Protein AF-0000000079116582 (afdb_homodimer)

Nearest PDB structures (foldseek):
  7v1o-assembly2_B  TM=9.327E-01  e=5.379E-32  Mus musculus
  1q20-assembly1_A  TM=9.083E-01  e=1.101E-26  Homo sapiens
  1g3m-assembly1_B  TM=9.160E-01  e=1.169E-26  Homo sapiens
  3f3y-assembly2_D  TM=9.275E-01  e=6.318E-26  Homo sapiens
  4ifb-assembly3_B  TM=9.021E-01  e=4.343E-25  Homo sapiens

Radius of gyration: 32.28 Å; Cα contacts (8 Å, |Δi|>4): 906; chains: 2; bounding box: 53×91×66 Å

InterPro domains:
  IPR000863 Sulfotransferase domain [PF00685] (40-282)
  IPR027417 P-loop containing nucleoside triphosphate hydrolase [G3DSA:3.40.50.300] (2-291)
  IPR027417 P-loop containing nucleoside triphosphate hydrolase [SSF52540] (6-289)

Organism: Champsocephalus gunnari (NCBI:txid52237)

pLDDT: mean 91.06, std 10.02, range [44.5, 98.62]

Sequence (584 aa):
MDSLDLVSPYLFSYKGRCFPVQELMNPKDLDALQHVDVRPSDIYMITYPKSGSAWMQQILVKIVDAAHPDMEEEADNRARVPFLEGNTLDDFRRERPDPRLYATHLPPDMLPTGLKAKGVKVVYVMRNPKDVLVSLYHFSHSWKMLETPKSFEAFFQDFMDGKVYMGLWFDHVRAYQNEKDKMDVHYVKYEDMLKDLRGEVVKVCDFLGKDLTDEAIDHVVEMSTFKNMKTNPKANYKDLVEKQRYSSPTMRKGVAGDWKNFFTVAQNEYFDRVFEEKMSDLPLSFTWEINQMDSLDLVSPYLFSYKGRCFPVQELMNPKDLDALQHVDVRPSDIYMITYPKSGSAWMQQILVKIVDAAHPDMEEEADNRARVPFLEGNTLDDFRRERPDPRLYATHLPPDMLPTGLKAKGVKVVYVMRNPKDVLVSLYHFSHSWKMLETPKSFEAFFQDFMDGKVYMGLWFDHVRAYQNEKDKMDVHYVKYEDMLKDLRGEVVKVCDFLGKDLTDEAIDHVVEMSTFKNMKTNPKANYKDLVEKQRYSSPTMRKGVAGDWKNFFTVAQNEYFDRVFEEKMSDLPLSFTWEINQ

Structure (mmCIF, N/CA/C/O backbone):
data_AF-0000000079116582-model_v1
#
loop_
_entity.id
_entity.type
_entity.pdbx_description
1 polymer Sulfotransferase
#
loop_
_atom_site.group_PDB
_atom_site.id
_atom_site.type_symbol
_atom_site.label_atom_id
_atom_site.label_alt_id
_atom_site.label_comp_id
_atom_site.label_asym_id
_atom_site.label_entity_id
_atom_site.label_seq_id
_atom_site.pdbx_PDB_ins_code
_atom_site.Cartn_x
_atom_site.Cartn_y
_atom_site.Cartn_z
_atom_site.occupancy
_atom_site.B_iso_or_equiv
_atom_site.auth_seq_id
_atom_site.auth_comp_id
_atom_site.auth_asym_id
_atom_site.auth_atom_id
_atom_site.pdbx_PDB_model_num
ATOM 1 N N . MET A 1 1 ? -25.938 -26.766 -26.672 1 44.62 1 MET A N 1
ATOM 2 C CA . MET A 1 1 ? -24.672 -26.188 -26.203 1 44.62 1 MET A CA 1
ATOM 3 C C . MET A 1 1 ? -24.766 -25.75 -24.75 1 44.62 1 MET A C 1
ATOM 5 O O . MET A 1 1 ? -25.594 -24.891 -24.406 1 44.62 1 MET A O 1
ATOM 9 N N . ASP A 1 2 ? -24.453 -26.562 -23.766 1 58.28 2 ASP A N 1
ATOM 10 C CA . ASP A 1 2 ? -24.797 -26.406 -22.359 1 58.28 2 ASP A CA 1
ATOM 11 C C . ASP A 1 2 ? -24.312 -25.062 -21.828 1 58.28 2 ASP A C 1
ATOM 13 O O . ASP A 1 2 ? -23.25 -24.578 -22.219 1 58.28 2 ASP A O 1
ATOM 17 N N . SER A 1 3 ? -25.156 -24.281 -21.469 1 80.25 3 SER A N 1
ATOM 18 C CA . SER A 1 3 ? -25 -22.906 -21 1 80.25 3 SER A CA 1
ATOM 19 C C . SER A 1 3 ? -23.906 -22.812 -19.938 1 80.25 3 SER A C 1
ATOM 21 O O . SER A 1 3 ? -23.875 -23.609 -18.984 1 80.25 3 SER A O 1
ATOM 23 N N . LEU A 1 4 ? -22.734 -22.188 -20.234 1 86.38 4 LEU A N 1
ATOM 24 C CA . LEU A 1 4 ? -21.641 -21.953 -19.297 1 86.38 4 LEU A CA 1
ATOM 25 C C . LEU A 1 4 ? -22.094 -21.062 -18.141 1 86.38 4 LEU A C 1
ATOM 27 O O . LEU A 1 4 ? -22.875 -20.125 -18.344 1 86.38 4 LEU A O 1
ATOM 31 N N . ASP A 1 5 ? -21.812 -21.438 -16.938 1 90.81 5 ASP A N 1
ATOM 32 C CA . ASP A 1 5 ? -22 -20.578 -15.773 1 90.81 5 ASP A CA 1
ATOM 33 C C . ASP A 1 5 ? -20.969 -19.453 -15.742 1 90.81 5 ASP A C 1
ATOM 35 O O . ASP A 1 5 ? -19.922 -19.594 -15.117 1 90.81 5 ASP A O 1
ATOM 39 N N . LEU A 1 6 ? -21.312 -18.344 -16.297 1 93.06 6 LEU A N 1
ATOM 40 C CA . LEU A 1 6 ? -20.359 -17.266 -16.531 1 93.06 6 LEU A CA 1
ATOM 41 C C . LEU A 1 6 ? -20.109 -16.469 -15.25 1 93.06 6 LEU A C 1
ATOM 43 O O . LEU A 1 6 ? -21.047 -16.078 -14.562 1 93.06 6 LEU A O 1
ATOM 47 N N . VAL A 1 7 ? -18.812 -16.312 -14.875 1 92 7 VAL A N 1
ATOM 48 C CA . VAL A 1 7 ? -18.375 -15.406 -13.828 1 92 7 VAL A CA 1
ATOM 49 C C . VAL A 1 7 ? -18.172 -14.008 -14.406 1 92 7 VAL A C 1
ATOM 51 O O . VAL A 1 7 ? -18.438 -13.008 -13.734 1 92 7 VAL A O 1
ATOM 54 N N . SER A 1 8 ? -17.672 -13.93 -15.602 1 92.12 8 SER A N 1
ATOM 55 C CA . SER A 1 8 ? -17.484 -12.773 -16.469 1 92.12 8 SER A CA 1
ATOM 56 C C . SER A 1 8 ? -17.531 -13.172 -17.938 1 92.12 8 SER A C 1
ATOM 58 O O . SER A 1 8 ? -17.641 -14.359 -18.266 1 92.12 8 SER A O 1
ATOM 60 N N . PRO A 1 9 ? -17.484 -12.211 -18.797 1 92 9 PRO A N 1
ATOM 61 C CA . PRO A 1 9 ? -17.453 -12.594 -20.203 1 92 9 PRO A CA 1
ATOM 62 C C . PRO A 1 9 ? -16.234 -13.438 -20.562 1 92 9 PRO A C 1
ATOM 64 O O . PRO A 1 9 ? -16.219 -14.102 -21.609 1 92 9 PRO A O 1
ATOM 67 N N . TYR A 1 10 ? -15.289 -13.492 -19.703 1 93.75 10 TYR A N 1
ATOM 68 C CA . TYR A 1 10 ? -14.031 -14.148 -20.031 1 93.75 10 TYR A CA 1
ATOM 69 C C . TYR A 1 10 ? -13.883 -15.453 -19.25 1 93.75 10 TYR A C 1
ATOM 71 O O . TYR A 1 10 ? -13.039 -16.281 -19.578 1 93.75 10 TYR A O 1
ATOM 79 N N . LEU A 1 11 ? -14.68 -15.641 -18.188 1 95.5 11 LEU A N 1
ATOM 80 C CA . LEU A 1 11 ? -14.508 -16.781 -17.312 1 95.5 11 LEU A CA 1
ATOM 81 C C . LEU A 1 11 ? -15.844 -17.453 -17.016 1 95.5 11 LEU A C 1
ATOM 83 O O . LEU A 1 11 ? -16.859 -16.781 -16.828 1 95.5 11 LEU A O 1
ATOM 87 N N . PHE A 1 12 ? -15.836 -18.719 -16.984 1 95.75 12 PHE A N 1
ATOM 88 C CA . PHE A 1 12 ? -16.984 -19.469 -16.484 1 95.75 12 PHE A CA 1
ATOM 89 C C . PHE A 1 12 ? -16.594 -20.344 -15.305 1 95.75 12 PHE A C 1
ATOM 91 O O . PHE A 1 12 ? -15.43 -20.719 -15.156 1 95.75 12 PHE A O 1
ATOM 98 N N . SER A 1 13 ? -17.531 -20.578 -14.453 1 95.62 13 SER A N 1
ATOM 99 C CA . SER A 1 13 ? -17.297 -21.375 -13.258 1 95.62 13 SER A CA 1
ATOM 100 C C . SER A 1 13 ? -17.703 -22.844 -13.477 1 95.62 13 SER A C 1
ATOM 102 O O . SER A 1 13 ? -18.734 -23.109 -14.109 1 95.62 13 SER A O 1
ATOM 104 N N . TYR A 1 14 ? -16.922 -23.719 -13.07 1 95.38 14 TYR A N 1
ATOM 105 C CA . TYR A 1 14 ? -17.219 -25.156 -13.094 1 95.38 14 TYR A CA 1
ATOM 106 C C . TYR A 1 14 ? -16.547 -25.859 -11.922 1 95.38 14 TYR A C 1
ATOM 108 O O . TYR A 1 14 ? -15.344 -25.734 -11.711 1 95.38 14 TYR A O 1
ATOM 116 N N . LYS A 1 15 ? -17.312 -26.547 -11.062 1 94.94 15 LYS A N 1
ATOM 117 C CA . LYS A 1 15 ? -16.859 -27.297 -9.891 1 94.94 15 LYS A CA 1
ATOM 118 C C . LYS A 1 15 ? -16.047 -26.406 -8.953 1 94.94 15 LYS A C 1
ATOM 120 O O . LYS A 1 15 ? -14.984 -26.812 -8.477 1 94.94 15 LYS A O 1
ATOM 125 N N . GLY A 1 16 ? -16.469 -25.156 -8.82 1 93.12 16 GLY A N 1
ATOM 126 C CA . GLY A 1 16 ? -15.883 -24.25 -7.844 1 93.12 16 GLY A CA 1
ATOM 127 C C . GLY A 1 16 ? -14.625 -23.562 -8.344 1 93.12 16 GLY A C 1
ATOM 128 O O . GLY A 1 16 ? -13.938 -22.891 -7.582 1 93.12 16 GLY A O 1
ATOM 129 N N . ARG A 1 17 ? -14.32 -23.766 -9.648 1 96.06 17 ARG A N 1
ATOM 130 C CA . ARG A 1 17 ? -13.164 -23.125 -10.25 1 96.06 17 ARG A CA 1
ATOM 131 C C . ARG A 1 17 ? -13.57 -22.297 -11.469 1 96.06 17 ARG A C 1
ATOM 133 O O . ARG A 1 17 ? -14.68 -22.453 -11.977 1 96.06 17 ARG A O 1
ATOM 140 N N . CYS A 1 18 ? -12.68 -21.422 -11.859 1 96.5 18 CYS A N 1
ATOM 141 C CA . CYS A 1 18 ? -12.938 -20.578 -13.008 1 96.5 18 CYS A CA 1
ATOM 142 C C . CYS A 1 18 ? -12.047 -20.953 -14.188 1 96.5 18 CYS A C 1
ATOM 144 O O . CYS A 1 18 ? -10.852 -21.203 -14.008 1 96.5 18 CYS A O 1
ATOM 146 N N . PHE A 1 19 ? -12.648 -21 -15.367 1 95.5 19 PHE A N 1
ATOM 147 C CA . PHE A 1 19 ? -11.945 -21.344 -16.594 1 95.5 19 PHE A CA 1
ATOM 148 C C . PHE A 1 19 ? -12.188 -20.297 -17.672 1 95.5 19 PHE A C 1
ATOM 150 O O . PHE A 1 19 ? -13.25 -19.688 -17.719 1 95.5 19 PHE A O 1
ATOM 157 N N . PRO A 1 20 ? -11.172 -20.062 -18.484 1 93 20 PRO A N 1
ATOM 158 C CA . PRO A 1 20 ? -11.367 -19.094 -19.562 1 93 20 PRO A CA 1
ATOM 159 C C . PRO A 1 20 ? -12.359 -19.562 -20.609 1 93 20 PRO A C 1
ATOM 161 O O . PRO A 1 20 ? -12.25 -20.672 -21.109 1 93 20 PRO A O 1
ATOM 164 N N . VAL A 1 21 ? -13.203 -18.672 -20.984 1 90.94 21 VAL A N 1
ATOM 165 C CA . VAL A 1 21 ? -14.227 -18.969 -21.984 1 90.94 21 VAL A CA 1
ATOM 166 C C . VAL A 1 21 ? -13.562 -19.234 -23.328 1 90.94 21 VAL A C 1
ATOM 168 O O . VAL A 1 21 ? -13.953 -20.141 -24.062 1 90.94 21 VAL A O 1
ATOM 171 N N . GLN A 1 22 ? -12.539 -18.516 -23.609 1 85.5 22 GLN A N 1
ATOM 172 C CA . GLN A 1 22 ? -11.961 -18.5 -24.938 1 85.5 22 GLN A CA 1
ATOM 173 C C . GLN A 1 22 ? -11.039 -19.703 -25.156 1 85.5 22 GLN A C 1
ATOM 175 O O . GLN A 1 22 ? -10.578 -19.953 -26.266 1 85.5 22 GLN A O 1
ATOM 180 N N . GLU A 1 23 ? -10.68 -20.469 -24.109 1 81.5 23 GLU A N 1
ATOM 181 C CA . GLU A 1 23 ? -9.828 -21.641 -24.25 1 81.5 23 GLU A CA 1
ATOM 182 C C . GLU A 1 23 ? -10.602 -22.812 -24.859 1 81.5 23 GLU A C 1
ATOM 184 O O . GLU A 1 23 ? -10.016 -23.859 -25.141 1 81.5 23 GLU A O 1
ATOM 189 N N . LEU A 1 24 ? -11.875 -22.625 -25.047 1 73.5 24 LEU A N 1
ATOM 190 C CA . LEU A 1 24 ? -12.742 -23.5 -25.812 1 73.5 24 LEU A CA 1
ATOM 191 C C . LEU A 1 24 ? -12.914 -24.844 -25.094 1 73.5 24 LEU A C 1
ATOM 193 O O . LEU A 1 24 ? -13.102 -25.875 -25.734 1 73.5 24 LEU A O 1
ATOM 197 N N . MET A 1 25 ? -12.578 -24.875 -23.828 1 83.56 25 MET A N 1
ATOM 198 C CA . MET A 1 25 ? -12.945 -26.047 -23.031 1 83.56 25 MET A CA 1
ATOM 199 C C . MET A 1 25 ? -14.289 -25.844 -22.328 1 83.56 25 MET A C 1
ATOM 201 O O . MET A 1 25 ? -14.555 -24.766 -21.797 1 83.56 25 MET A O 1
ATOM 205 N N . ASN A 1 26 ? -15.141 -26.859 -22.5 1 88.31 26 ASN A N 1
ATOM 206 C CA . ASN A 1 26 ? -16.406 -26.828 -21.781 1 88.31 26 ASN A CA 1
ATOM 207 C C . ASN A 1 26 ? -16.438 -27.844 -20.656 1 88.31 26 ASN A C 1
ATOM 209 O O . ASN A 1 26 ? -15.484 -28.609 -20.469 1 88.31 26 ASN A O 1
ATOM 213 N N . PRO A 1 27 ? -17.406 -27.781 -19.844 1 92.94 27 PRO A N 1
ATOM 214 C CA . PRO A 1 27 ? -17.484 -28.672 -18.688 1 92.94 27 PRO A CA 1
ATOM 215 C C . PRO A 1 27 ? -17.359 -30.141 -19.062 1 92.94 27 PRO A C 1
ATOM 217 O O . PRO A 1 27 ? -16.703 -30.906 -18.359 1 92.94 27 PRO A O 1
ATOM 220 N N . LYS A 1 28 ? -17.906 -30.516 -20.156 1 93.06 28 LYS A N 1
ATOM 221 C CA . LYS A 1 28 ? -17.797 -31.906 -20.594 1 93.06 28 LYS A CA 1
ATOM 222 C C . LYS A 1 28 ? -16.359 -32.281 -20.922 1 93.06 28 LYS A C 1
ATOM 224 O O . LYS A 1 28 ? -15.906 -33.375 -20.609 1 93.06 28 LYS A O 1
ATOM 229 N N . ASP A 1 29 ? -15.68 -31.391 -21.609 1 91.31 29 ASP A N 1
ATOM 230 C CA . ASP A 1 29 ? -14.266 -31.594 -21.922 1 91.31 29 ASP A CA 1
ATOM 231 C C . ASP A 1 29 ? -13.438 -31.75 -20.641 1 91.31 29 ASP A C 1
ATOM 233 O O . ASP A 1 29 ? -12.57 -32.625 -20.562 1 91.31 29 ASP A O 1
ATOM 237 N N . LEU A 1 30 ? -13.727 -30.891 -19.703 1 93.69 30 LEU A N 1
ATOM 238 C CA . LEU A 1 30 ? -13.023 -30.938 -18.422 1 93.69 30 LEU A CA 1
ATOM 239 C C . LEU A 1 30 ? -13.281 -32.25 -17.688 1 93.69 30 LEU A C 1
ATOM 241 O O . LEU A 1 30 ? -12.367 -32.844 -17.125 1 93.69 30 LEU A O 1
ATOM 245 N N . ASP A 1 31 ? -14.492 -32.719 -17.75 1 94.94 31 ASP A N 1
ATOM 246 C CA . ASP A 1 31 ? -14.836 -34 -17.141 1 94.94 31 ASP A CA 1
ATOM 247 C C . ASP A 1 31 ? -14.117 -35.156 -17.828 1 94.94 31 ASP A C 1
ATOM 249 O O . ASP A 1 31 ? -13.711 -36.125 -17.188 1 94.94 31 ASP A O 1
ATOM 253 N N . ALA A 1 32 ? -13.945 -35.031 -19.078 1 93.88 32 ALA A N 1
ATOM 254 C CA . ALA A 1 32 ? -13.336 -36.094 -19.875 1 93.88 32 ALA A CA 1
ATOM 255 C C . ALA A 1 32 ? -11.867 -36.281 -19.5 1 93.88 32 ALA A C 1
ATOM 257 O O . ALA A 1 32 ? -11.297 -37.344 -19.719 1 93.88 32 ALA A O 1
ATOM 258 N N . LEU A 1 33 ? -11.281 -35.25 -18.984 1 94 33 LEU A N 1
ATOM 259 C CA . LEU A 1 33 ? -9.883 -35.312 -18.594 1 94 33 LEU A CA 1
ATOM 260 C C . LEU A 1 33 ? -9.672 -36.375 -17.531 1 94 33 LEU A C 1
ATOM 262 O O . LEU A 1 33 ? -8.57 -36.938 -17.391 1 94 33 LEU A O 1
ATOM 266 N N . GLN A 1 34 ? -10.688 -36.656 -16.734 1 94.62 34 GLN A N 1
ATOM 267 C CA . GLN A 1 34 ? -10.586 -37.656 -15.656 1 94.62 34 GLN A CA 1
ATOM 268 C C . GLN A 1 34 ? -10.367 -39.062 -16.203 1 94.62 34 GLN A C 1
ATOM 270 O O . GLN A 1 34 ? -9.914 -39.938 -15.492 1 94.62 34 GLN A O 1
ATOM 275 N N . HIS A 1 35 ? -10.641 -39.188 -17.547 1 93.44 35 HIS A N 1
ATOM 276 C CA . HIS A 1 35 ? -10.594 -40.531 -18.125 1 93.44 35 HIS A CA 1
ATOM 277 C C . HIS A 1 35 ? -9.406 -40.656 -19.078 1 93.44 35 HIS A C 1
ATOM 279 O O . HIS A 1 35 ? -9.289 -41.688 -19.781 1 93.44 35 HIS A O 1
ATOM 285 N N . VAL A 1 36 ? -8.648 -39.688 -19.062 1 93 36 VAL A N 1
ATOM 286 C CA . VAL A 1 36 ? -7.469 -39.781 -19.906 1 93 36 VAL A CA 1
ATOM 287 C C . VAL A 1 36 ? -6.543 -40.875 -19.422 1 93 36 VAL A C 1
ATOM 289 O O . VAL A 1 36 ? -6.465 -41.125 -18.219 1 93 36 VAL A O 1
ATOM 292 N N . ASP A 1 37 ? -5.902 -41.469 -20.359 1 92.38 37 ASP A N 1
ATOM 293 C CA . ASP A 1 37 ? -4.977 -42.562 -20.016 1 92.38 37 ASP A CA 1
ATOM 294 C C . ASP A 1 37 ? -3.734 -42.031 -19.312 1 92.38 37 ASP A C 1
ATOM 296 O O . ASP A 1 37 ? -3.18 -41 -19.734 1 92.38 37 ASP A O 1
ATOM 300 N N . VAL A 1 38 ? -3.338 -42.688 -18.266 1 94.94 38 VAL A N 1
ATOM 301 C CA . VAL A 1 38 ? -2.145 -42.312 -17.5 1 94.94 38 VAL A CA 1
ATOM 302 C C . VAL A 1 38 ? -1.199 -43.5 -17.438 1 94.94 38 VAL A C 1
ATOM 304 O O . VAL A 1 38 ? -1.644 -44.656 -17.312 1 94.94 38 VAL A O 1
ATOM 307 N N . ARG A 1 39 ? 0.025 -43.219 -17.578 1 95.88 39 ARG A N 1
ATOM 308 C CA . ARG A 1 39 ? 1.07 -44.219 -17.422 1 95.88 39 ARG A CA 1
ATOM 309 C C . ARG A 1 39 ? 1.833 -44.031 -16.125 1 95.88 39 ARG A C 1
ATOM 311 O O . ARG A 1 39 ? 2.033 -42.906 -15.672 1 95.88 39 ARG A O 1
ATOM 318 N N . PRO A 1 40 ? 2.305 -45.125 -15.547 1 95.44 40 PRO A N 1
ATOM 319 C CA . PRO A 1 40 ? 3.047 -45 -14.289 1 95.44 40 PRO A CA 1
ATOM 320 C C . PRO A 1 40 ? 4.301 -44.156 -14.422 1 95.44 40 PRO A C 1
ATOM 322 O O . PRO A 1 40 ? 4.77 -43.562 -13.43 1 95.44 40 PRO A O 1
ATOM 325 N N . SER A 1 41 ? 4.781 -44.062 -15.609 1 95.62 41 SER A N 1
ATOM 326 C CA . SER A 1 41 ? 6.023 -43.344 -15.828 1 95.62 41 SER A CA 1
ATOM 327 C C . SER A 1 41 ? 5.758 -41.844 -16.031 1 95.62 41 SER A C 1
ATOM 329 O O . SER A 1 41 ? 6.691 -41.031 -16.109 1 95.62 41 SER A O 1
ATOM 331 N N . ASP A 1 42 ? 4.488 -41.469 -16.141 1 96.75 42 ASP A N 1
ATOM 332 C CA . ASP A 1 42 ? 4.152 -40.062 -16.359 1 96.75 42 ASP A CA 1
ATOM 333 C C . ASP A 1 42 ? 4.621 -39.188 -15.188 1 96.75 42 ASP A C 1
ATOM 335 O O . ASP A 1 42 ? 4.746 -39.688 -14.062 1 96.75 42 ASP A O 1
ATOM 339 N N . ILE A 1 43 ? 4.949 -38 -15.438 1 97.38 43 ILE A N 1
ATOM 340 C CA . ILE A 1 43 ? 5.238 -37 -14.438 1 97.38 43 ILE A CA 1
ATOM 341 C C . ILE A 1 43 ? 4.305 -35.812 -14.633 1 97.38 43 ILE A C 1
ATOM 343 O O . ILE A 1 43 ? 4.195 -35.25 -15.734 1 97.38 43 ILE A O 1
ATOM 347 N N . TYR A 1 44 ? 3.602 -35.438 -13.641 1 97.44 44 TYR A N 1
ATOM 348 C CA . TYR A 1 44 ? 2.695 -34.281 -13.703 1 97.44 44 TYR A CA 1
ATOM 349 C C . TYR A 1 44 ? 3.258 -33.125 -12.93 1 97.44 44 TYR A C 1
ATOM 351 O O . TYR A 1 44 ? 3.705 -33.25 -11.789 1 97.44 44 TYR A O 1
ATOM 359 N N . MET A 1 45 ? 3.334 -32 -13.531 1 97.88 45 MET A N 1
ATOM 360 C CA . MET A 1 45 ? 3.609 -30.734 -12.859 1 97.88 45 MET A CA 1
ATOM 361 C C . MET A 1 45 ? 2.316 -29.984 -12.57 1 97.88 45 MET A C 1
ATOM 363 O O . MET A 1 45 ? 1.547 -29.688 -13.484 1 97.88 45 MET A O 1
ATOM 367 N N . ILE A 1 46 ? 2.094 -29.672 -11.383 1 98.06 46 ILE A N 1
ATOM 368 C CA . ILE A 1 46 ? 0.849 -29.016 -11 1 98.06 46 ILE A CA 1
ATOM 369 C C . ILE A 1 46 ? 1.158 -27.703 -10.273 1 98.06 46 ILE A C 1
ATOM 371 O O . ILE A 1 46 ? 2.014 -27.672 -9.391 1 98.06 46 ILE A O 1
ATOM 375 N N . THR A 1 47 ? 0.537 -26.656 -10.664 1 98.06 47 THR A N 1
ATOM 376 C CA . THR A 1 47 ? 0.672 -25.344 -10.055 1 98.06 47 THR A CA 1
ATOM 377 C C . THR A 1 47 ? -0.673 -24.625 -10.016 1 98.06 47 THR A C 1
ATOM 379 O O . THR A 1 47 ? -1.56 -24.906 -10.828 1 98.06 47 THR A O 1
ATOM 382 N N . TYR A 1 48 ? -0.912 -23.781 -9.016 1 98.25 48 TYR A N 1
ATOM 383 C CA . TYR A 1 48 ? -1.858 -22.688 -9.219 1 98.25 48 TYR A CA 1
ATOM 384 C C . TYR A 1 48 ? -1.333 -21.703 -10.258 1 98.25 48 TYR A C 1
ATOM 386 O O . TYR A 1 48 ? -0.122 -21.5 -10.383 1 98.25 48 TYR A O 1
ATOM 394 N N . PRO A 1 49 ? -2.213 -21.016 -11 1 96.88 49 PRO A N 1
ATOM 395 C CA . PRO A 1 49 ? -1.708 -20.094 -12.008 1 96.88 49 PRO A CA 1
ATOM 396 C C . PRO A 1 49 ? -0.724 -19.078 -11.43 1 96.88 49 PRO A C 1
ATOM 398 O O . PRO A 1 49 ? -0.952 -18.531 -10.344 1 96.88 49 PRO A O 1
ATOM 401 N N . LYS A 1 50 ? 0.374 -18.891 -12.203 1 96.62 50 LYS A N 1
ATOM 402 C CA . LYS A 1 50 ? 1.374 -17.875 -11.93 1 96.62 50 LYS A CA 1
ATOM 403 C C . LYS A 1 50 ? 2.203 -18.219 -10.703 1 96.62 50 LYS A C 1
ATOM 405 O O . LYS A 1 50 ? 2.686 -17.328 -10 1 96.62 50 LYS A O 1
ATOM 410 N N . SER A 1 51 ? 2.402 -19.484 -10.461 1 97.44 51 SER A N 1
ATOM 411 C CA . SER A 1 51 ? 3.164 -19.922 -9.297 1 97.44 51 SER A CA 1
ATOM 412 C C . SER A 1 51 ? 4.535 -20.453 -9.711 1 97.44 51 SER A C 1
ATOM 414 O O . SER A 1 51 ? 5.234 -21.078 -8.898 1 97.44 51 SER A O 1
ATOM 416 N N . GLY A 1 52 ? 4.895 -20.281 -10.969 1 94.88 52 GLY A N 1
ATOM 417 C CA . GLY A 1 52 ? 6.207 -20.734 -11.406 1 94.88 52 GLY A CA 1
ATOM 418 C C . GLY A 1 52 ? 6.145 -21.906 -12.359 1 94.88 52 GLY A C 1
ATOM 419 O O . GLY A 1 52 ? 7.062 -22.734 -12.398 1 94.88 52 GLY A O 1
ATOM 420 N N . SER A 1 53 ? 5.062 -21.953 -13.125 1 93.56 53 SER A N 1
ATOM 421 C CA . SER A 1 53 ? 4.828 -23.078 -14.031 1 93.56 53 SER A CA 1
ATOM 422 C C . SER A 1 53 ? 5.922 -23.172 -15.094 1 93.56 53 SER A C 1
ATOM 424 O O . SER A 1 53 ? 6.504 -24.234 -15.305 1 93.56 53 SER A O 1
ATOM 426 N N . ALA A 1 54 ? 6.23 -22.078 -15.711 1 91.38 54 ALA A N 1
ATOM 427 C CA . ALA A 1 54 ? 7.238 -22.078 -16.766 1 91.38 54 ALA A CA 1
ATOM 428 C C . ALA A 1 54 ? 8.602 -22.5 -16.234 1 91.38 54 ALA A C 1
ATOM 430 O O . ALA A 1 54 ? 9.336 -23.219 -16.906 1 91.38 54 ALA A O 1
ATOM 431 N N . TRP A 1 55 ? 8.844 -22.031 -15.039 1 95 55 TRP A N 1
ATOM 432 C CA . TRP A 1 55 ? 10.133 -22.344 -14.414 1 95 55 TRP A CA 1
ATOM 433 C C . TRP A 1 55 ? 10.273 -23.844 -14.18 1 95 55 TRP A C 1
ATOM 435 O O . TRP A 1 55 ? 11.266 -24.453 -14.578 1 95 55 TRP A O 1
ATOM 445 N N . MET A 1 56 ? 9.312 -24.438 -13.617 1 96.75 56 MET A N 1
ATOM 446 C CA . MET A 1 56 ? 9.367 -25.859 -13.312 1 96.75 56 MET A CA 1
ATOM 447 C C . MET A 1 56 ? 9.297 -26.703 -14.586 1 96.75 56 MET A C 1
ATOM 449 O O . MET A 1 56 ? 9.922 -27.75 -14.68 1 96.75 56 MET A O 1
ATOM 453 N N . GLN A 1 57 ? 8.523 -26.203 -15.586 1 94.44 57 GLN A N 1
ATOM 454 C CA . GLN A 1 57 ? 8.531 -26.875 -16.891 1 94.44 57 GLN A CA 1
ATOM 455 C C . GLN A 1 57 ? 9.953 -27 -17.422 1 94.44 57 GLN A C 1
ATOM 457 O O . GLN A 1 57 ? 10.375 -28.078 -17.844 1 94.44 57 GLN A O 1
ATOM 462 N N . GLN A 1 58 ? 10.641 -25.922 -17.375 1 94.31 58 GLN A N 1
ATOM 463 C CA . GLN A 1 58 ? 12.016 -25.906 -17.844 1 94.31 58 GLN A CA 1
ATOM 464 C C . GLN A 1 58 ? 12.883 -26.891 -17.062 1 94.31 58 GLN A C 1
ATOM 466 O O . GLN A 1 58 ? 13.625 -27.672 -17.656 1 94.31 58 GLN A O 1
ATOM 471 N N . ILE A 1 59 ? 12.75 -26.891 -15.789 1 96.81 59 ILE A N 1
ATOM 472 C CA . ILE A 1 59 ? 13.555 -27.734 -14.922 1 96.81 59 ILE A CA 1
ATOM 473 C C . ILE A 1 59 ? 13.273 -29.203 -15.242 1 96.81 59 ILE A C 1
ATOM 475 O O . ILE A 1 59 ? 14.203 -29.984 -15.445 1 96.81 59 ILE A O 1
ATOM 479 N N . LEU A 1 60 ? 12.023 -29.578 -15.375 1 96.75 60 LEU A N 1
ATOM 480 C CA . LEU A 1 60 ? 11.648 -30.969 -15.617 1 96.75 60 LEU A CA 1
ATOM 481 C C . LEU A 1 60 ? 12.125 -31.422 -16.984 1 96.75 60 LEU A C 1
ATOM 483 O O . LEU A 1 60 ? 12.656 -32.531 -17.125 1 96.75 60 LEU A O 1
ATOM 487 N N . VAL A 1 61 ? 11.938 -30.594 -17.984 1 94 61 VAL A N 1
ATOM 488 C CA . VAL A 1 61 ? 12.367 -30.922 -19.328 1 94 61 VAL A CA 1
ATOM 489 C C . VAL A 1 61 ? 13.875 -31.188 -19.344 1 94 61 VAL A C 1
ATOM 491 O O . VAL A 1 61 ? 14.336 -32.188 -19.906 1 94 61 VAL A O 1
ATOM 494 N N . LYS A 1 62 ? 14.617 -30.328 -18.672 1 94.56 62 LYS A N 1
ATOM 495 C CA . LYS A 1 62 ? 16.062 -30.453 -18.688 1 94.56 62 LYS A CA 1
ATOM 496 C C . LYS A 1 62 ? 16.531 -31.656 -17.891 1 94.56 62 LYS A C 1
ATOM 498 O O . LYS A 1 62 ? 17.531 -32.281 -18.234 1 94.56 62 LYS A O 1
ATOM 503 N N . ILE A 1 63 ? 15.836 -31.969 -16.812 1 96.12 63 ILE A N 1
ATOM 504 C CA . ILE A 1 63 ? 16.156 -33.188 -16.047 1 96.12 63 ILE A CA 1
ATOM 505 C C . ILE A 1 63 ? 15.938 -34.406 -16.906 1 96.12 63 ILE A C 1
ATOM 507 O O . ILE A 1 63 ? 16.797 -35.281 -16.984 1 96.12 63 ILE A O 1
ATOM 511 N N . VAL A 1 64 ? 14.75 -34.5 -17.594 1 93.81 64 VAL A N 1
ATOM 512 C CA . VAL A 1 64 ? 14.406 -35.656 -18.406 1 93.81 64 VAL A CA 1
ATOM 513 C C . VAL A 1 64 ? 15.375 -35.75 -19.594 1 93.81 64 VAL A C 1
ATOM 515 O O . VAL A 1 64 ? 15.82 -36.844 -19.938 1 93.81 64 VAL A O 1
ATOM 518 N N . ASP A 1 65 ? 15.734 -34.594 -20.203 1 91.69 65 ASP A N 1
ATOM 519 C CA . ASP A 1 65 ? 16.719 -34.562 -21.281 1 91.69 65 ASP A CA 1
ATOM 520 C C . ASP A 1 65 ? 18.062 -35.156 -20.828 1 91.69 65 ASP A C 1
ATOM 522 O O . ASP A 1 65 ? 18.703 -35.875 -21.562 1 91.69 65 ASP A O 1
ATOM 526 N N . ALA A 1 66 ? 18.406 -34.719 -19.672 1 91.38 66 ALA A N 1
ATOM 527 C CA . ALA A 1 66 ? 19.688 -35.188 -19.125 1 91.38 66 ALA A CA 1
ATOM 528 C C . ALA A 1 66 ? 19.656 -36.656 -18.812 1 91.38 66 ALA A C 1
ATOM 530 O O . ALA A 1 66 ? 20.656 -37.375 -18.969 1 91.38 66 ALA A O 1
ATOM 531 N N . ALA A 1 67 ? 18.562 -37.094 -18.422 1 89.44 67 ALA A N 1
ATOM 532 C CA . ALA A 1 67 ? 18.422 -38.5 -18.031 1 89.44 67 ALA A CA 1
ATOM 533 C C . ALA A 1 67 ? 18.25 -39.406 -19.266 1 89.44 67 ALA A C 1
ATOM 535 O O . ALA A 1 67 ? 18.5 -40.594 -19.203 1 89.44 67 ALA A O 1
ATOM 536 N N . HIS A 1 68 ? 17.766 -38.719 -20.391 1 86.44 68 HIS A N 1
ATOM 537 C CA . HIS A 1 68 ? 17.531 -39.438 -21.641 1 86.44 68 HIS A CA 1
ATOM 538 C C . HIS A 1 68 ? 18.156 -38.719 -22.828 1 86.44 68 HIS A C 1
ATOM 540 O O . HIS A 1 68 ? 17.438 -38.25 -23.719 1 86.44 68 HIS A O 1
ATOM 546 N N . PRO A 1 69 ? 19.422 -38.719 -22.891 1 81.19 69 PRO A N 1
ATOM 547 C CA . PRO A 1 69 ? 20.125 -37.906 -23.906 1 81.19 69 PRO A CA 1
ATOM 548 C C . PRO A 1 69 ? 19.797 -38.344 -25.328 1 81.19 69 PRO A C 1
ATOM 550 O O . PRO A 1 69 ? 19.984 -37.594 -26.266 1 81.19 69 PRO A O 1
ATOM 553 N N . ASP A 1 70 ? 19.312 -39.5 -25.531 1 78.75 70 ASP A N 1
ATOM 554 C CA . ASP A 1 70 ? 19.047 -40 -26.859 1 78.75 70 ASP A CA 1
ATOM 555 C C . ASP A 1 70 ? 17.688 -39.531 -27.375 1 78.75 70 ASP A C 1
ATOM 557 O O . ASP A 1 70 ? 17.359 -39.719 -28.547 1 78.75 70 ASP A O 1
ATOM 561 N N . MET A 1 71 ? 16.906 -38.938 -26.453 1 69.81 71 MET A N 1
ATOM 562 C CA . MET A 1 71 ? 15.578 -38.438 -26.844 1 69.81 71 MET A CA 1
ATOM 563 C C . MET A 1 71 ? 15.688 -37.125 -27.594 1 69.81 71 MET A C 1
ATOM 565 O O . MET A 1 71 ? 16.516 -36.281 -27.266 1 69.81 71 MET A O 1
ATOM 569 N N . GLU A 1 72 ? 15.289 -37 -28.984 1 60.12 72 GLU A N 1
ATOM 570 C CA . GLU A 1 72 ? 15.352 -35.812 -29.828 1 60.12 72 GLU A CA 1
ATOM 571 C C . GLU A 1 72 ? 14.672 -34.625 -29.172 1 60.12 72 GLU A C 1
ATOM 573 O O . GLU A 1 72 ? 13.609 -34.781 -28.547 1 60.12 72 GLU A O 1
ATOM 578 N N . GLU A 1 73 ? 15.438 -33.438 -29.047 1 62.34 73 GLU A N 1
ATOM 579 C CA . GLU A 1 73 ? 15.133 -32.188 -28.359 1 62.34 73 GLU A CA 1
ATOM 580 C C . GLU A 1 73 ? 14.266 -31.281 -29.219 1 62.34 73 GLU A C 1
ATOM 582 O O . GLU A 1 73 ? 14.039 -30.109 -28.875 1 62.34 73 GLU A O 1
ATOM 587 N N . GLU A 1 74 ? 13.445 -31.656 -30.188 1 60.56 74 GLU A N 1
ATOM 588 C CA . GLU A 1 74 ? 13.07 -30.578 -31.109 1 60.56 74 GLU A CA 1
ATOM 589 C C . GLU A 1 74 ? 11.836 -29.844 -30.625 1 60.56 74 GLU A C 1
ATOM 591 O O . GLU A 1 74 ? 11.383 -28.875 -31.25 1 60.56 74 GLU A O 1
ATOM 596 N N . ALA A 1 75 ? 11.43 -30 -29.359 1 70.62 75 ALA A N 1
ATOM 597 C CA . ALA A 1 75 ? 10.148 -29.328 -29.109 1 70.62 75 ALA A CA 1
ATOM 598 C C . ALA A 1 75 ? 10.281 -28.312 -27.984 1 70.62 75 ALA A C 1
ATOM 600 O O . ALA A 1 75 ? 11.18 -28.406 -27.156 1 70.62 75 ALA A O 1
ATOM 601 N N . ASP A 1 76 ? 9.555 -27.188 -28.141 1 80.44 76 ASP A N 1
ATOM 602 C CA . ASP A 1 76 ? 9.516 -26.219 -27.047 1 80.44 76 ASP A CA 1
ATOM 603 C C . ASP A 1 76 ? 8.82 -26.781 -25.812 1 80.44 76 ASP A C 1
ATOM 605 O O . ASP A 1 76 ? 8.25 -27.875 -25.875 1 80.44 76 ASP A O 1
ATOM 609 N N . ASN A 1 77 ? 9.039 -26.141 -24.688 1 84.88 77 ASN A N 1
ATOM 610 C CA . ASN A 1 77 ? 8.531 -26.641 -23.422 1 84.88 77 ASN A CA 1
ATOM 611 C C . ASN A 1 77 ? 7.02 -26.812 -23.453 1 84.88 77 ASN A C 1
ATOM 613 O O . ASN A 1 77 ? 6.48 -27.719 -22.797 1 84.88 77 ASN A O 1
ATOM 617 N N . ARG A 1 78 ? 6.352 -26.062 -24.25 1 81.31 78 ARG A N 1
ATOM 618 C CA . ARG A 1 78 ? 4.902 -26.203 -24.359 1 81.31 78 ARG A CA 1
ATOM 619 C C . ARG A 1 78 ? 4.527 -27.547 -24.984 1 81.31 78 ARG A C 1
ATOM 621 O O . ARG A 1 78 ? 3.545 -28.172 -24.578 1 81.31 78 ARG A O 1
ATOM 628 N N . ALA A 1 79 ? 5.336 -27.844 -25.938 1 83.5 79 ALA A N 1
ATOM 629 C CA . ALA A 1 79 ? 5.098 -29.125 -26.609 1 83.5 79 ALA A CA 1
ATOM 630 C C . ALA A 1 79 ? 5.57 -30.281 -25.75 1 83.5 79 ALA A C 1
ATOM 632 O O . ALA A 1 79 ? 4.977 -31.375 -25.781 1 83.5 79 ALA A O 1
ATOM 633 N N . ARG A 1 80 ? 6.59 -30.047 -24.969 1 88.06 80 ARG A N 1
ATOM 634 C CA . ARG A 1 80 ? 7.184 -31.109 -24.172 1 88.06 80 ARG A CA 1
ATOM 635 C C . ARG A 1 80 ? 6.379 -31.359 -22.891 1 88.06 80 ARG A C 1
ATOM 637 O O . ARG A 1 80 ? 6.359 -32.469 -22.375 1 88.06 80 ARG A O 1
ATOM 644 N N . VAL A 1 81 ? 5.812 -30.312 -22.422 1 91.31 81 VAL A N 1
ATOM 645 C CA . VAL A 1 81 ? 5 -30.391 -21.219 1 91.31 81 VAL A CA 1
ATOM 646 C C . VAL A 1 81 ? 3.629 -29.781 -21.469 1 91.31 81 VAL A C 1
ATOM 648 O O . VAL A 1 81 ? 3.314 -28.703 -20.938 1 91.31 81 VAL A O 1
ATOM 651 N N . PRO A 1 82 ? 2.824 -30.422 -22.25 1 90.94 82 PRO A N 1
ATOM 652 C CA . PRO A 1 82 ? 1.51 -29.844 -22.562 1 90.94 82 PRO A CA 1
ATOM 653 C C . PRO A 1 82 ? 0.602 -29.75 -21.328 1 90.94 82 PRO A C 1
ATOM 655 O O . PRO A 1 82 ? 0.684 -30.578 -20.422 1 90.94 82 PRO A O 1
ATOM 658 N N . PHE A 1 83 ? -0.228 -28.766 -21.344 1 92.38 83 PHE A N 1
ATOM 659 C CA . PHE A 1 83 ? -1.268 -28.641 -20.328 1 92.38 83 PHE A CA 1
ATOM 660 C C . PHE A 1 83 ? -2.416 -29.609 -20.609 1 92.38 83 PHE A C 1
ATOM 662 O O . PHE A 1 83 ? -2.801 -29.797 -21.766 1 92.38 83 PHE A O 1
ATOM 669 N N . LEU A 1 84 ? -2.947 -30.156 -19.562 1 92.38 84 LEU A N 1
ATOM 670 C CA . LEU A 1 84 ? -4.117 -31.016 -19.719 1 92.38 84 LEU A CA 1
ATOM 671 C C . LEU A 1 84 ? -5.332 -30.203 -20.156 1 92.38 84 LEU A C 1
ATOM 673 O O . LEU A 1 84 ? -6.062 -30.625 -21.062 1 92.38 84 LEU A O 1
ATOM 677 N N . GLU A 1 85 ? -5.52 -29.094 -19.406 1 90.62 85 GLU A N 1
ATOM 678 C CA . GLU A 1 85 ? -6.664 -28.25 -19.719 1 90.62 85 GLU A CA 1
ATOM 679 C C . GLU A 1 85 ? -6.266 -27.109 -20.641 1 90.62 85 GLU A C 1
ATOM 681 O O . GLU A 1 85 ? -5.152 -26.594 -20.547 1 90.62 85 GLU A O 1
ATOM 686 N N . GLY A 1 86 ? -7.211 -26.797 -21.516 1 78.12 86 GLY A N 1
ATOM 687 C CA . GLY A 1 86 ? -7.008 -25.688 -22.438 1 78.12 86 GLY A CA 1
ATOM 688 C C . GLY A 1 86 ? -6.52 -26.109 -23.797 1 78.12 86 GLY A C 1
ATOM 689 O O . GLY A 1 86 ? -6.125 -27.266 -24 1 78.12 86 GLY A O 1
ATOM 690 N N . ASN A 1 87 ? -6.922 -25.391 -24.797 1 64.88 87 ASN A N 1
ATOM 691 C CA . ASN A 1 87 ? -6.492 -25.672 -26.156 1 64.88 87 ASN A CA 1
ATOM 692 C C . ASN A 1 87 ? -5.078 -25.156 -26.422 1 64.88 87 ASN A C 1
ATOM 694 O O . ASN A 1 87 ? -4.902 -24.078 -27 1 64.88 87 ASN A O 1
ATOM 698 N N . THR A 1 88 ? -4.23 -25.812 -25.688 1 62.28 88 THR A N 1
ATOM 699 C CA . THR A 1 88 ? -2.836 -25.422 -25.859 1 62.28 88 THR A CA 1
ATOM 700 C C . THR A 1 88 ? -2.348 -25.766 -27.266 1 62.28 88 THR A C 1
ATOM 702 O O . THR A 1 88 ? -3.043 -26.453 -28.016 1 62.28 88 THR A O 1
ATOM 705 N N . LEU A 1 89 ? -1.394 -25.094 -27.766 1 59.34 89 LEU A N 1
ATOM 706 C CA . LEU A 1 89 ? -0.771 -25.25 -29.078 1 59.34 89 LEU A CA 1
ATOM 707 C C . LEU A 1 89 ? -0.548 -26.734 -29.391 1 59.34 89 LEU A C 1
ATOM 709 O O . LEU A 1 89 ? -0.479 -27.109 -30.562 1 59.34 89 LEU A O 1
ATOM 713 N N . ASP A 1 90 ? -0.612 -27.516 -28.234 1 66.69 90 ASP A N 1
ATOM 714 C CA . ASP A 1 90 ? -0.359 -28.922 -28.531 1 66.69 90 ASP A CA 1
ATOM 715 C C . ASP A 1 90 ? -1.404 -29.828 -27.875 1 66.69 90 ASP A C 1
ATOM 717 O O . ASP A 1 90 ? -1.841 -29.562 -26.75 1 66.69 90 ASP A O 1
ATOM 721 N N . ASP A 1 91 ? -1.844 -30.75 -28.672 1 78.69 91 ASP A N 1
ATOM 722 C CA . ASP A 1 91 ? -2.748 -31.781 -28.172 1 78.69 91 ASP A CA 1
ATOM 723 C C . ASP A 1 91 ? -2.055 -32.656 -27.141 1 78.69 91 ASP A C 1
ATOM 725 O O . ASP A 1 91 ? -1.113 -33.406 -27.484 1 78.69 91 ASP A O 1
ATOM 729 N N . PHE A 1 92 ? -2.527 -32.594 -25.906 1 83.69 92 PHE A N 1
ATOM 730 C CA . PHE A 1 92 ? -1.888 -33.344 -24.844 1 83.69 92 PHE A CA 1
ATOM 731 C C . PHE A 1 92 ? -2.059 -34.844 -25.078 1 83.69 92 PHE A C 1
ATOM 733 O O . PHE A 1 92 ? -1.351 -35.656 -24.469 1 83.69 92 PHE A O 1
ATOM 740 N N . ARG A 1 93 ? -2.896 -35.25 -26.062 1 84.19 93 ARG A N 1
ATOM 741 C CA . ARG A 1 93 ? -3.174 -36.656 -26.344 1 84.19 93 ARG A CA 1
ATOM 742 C C . ARG A 1 93 ? -2.168 -37.219 -27.344 1 84.19 93 ARG A C 1
ATOM 744 O O . ARG A 1 93 ? -2.127 -38.438 -27.578 1 84.19 93 ARG A O 1
ATOM 751 N N . ARG A 1 94 ? -1.469 -36.281 -27.797 1 85.19 94 ARG A N 1
ATOM 752 C CA . ARG A 1 94 ? -0.476 -36.719 -28.766 1 85.19 94 ARG A CA 1
ATOM 753 C C . ARG A 1 94 ? 0.492 -37.719 -28.141 1 85.19 94 ARG A C 1
ATOM 755 O O . ARG A 1 94 ? 0.878 -37.594 -26.984 1 85.19 94 ARG A O 1
ATOM 762 N N . GLU A 1 95 ? 0.887 -38.688 -28.984 1 86.31 95 GLU A N 1
ATOM 763 C CA . GLU A 1 95 ? 1.838 -39.688 -28.516 1 86.31 95 GLU A CA 1
ATOM 764 C C . GLU A 1 95 ? 3.193 -39.062 -28.203 1 86.31 95 GLU A C 1
ATOM 766 O O . GLU A 1 95 ? 3.684 -38.219 -28.969 1 86.31 95 GLU A O 1
ATOM 771 N N . ARG A 1 96 ? 3.719 -39.375 -27.031 1 87.12 96 ARG A N 1
ATOM 772 C CA . ARG A 1 96 ? 5.016 -38.906 -26.562 1 87.12 96 ARG A CA 1
ATOM 773 C C . ARG A 1 96 ? 5.812 -40.031 -25.906 1 87.12 96 ARG A C 1
ATOM 775 O O . ARG A 1 96 ? 5.23 -41 -25.391 1 87.12 96 ARG A O 1
ATOM 782 N N . PRO A 1 97 ? 7.078 -39.938 -26.062 1 86.62 97 PRO A N 1
ATOM 783 C CA . PRO A 1 97 ? 7.879 -40.969 -25.422 1 86.62 97 PRO A CA 1
ATOM 784 C C . PRO A 1 97 ? 7.848 -40.875 -23.891 1 86.62 97 PRO A C 1
ATOM 786 O O . PRO A 1 97 ? 7.668 -39.781 -23.344 1 86.62 97 PRO A O 1
ATOM 789 N N . ASP A 1 98 ? 8.164 -42 -23.266 1 91.38 98 ASP A N 1
ATOM 790 C CA . ASP A 1 98 ? 8.242 -42.031 -21.812 1 91.38 98 ASP A CA 1
ATOM 791 C C . ASP A 1 98 ? 9.531 -41.406 -21.312 1 91.38 98 ASP A C 1
ATOM 793 O O . ASP A 1 98 ? 10.586 -41.562 -21.938 1 91.38 98 ASP A O 1
ATOM 797 N N . PRO A 1 99 ? 9.484 -40.906 -20.234 1 93.56 99 PRO A N 1
ATOM 798 C CA . PRO A 1 99 ? 8.305 -40.5 -19.469 1 93.56 99 PRO A CA 1
ATOM 799 C C . PRO A 1 99 ? 7.609 -39.281 -20.062 1 93.56 99 PRO A C 1
ATOM 801 O O . PRO A 1 99 ? 8.281 -38.375 -20.547 1 93.56 99 PRO A O 1
ATOM 804 N N . ARG A 1 100 ? 6.328 -39.281 -20.062 1 94.5 100 ARG A N 1
ATOM 805 C CA . ARG A 1 100 ? 5.562 -38.125 -20.516 1 94.5 100 ARG A CA 1
ATOM 806 C C . ARG A 1 100 ? 5.438 -37.094 -19.422 1 94.5 100 ARG A C 1
ATOM 808 O O . ARG A 1 100 ? 5.266 -37.406 -18.25 1 94.5 100 ARG A O 1
ATOM 815 N N . LEU A 1 101 ? 5.645 -35.844 -19.828 1 94.94 101 LEU A N 1
ATOM 816 C CA . LEU A 1 101 ? 5.469 -34.719 -18.922 1 94.94 101 LEU A CA 1
ATOM 817 C C . LEU A 1 101 ? 4.16 -34 -19.203 1 94.94 101 LEU A C 1
ATOM 819 O O . LEU A 1 101 ? 3.836 -33.719 -20.359 1 94.94 101 LEU A O 1
ATOM 823 N N . TYR A 1 102 ? 3.414 -33.688 -18.156 1 95.25 102 TYR A N 1
ATOM 824 C CA . TYR A 1 102 ? 2.172 -32.938 -18.297 1 95.25 102 TYR A CA 1
ATOM 825 C C . TYR A 1 102 ? 2.094 -31.797 -17.297 1 95.25 102 TYR A C 1
ATOM 827 O O . TYR A 1 102 ? 2.629 -31.906 -16.188 1 95.25 102 TYR A O 1
ATOM 835 N N . ALA A 1 103 ? 1.526 -30.75 -17.656 1 95.38 103 ALA A N 1
ATOM 836 C CA . ALA A 1 103 ? 1.251 -29.625 -16.781 1 95.38 103 ALA A CA 1
ATOM 837 C C . ALA A 1 103 ? -0.25 -29.438 -16.578 1 95.38 103 ALA A C 1
ATOM 839 O O . ALA A 1 103 ? -1.044 -29.75 -17.469 1 95.38 103 ALA A O 1
ATOM 840 N N . THR A 1 104 ? -0.668 -28.969 -15.445 1 96.38 104 THR A N 1
ATOM 841 C CA . THR A 1 104 ? -2.072 -28.656 -15.211 1 96.38 104 THR A CA 1
ATOM 842 C C . THR A 1 104 ? -2.223 -27.734 -14.008 1 96.38 104 THR A C 1
ATOM 844 O O . THR A 1 104 ? -1.358 -27.703 -13.125 1 96.38 104 THR A O 1
ATOM 847 N N . HIS A 1 105 ? -3.266 -26.953 -13.945 1 97 105 HIS A N 1
ATOM 848 C CA . HIS A 1 105 ? -3.658 -26.172 -12.781 1 97 105 HIS A CA 1
ATOM 849 C C . HIS A 1 105 ? -4.84 -26.812 -12.055 1 97 105 HIS A C 1
ATOM 851 O O . HIS A 1 105 ? -5.293 -26.297 -11.023 1 97 105 HIS A O 1
ATOM 857 N N . LEU A 1 106 ? -5.258 -27.953 -12.531 1 97.12 106 LEU A N 1
ATOM 858 C CA . LEU A 1 106 ? -6.5 -28.547 -12.055 1 97.12 106 LEU A CA 1
ATOM 859 C C . LEU A 1 106 ? -6.348 -29.031 -10.617 1 97.12 106 LEU A C 1
ATOM 861 O O . LEU A 1 106 ? -5.285 -29.531 -10.242 1 97.12 106 LEU A O 1
ATOM 865 N N . PRO A 1 107 ? -7.414 -28.922 -9.82 1 96.69 107 PRO A N 1
ATOM 866 C CA . PRO A 1 107 ? -7.402 -29.5 -8.477 1 96.69 107 PRO A CA 1
ATOM 867 C C . PRO A 1 107 ? -7.488 -31.031 -8.477 1 96.69 107 PRO A C 1
ATOM 869 O O . PRO A 1 107 ? -7.773 -31.625 -9.516 1 96.69 107 PRO A O 1
ATOM 872 N N . PRO A 1 108 ? -7.266 -31.625 -7.34 1 95.94 108 PRO A N 1
ATOM 873 C CA . PRO A 1 108 ? -7.195 -33.094 -7.266 1 95.94 108 PRO A CA 1
ATOM 874 C C . PRO A 1 108 ? -8.461 -33.75 -7.781 1 95.94 108 PRO A C 1
ATOM 876 O O . PRO A 1 108 ? -8.391 -34.812 -8.414 1 95.94 108 PRO A O 1
ATOM 879 N N . ASP A 1 109 ? -9.594 -33.125 -7.609 1 94.38 109 ASP A N 1
ATOM 880 C CA . ASP A 1 109 ? -10.859 -33.781 -7.945 1 94.38 109 ASP A CA 1
ATOM 881 C C . ASP A 1 109 ? -11.117 -33.719 -9.445 1 94.38 109 ASP A C 1
ATOM 883 O O . ASP A 1 109 ? -12.055 -34.344 -9.945 1 94.38 109 ASP A O 1
ATOM 887 N N . MET A 1 110 ? -10.266 -33 -10.188 1 95.75 110 MET A N 1
ATOM 888 C CA . MET A 1 110 ? -10.453 -32.906 -11.633 1 95.75 110 MET A CA 1
ATOM 889 C C . MET A 1 110 ? -9.305 -33.562 -12.383 1 95.75 110 MET A C 1
ATOM 891 O O . MET A 1 110 ? -9.297 -33.594 -13.617 1 95.75 110 MET A O 1
ATOM 895 N N . LEU A 1 111 ? -8.352 -34.125 -11.711 1 96.25 111 LEU A N 1
ATOM 896 C CA . LEU A 1 111 ? -7.23 -34.812 -12.32 1 96.25 111 LEU A CA 1
ATOM 897 C C . LEU A 1 111 ? -7.672 -36.188 -12.859 1 96.25 111 LEU A C 1
ATOM 899 O O . LEU A 1 111 ? -8.68 -36.719 -12.422 1 96.25 111 LEU A O 1
ATOM 903 N N . PRO A 1 112 ? -6.898 -36.688 -13.812 1 95.56 112 PRO A N 1
ATOM 904 C CA . PRO A 1 112 ? -7.176 -38.062 -14.234 1 95.56 112 PRO A CA 1
ATOM 905 C C . PRO A 1 112 ? -7.203 -39.062 -13.07 1 95.56 112 PRO A C 1
ATOM 907 O O . PRO A 1 112 ? -6.293 -39.062 -12.242 1 95.56 112 PRO A O 1
ATOM 910 N N . THR A 1 113 ? -8.18 -39.875 -13.062 1 93.38 113 THR A N 1
ATOM 911 C CA . THR A 1 113 ? -8.391 -40.781 -11.945 1 93.38 113 THR A CA 1
ATOM 912 C C . THR A 1 113 ? -7.242 -41.781 -11.844 1 93.38 113 THR A C 1
ATOM 914 O O . THR A 1 113 ? -6.91 -42.25 -10.75 1 93.38 113 THR A O 1
ATOM 917 N N . GLY A 1 114 ? -6.633 -42.094 -12.945 1 93.19 114 GLY A N 1
ATOM 918 C CA . GLY A 1 114 ? -5.535 -43.031 -12.984 1 93.19 114 GLY A CA 1
ATOM 919 C C . GLY A 1 114 ? -4.289 -42.531 -12.273 1 93.19 114 GLY A C 1
ATOM 920 O O . GLY A 1 114 ? -3.41 -43.344 -11.922 1 93.19 114 GLY A O 1
ATOM 921 N N . LEU A 1 115 ? -4.203 -41.25 -12.055 1 93.62 115 LEU A N 1
ATOM 922 C CA . LEU A 1 115 ? -3.012 -40.656 -11.453 1 93.62 115 LEU A CA 1
ATOM 923 C C . LEU A 1 115 ? -2.775 -41.219 -10.055 1 93.62 115 LEU A C 1
ATOM 925 O O . LEU A 1 115 ? -1.671 -41.656 -9.734 1 93.62 115 LEU A O 1
ATOM 929 N N . LYS A 1 116 ? -3.822 -41.219 -9.258 1 89.06 116 LYS A N 1
ATOM 930 C CA . LYS A 1 116 ? -3.727 -41.75 -7.902 1 89.06 116 LYS A CA 1
ATOM 931 C C . LYS A 1 116 ? -3.547 -43.281 -7.926 1 89.06 116 LYS A C 1
ATOM 933 O O . LYS A 1 116 ? -2.678 -43.812 -7.238 1 89.06 116 LYS A O 1
ATOM 938 N N . ALA A 1 117 ? -4.246 -43.875 -8.797 1 89.56 117 ALA A N 1
ATOM 939 C CA . ALA A 1 117 ? -4.301 -45.344 -8.836 1 89.56 117 ALA A CA 1
ATOM 940 C C . ALA A 1 117 ? -2.957 -45.938 -9.266 1 89.56 117 ALA A C 1
ATOM 942 O O . ALA A 1 117 ? -2.551 -46.969 -8.781 1 89.56 117 ALA A O 1
ATOM 943 N N . LYS A 1 118 ? -2.281 -45.25 -10.094 1 93.62 118 LYS A N 1
ATOM 944 C CA . LYS A 1 118 ? -1.058 -45.781 -10.672 1 93.62 118 LYS A CA 1
ATOM 945 C C . LYS A 1 118 ? 0.18 -45.219 -9.984 1 93.62 118 LYS A C 1
ATOM 947 O O . LYS A 1 118 ? 1.309 -45.562 -10.359 1 93.62 118 LYS A O 1
ATOM 952 N N . GLY A 1 119 ? -0.045 -44.375 -9.023 1 92.31 119 GLY A N 1
ATOM 953 C CA . GLY A 1 119 ? 1.06 -43.812 -8.266 1 92.31 119 GLY A CA 1
ATOM 954 C C . GLY A 1 119 ? 1.954 -42.906 -9.094 1 92.31 119 GLY A C 1
ATOM 955 O O . GLY A 1 119 ? 3.18 -42.969 -8.992 1 92.31 119 GLY A O 1
ATOM 956 N N . VAL A 1 120 ? 1.363 -42.156 -9.992 1 96.06 120 VAL A N 1
ATOM 957 C CA . VAL A 1 120 ? 2.098 -41.25 -10.852 1 96.06 120 VAL A CA 1
ATOM 958 C C . VAL A 1 120 ? 2.75 -40.156 -10 1 96.06 120 VAL A C 1
ATOM 960 O O . VAL A 1 120 ? 2.15 -39.656 -9.047 1 96.06 120 VAL A O 1
ATOM 963 N N . LYS A 1 121 ? 4.008 -39.812 -10.32 1 97.12 121 LYS A N 1
ATOM 964 C CA . LYS A 1 121 ? 4.738 -38.781 -9.586 1 97.12 121 LYS A CA 1
ATOM 965 C C . LYS A 1 121 ? 4.25 -37.375 -9.969 1 97.12 121 LYS A C 1
ATOM 967 O O . LYS A 1 121 ? 4.066 -37.094 -11.148 1 97.12 121 LYS A O 1
ATOM 972 N N . VAL A 1 122 ? 4.012 -36.594 -8.945 1 97.56 122 VAL A N 1
ATOM 973 C CA . VAL A 1 122 ? 3.508 -35.219 -9.125 1 97.56 122 VAL A CA 1
ATOM 974 C C . VAL A 1 122 ? 4.477 -34.219 -8.5 1 97.56 122 VAL A C 1
ATOM 976 O O . VAL A 1 122 ? 4.879 -34.406 -7.344 1 97.56 122 VAL A O 1
ATOM 979 N N . VAL A 1 123 ? 4.938 -33.281 -9.258 1 98.38 123 VAL A N 1
ATOM 980 C CA . VAL A 1 123 ? 5.664 -32.125 -8.719 1 98.38 123 VAL A CA 1
ATOM 981 C C . VAL A 1 123 ? 4.715 -30.953 -8.57 1 98.38 123 VAL A C 1
ATOM 983 O O . VAL A 1 123 ? 4.176 -30.453 -9.562 1 98.38 123 VAL A O 1
ATOM 986 N N . TYR A 1 124 ? 4.43 -30.531 -7.402 1 98.19 124 TYR A N 1
ATOM 987 C CA . TYR A 1 124 ? 3.535 -29.422 -7.094 1 98.19 124 TYR A CA 1
ATOM 988 C C . TYR A 1 124 ? 4.32 -28.188 -6.699 1 98.19 124 TYR A C 1
ATOM 990 O O . TYR A 1 124 ? 5.035 -28.188 -5.695 1 98.19 124 TYR A O 1
ATOM 998 N N . VAL A 1 125 ? 4.211 -27.141 -7.473 1 98.12 125 VAL A N 1
ATOM 999 C CA . VAL A 1 125 ? 4.914 -25.891 -7.191 1 98.12 125 VAL A CA 1
ATOM 1000 C C . VAL A 1 125 ? 3.963 -24.891 -6.527 1 98.12 125 VAL A C 1
ATOM 1002 O O . VAL A 1 125 ? 2.893 -24.594 -7.062 1 98.12 125 VAL A O 1
ATOM 1005 N N . MET A 1 126 ? 4.316 -24.438 -5.406 1 97.38 126 MET A N 1
ATOM 1006 C CA . MET A 1 126 ? 3.555 -23.422 -4.699 1 97.38 126 MET A CA 1
ATOM 1007 C C . MET A 1 126 ? 4.359 -22.125 -4.574 1 97.38 126 MET A C 1
ATOM 1009 O O . MET A 1 126 ? 5.586 -22.156 -4.668 1 97.38 126 MET A O 1
ATOM 1013 N N . ARG A 1 127 ? 3.648 -21.016 -4.418 1 97.69 127 ARG A N 1
ATOM 1014 C CA . ARG A 1 127 ? 4.242 -19.688 -4.359 1 97.69 127 ARG A CA 1
ATOM 1015 C C . ARG A 1 127 ? 3.471 -18.781 -3.4 1 97.69 127 ARG A C 1
ATOM 1017 O O . ARG A 1 127 ? 2.27 -18.969 -3.195 1 97.69 127 ARG A O 1
ATOM 1024 N N . ASN A 1 128 ? 4.254 -17.938 -2.744 1 96.56 128 ASN A N 1
ATOM 1025 C CA . ASN A 1 128 ? 3.557 -16.953 -1.916 1 96.56 128 ASN A CA 1
ATOM 1026 C C . ASN A 1 128 ? 2.391 -16.328 -2.666 1 96.56 128 ASN A C 1
ATOM 1028 O O . ASN A 1 128 ? 2.582 -15.719 -3.723 1 96.56 128 ASN A O 1
ATOM 1032 N N . PRO A 1 129 ? 1.236 -16.453 -2.033 1 98.19 129 PRO A N 1
ATOM 1033 C CA . PRO A 1 129 ? 0.021 -16.062 -2.756 1 98.19 129 PRO A CA 1
ATOM 1034 C C . PRO A 1 129 ? -0.051 -14.57 -3.037 1 98.19 129 PRO A C 1
ATOM 1036 O O . PRO A 1 129 ? -0.743 -14.148 -3.967 1 98.19 129 PRO A O 1
ATOM 1039 N N . LYS A 1 130 ? 0.648 -13.789 -2.24 1 98.5 130 LYS A N 1
ATOM 1040 C CA . LYS A 1 130 ? 0.652 -12.359 -2.527 1 98.5 130 LYS A CA 1
ATOM 1041 C C . LYS A 1 130 ? 1.369 -12.062 -3.842 1 98.5 130 LYS A C 1
ATOM 1043 O O . LYS A 1 130 ? 0.889 -11.266 -4.652 1 98.5 130 LYS A O 1
ATOM 1048 N N . ASP A 1 131 ? 2.473 -12.672 -4.082 1 98.19 131 ASP A N 1
ATOM 1049 C CA . ASP A 1 131 ? 3.188 -12.516 -5.344 1 98.19 131 ASP A CA 1
ATOM 1050 C C . ASP A 1 131 ? 2.424 -13.172 -6.496 1 98.19 131 ASP A C 1
ATOM 1052 O O . ASP A 1 131 ? 2.461 -12.68 -7.629 1 98.19 131 ASP A O 1
ATOM 1056 N N . VAL A 1 132 ? 1.719 -14.281 -6.176 1 98.38 132 VAL A N 1
ATOM 1057 C CA . VAL A 1 132 ? 0.868 -14.906 -7.184 1 98.38 132 VAL A CA 1
ATOM 1058 C C . VAL A 1 132 ? -0.187 -13.914 -7.66 1 98.38 132 VAL A C 1
ATOM 1060 O O . VAL A 1 132 ? -0.407 -13.758 -8.867 1 98.38 132 VAL A O 1
ATOM 1063 N N . LEU A 1 133 ? -0.793 -13.273 -6.703 1 98.56 133 LEU A N 1
ATOM 1064 C CA . LEU A 1 133 ? -1.816 -12.273 -7.012 1 98.56 133 LEU A CA 1
ATOM 1065 C C . LEU A 1 133 ? -1.265 -11.195 -7.934 1 98.56 133 LEU A C 1
ATOM 1067 O O . LEU A 1 133 ? -1.866 -10.883 -8.961 1 98.56 133 LEU A O 1
ATOM 1071 N N . VAL A 1 134 ? -0.11 -10.656 -7.609 1 98.06 134 VAL A N 1
ATOM 1072 C CA . VAL A 1 134 ? 0.519 -9.609 -8.406 1 98.06 134 VAL A CA 1
ATOM 1073 C C . VAL A 1 134 ? 0.883 -10.156 -9.789 1 98.06 134 VAL A C 1
ATOM 1075 O O . VAL A 1 134 ? 0.661 -9.492 -10.805 1 98.06 134 VAL A O 1
ATOM 1078 N N . SER A 1 135 ? 1.422 -11.328 -9.789 1 96.94 135 SER A N 1
ATOM 1079 C CA . SER A 1 135 ? 1.796 -11.953 -11.055 1 96.94 135 SER A CA 1
ATOM 1080 C C . SER A 1 135 ? 0.574 -12.188 -11.938 1 96.94 135 SER A C 1
ATOM 1082 O O . SER A 1 135 ? 0.615 -11.938 -13.141 1 96.94 135 SER A O 1
ATOM 1084 N N . LEU A 1 136 ? -0.49 -12.672 -11.383 1 97.31 136 LEU A N 1
ATOM 1085 C CA . LEU A 1 136 ? -1.713 -12.938 -12.133 1 97.31 136 LEU A CA 1
ATOM 1086 C C . LEU A 1 136 ? -2.328 -11.633 -12.641 1 97.31 136 LEU A C 1
ATOM 1088 O O . LEU A 1 136 ? -2.898 -11.602 -13.734 1 97.31 136 LEU A O 1
ATOM 1092 N N . TYR A 1 137 ? -2.211 -10.594 -11.828 1 97.5 137 TYR A N 1
ATOM 1093 C CA . TYR A 1 137 ? -2.658 -9.273 -12.242 1 97.5 137 TYR A CA 1
ATOM 1094 C C . TYR A 1 137 ? -1.969 -8.836 -13.531 1 97.5 137 TYR A C 1
ATOM 1096 O O . TYR A 1 137 ? -2.629 -8.453 -14.5 1 97.5 137 TYR A O 1
ATOM 1104 N N . HIS A 1 138 ? -0.653 -8.969 -13.586 1 95.06 138 HIS A N 1
ATOM 1105 C CA . HIS A 1 138 ? 0.105 -8.586 -14.773 1 95.06 138 HIS A CA 1
ATOM 1106 C C . HIS A 1 138 ? -0.197 -9.523 -15.938 1 95.06 138 HIS A C 1
ATOM 1108 O O . HIS A 1 138 ? -0.317 -9.078 -17.078 1 95.06 138 HIS A O 1
ATOM 1114 N N . PHE A 1 139 ? -0.264 -10.766 -15.617 1 93.81 139 PHE A N 1
ATOM 1115 C CA . PHE A 1 139 ? -0.571 -11.75 -16.641 1 93.81 139 PHE A CA 1
ATOM 1116 C C . PHE A 1 139 ? -1.906 -11.445 -17.312 1 93.81 139 PHE A C 1
ATOM 1118 O O . PHE A 1 139 ? -2.045 -11.586 -18.531 1 93.81 139 PHE A O 1
ATOM 1125 N N . SER A 1 140 ? -2.891 -11.016 -16.531 1 94.06 140 SER A N 1
ATOM 1126 C CA . SER A 1 140 ? -4.223 -10.719 -17.047 1 94.06 140 SER A CA 1
ATOM 1127 C C . SER A 1 140 ? -4.191 -9.547 -18.031 1 94.06 140 SER A C 1
ATOM 1129 O O . SER A 1 140 ? -5.055 -9.438 -18.906 1 94.06 140 SER A O 1
ATOM 1131 N N . HIS A 1 141 ? -3.201 -8.695 -17.891 1 92.75 141 HIS A N 1
ATOM 1132 C CA . HIS A 1 141 ? -3.023 -7.609 -18.844 1 92.75 141 HIS A CA 1
ATOM 1133 C C . HIS A 1 141 ? -2.434 -8.117 -20.156 1 92.75 141 HIS A C 1
ATOM 1135 O O . HIS A 1 141 ? -2.604 -7.488 -21.203 1 92.75 141 HIS A O 1
ATOM 1141 N N . SER A 1 142 ? -1.771 -9.188 -20 1 88.25 142 SER A N 1
ATOM 1142 C CA . SER A 1 142 ? -1.025 -9.672 -21.156 1 88.25 142 SER A CA 1
ATOM 1143 C C . SER A 1 142 ? -1.815 -10.734 -21.922 1 88.25 142 SER A C 1
ATOM 1145 O O . SER A 1 142 ? -1.871 -10.711 -23.156 1 88.25 142 SER A O 1
ATOM 1147 N N . TRP A 1 143 ? -2.377 -11.68 -21.188 1 87.25 143 TRP A N 1
ATOM 1148 C CA . TRP A 1 143 ? -3.059 -12.812 -21.797 1 87.25 143 TRP A CA 1
ATOM 1149 C C . TRP A 1 143 ? -4.426 -12.398 -22.344 1 87.25 143 TRP A C 1
ATOM 1151 O O . TRP A 1 143 ? -5.336 -12.094 -21.562 1 87.25 143 TRP A O 1
ATOM 1161 N N . LYS A 1 144 ? -4.648 -12.453 -23.562 1 83.75 144 LYS A N 1
ATOM 1162 C CA . LYS A 1 144 ? -5.805 -11.906 -24.266 1 83.75 144 LYS A CA 1
ATOM 1163 C C . LYS A 1 144 ? -7.078 -12.672 -23.906 1 83.75 144 LYS A C 1
ATOM 1165 O O . LYS A 1 144 ? -8.188 -12.195 -24.172 1 83.75 144 LYS A O 1
ATOM 1170 N N . MET A 1 145 ? -6.926 -13.836 -23.344 1 86.88 145 MET A N 1
ATOM 1171 C CA . MET A 1 145 ? -8.062 -14.688 -23.016 1 86.88 145 MET A CA 1
ATOM 1172 C C . MET A 1 145 ? -8.711 -14.258 -21.688 1 86.88 145 MET A C 1
ATOM 1174 O O . MET A 1 145 ? -9.789 -14.734 -21.344 1 86.88 145 MET A O 1
ATOM 1178 N N . LEU A 1 146 ? -8.047 -13.398 -20.984 1 91.56 146 LEU A N 1
ATOM 1179 C CA . LEU A 1 146 ? -8.57 -12.891 -19.719 1 91.56 146 LEU A CA 1
ATOM 1180 C C . LEU A 1 146 ? -8.984 -11.43 -19.859 1 91.56 146 LEU A C 1
ATOM 1182 O O . LEU A 1 146 ? -8.477 -10.711 -20.719 1 91.56 146 LEU A O 1
ATOM 1186 N N . GLU A 1 147 ? -9.875 -11.078 -18.984 1 92.5 147 GLU A N 1
ATOM 1187 C CA . GLU A 1 147 ? -10.273 -9.672 -18.938 1 92.5 147 GLU A CA 1
ATOM 1188 C C . GLU A 1 147 ? -9.148 -8.797 -18.406 1 92.5 147 GLU A C 1
ATOM 1190 O O . GLU A 1 147 ? -8.484 -9.156 -17.422 1 92.5 147 GLU A O 1
ATOM 1195 N N . THR A 1 148 ? -8.945 -7.715 -19.094 1 93.56 148 THR A N 1
ATOM 1196 C CA . THR A 1 148 ? 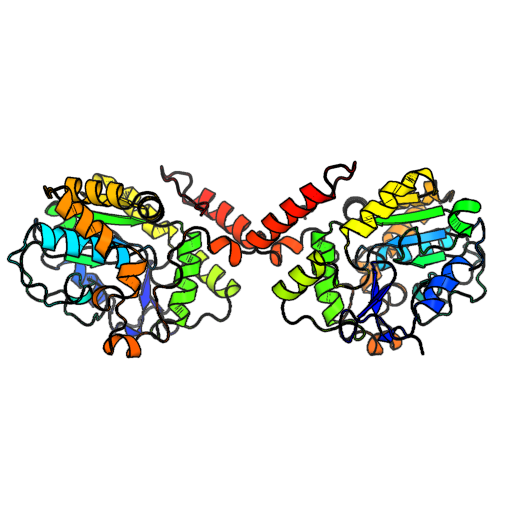-7.992 -6.742 -18.562 1 93.56 148 THR A CA 1
ATOM 1197 C C . THR A 1 148 ? -8.523 -6.094 -17.297 1 93.56 148 THR A C 1
ATOM 1199 O O . THR A 1 148 ? -9.609 -5.504 -17.297 1 93.56 148 THR A O 1
ATOM 1202 N N . PRO A 1 149 ? -7.766 -6.238 -16.266 1 94.75 149 PRO A N 1
ATOM 1203 C CA . PRO A 1 149 ? -8.242 -5.648 -15.016 1 94.75 149 PRO A CA 1
ATOM 1204 C C . PRO A 1 149 ? -8.367 -4.129 -15.094 1 94.75 149 PRO A C 1
ATOM 1206 O O . PRO A 1 149 ? -7.531 -3.467 -15.711 1 94.75 149 PRO A O 1
ATOM 1209 N N . LYS A 1 150 ? -9.391 -3.551 -14.398 1 94 150 LYS A N 1
ATOM 1210 C CA . LYS A 1 150 ? -9.625 -2.109 -14.336 1 94 150 LYS A CA 1
ATOM 1211 C C . LYS A 1 150 ? -8.609 -1.421 -13.438 1 94 150 LYS A C 1
ATOM 1213 O O . LYS A 1 150 ? -8.164 -0.309 -13.727 1 94 150 LYS A O 1
ATOM 1218 N N . SER A 1 151 ? -8.273 -2.006 -12.383 1 96.5 151 SER A N 1
ATOM 1219 C CA . SER A 1 151 ? -7.312 -1.521 -11.398 1 96.5 151 SER A CA 1
ATOM 1220 C C . SER A 1 151 ? -6.773 -2.664 -10.539 1 96.5 151 SER A C 1
ATOM 1222 O O . SER A 1 151 ? -7.344 -3.756 -10.523 1 96.5 151 SER A O 1
ATOM 1224 N N . PHE A 1 152 ? -5.691 -2.426 -9.914 1 97.38 152 PHE A N 1
ATOM 1225 C CA . PHE A 1 152 ? -5.164 -3.436 -9.008 1 97.38 152 PHE A CA 1
ATOM 1226 C C . PHE A 1 152 ? -6.145 -3.705 -7.871 1 97.38 152 PHE A C 1
ATOM 1228 O O . PHE A 1 152 ? -6.32 -4.852 -7.457 1 97.38 152 PHE A O 1
ATOM 1235 N N . GLU A 1 153 ? -6.832 -2.652 -7.355 1 96.56 153 GLU A N 1
ATOM 1236 C CA . GLU A 1 153 ? -7.805 -2.787 -6.277 1 96.56 153 GLU A CA 1
ATOM 1237 C C . GLU A 1 153 ? -8.938 -3.727 -6.672 1 96.56 153 GLU A C 1
ATOM 1239 O O . GLU A 1 153 ? -9.32 -4.609 -5.898 1 96.56 153 GLU A O 1
ATOM 1244 N N . ALA A 1 154 ? -9.406 -3.508 -7.859 1 96.81 154 ALA A N 1
ATOM 1245 C CA . ALA A 1 154 ? -10.492 -4.355 -8.352 1 96.81 154 ALA A CA 1
ATOM 1246 C C . ALA A 1 154 ? -10.031 -5.797 -8.516 1 96.81 154 ALA A C 1
ATOM 1248 O O . ALA A 1 154 ? -10.75 -6.73 -8.148 1 96.81 154 ALA A O 1
ATOM 1249 N N . PHE A 1 155 ? -8.867 -5.973 -9.086 1 98.12 155 PHE A N 1
ATOM 1250 C CA . PHE A 1 155 ? -8.336 -7.312 -9.305 1 98.12 155 PHE A CA 1
ATOM 1251 C C . PHE A 1 155 ? -8.07 -8.016 -7.973 1 98.12 155 PHE A C 1
ATOM 1253 O O . PHE A 1 155 ? -8.305 -9.219 -7.844 1 98.12 155 PHE A O 1
ATOM 1260 N N . PHE A 1 156 ? -7.543 -7.211 -6.973 1 98.56 156 PHE A N 1
ATOM 1261 C CA . PHE A 1 156 ? -7.336 -7.734 -5.629 1 98.56 156 PHE A CA 1
ATOM 1262 C C . PHE A 1 156 ? -8.617 -8.352 -5.082 1 98.56 156 PHE A C 1
ATOM 1264 O O . PHE A 1 156 ? -8.609 -9.477 -4.59 1 98.56 156 PHE A O 1
ATOM 1271 N N . GLN A 1 157 ? -9.648 -7.637 -5.227 1 97.75 157 GLN A N 1
ATOM 1272 C CA . GLN A 1 157 ? -10.93 -8.117 -4.73 1 97.75 157 GLN A CA 1
ATOM 1273 C C . GLN A 1 157 ? -11.375 -9.375 -5.473 1 97.75 157 GLN A C 1
ATOM 1275 O O . GLN A 1 157 ? -11.852 -10.336 -4.859 1 97.75 157 GLN A O 1
ATOM 1280 N N . ASP A 1 158 ? -11.227 -9.359 -6.812 1 97.62 158 ASP A N 1
ATOM 1281 C CA . ASP A 1 158 ? -11.578 -10.523 -7.609 1 97.62 158 ASP A CA 1
ATOM 1282 C C . ASP A 1 158 ? -10.797 -11.758 -7.152 1 97.62 158 ASP A C 1
ATOM 1284 O O . ASP A 1 158 ? -11.359 -12.852 -7.051 1 97.62 158 ASP A O 1
ATOM 1288 N N . PHE A 1 159 ? -9.547 -11.609 -6.957 1 98.5 159 PHE A N 1
ATOM 1289 C CA . PHE A 1 159 ? -8.695 -12.703 -6.508 1 98.5 159 PHE A CA 1
ATOM 1290 C C . PHE A 1 159 ? -9.172 -13.25 -5.168 1 98.5 159 PHE A C 1
ATOM 1292 O O . PHE A 1 159 ? -9.32 -14.461 -5.004 1 98.5 159 PHE A O 1
ATOM 1299 N N . MET A 1 160 ? -9.453 -12.305 -4.238 1 98.31 160 MET A N 1
ATOM 1300 C CA . MET A 1 160 ? -9.875 -12.695 -2.891 1 98.31 160 MET A CA 1
ATOM 1301 C C . MET A 1 160 ? -11.25 -13.352 -2.916 1 98.31 160 MET A C 1
ATOM 1303 O O . MET A 1 160 ? -11.57 -14.164 -2.041 1 98.31 160 MET A O 1
ATOM 1307 N N . ASP A 1 161 ? -12 -13.047 -3.949 1 97.19 161 ASP A N 1
ATOM 1308 C CA . ASP A 1 161 ? -13.344 -13.602 -4.074 1 97.19 161 ASP A CA 1
ATOM 1309 C C . ASP A 1 161 ? -13.328 -14.883 -4.914 1 97.19 161 ASP A C 1
ATOM 1311 O O . ASP A 1 161 ? -14.359 -15.531 -5.082 1 97.19 161 ASP A O 1
ATOM 1315 N N . GLY A 1 162 ? -12.234 -15.203 -5.496 1 97.31 162 GLY A N 1
ATOM 1316 C CA . GLY A 1 162 ? -12.125 -16.391 -6.324 1 97.31 162 GLY A CA 1
ATOM 1317 C C . GLY A 1 162 ? -12.672 -16.203 -7.723 1 97.31 162 GLY A C 1
ATOM 1318 O O . GLY A 1 162 ? -13.039 -17.172 -8.391 1 97.31 162 GLY A O 1
ATOM 1319 N N . LYS A 1 163 ? -12.75 -14.969 -8.148 1 97 163 LYS A N 1
ATOM 1320 C CA . LYS A 1 163 ? -13.289 -14.656 -9.469 1 97 163 LYS A CA 1
ATOM 1321 C C . LYS A 1 163 ? -12.164 -14.453 -10.477 1 97 163 LYS A C 1
ATOM 1323 O O . LYS A 1 163 ? -12.203 -13.516 -11.281 1 97 163 LYS A O 1
ATOM 1328 N N . VAL A 1 164 ? -11.141 -15.18 -10.359 1 97.69 164 VAL A N 1
ATOM 1329 C CA . VAL A 1 164 ? -10.008 -15.156 -11.273 1 97.69 164 VAL A CA 1
ATOM 1330 C C . VAL A 1 164 ? -9.781 -16.547 -11.859 1 97.69 164 VAL A C 1
ATOM 1332 O O . VAL A 1 164 ? -10.438 -17.516 -11.453 1 97.69 164 VAL A O 1
ATOM 1335 N N . TYR A 1 165 ? -8.93 -16.641 -12.852 1 96.19 165 TYR A N 1
ATOM 1336 C CA . TYR A 1 165 ? -8.57 -17.906 -13.477 1 96.19 165 TYR A CA 1
ATOM 1337 C C . TYR A 1 165 ? -8.219 -18.953 -12.43 1 96.19 165 TYR A C 1
ATOM 1339 O O . TYR A 1 165 ? -7.375 -18.703 -11.562 1 96.19 165 TYR A O 1
ATOM 1347 N N . MET A 1 166 ? -8.969 -20.078 -12.344 1 97 166 MET A N 1
ATOM 1348 C CA . MET A 1 166 ? -8.789 -21.234 -11.477 1 97 166 MET A CA 1
ATOM 1349 C C . MET A 1 166 ? -9.414 -20.984 -10.109 1 97 166 MET A C 1
ATOM 1351 O O . MET A 1 166 ? -9.391 -21.875 -9.25 1 97 166 MET A O 1
ATOM 1355 N N . GLY A 1 167 ? -9.875 -19.75 -9.852 1 97.38 167 GLY A N 1
ATOM 1356 C CA . GLY A 1 167 ? -10.617 -19.484 -8.633 1 97.38 167 GLY A CA 1
ATOM 1357 C C . GLY A 1 167 ? -9.727 -19.172 -7.441 1 97.38 167 GLY A C 1
ATOM 1358 O O . GLY A 1 167 ? -8.688 -18.531 -7.59 1 97.38 167 GLY A O 1
ATOM 1359 N N . LEU A 1 168 ? -10.133 -19.609 -6.246 1 98.06 168 LEU A N 1
ATOM 1360 C CA . LEU A 1 168 ? -9.469 -19.234 -5 1 98.06 168 LEU A CA 1
ATOM 1361 C C . LEU A 1 168 ? -8.156 -20 -4.836 1 98.06 168 LEU A C 1
ATOM 1363 O O . LEU A 1 168 ? -8.148 -21.234 -4.816 1 98.06 168 LEU A O 1
ATOM 1367 N N . TRP A 1 169 ? -7.09 -19.25 -4.734 1 98.38 169 TRP A N 1
ATOM 1368 C CA . TRP A 1 169 ? -5.789 -19.828 -4.426 1 98.38 169 TRP A CA 1
ATOM 1369 C C . TRP A 1 169 ? -5.863 -20.703 -3.174 1 98.38 169 TRP A C 1
ATOM 1371 O O . TRP A 1 169 ? -5.344 -21.828 -3.156 1 98.38 169 TRP A O 1
ATOM 1381 N N . PHE A 1 170 ? -6.578 -20.266 -2.119 1 98.12 170 PHE A N 1
ATOM 1382 C CA . PHE A 1 170 ? -6.695 -20.938 -0.833 1 98.12 170 PHE A CA 1
ATOM 1383 C C . PHE A 1 170 ? -7.289 -22.344 -1.006 1 98.12 170 PHE A C 1
ATOM 1385 O O . PHE A 1 170 ? -6.77 -23.312 -0.459 1 98.12 170 PHE A O 1
ATOM 1392 N N . ASP A 1 171 ? -8.289 -22.359 -1.794 1 97.44 171 ASP A N 1
ATOM 1393 C CA . ASP A 1 171 ? -8.969 -23.625 -2.014 1 97.44 171 ASP A CA 1
ATOM 1394 C C . ASP A 1 171 ? -8.062 -24.609 -2.758 1 97.44 171 ASP A C 1
ATOM 1396 O O . ASP A 1 171 ? -8.047 -25.812 -2.447 1 97.44 171 ASP A O 1
ATOM 1400 N N . HIS A 1 172 ? -7.383 -24.125 -3.734 1 98 172 HIS A N 1
ATOM 1401 C CA . HIS A 1 172 ? -6.492 -24.969 -4.531 1 98 172 HIS A CA 1
ATOM 1402 C C . HIS A 1 172 ? -5.414 -25.594 -3.662 1 98 172 HIS A C 1
ATOM 1404 O O . HIS A 1 172 ? -5.242 -26.828 -3.668 1 98 172 HIS A O 1
ATOM 1410 N N . VAL A 1 173 ? -4.711 -24.766 -2.912 1 97.56 173 VAL A N 1
ATOM 1411 C CA . VAL A 1 173 ? -3.619 -25.219 -2.061 1 97.56 173 VAL A CA 1
ATOM 1412 C C . VAL A 1 173 ? -4.16 -26.172 -0.992 1 97.56 173 VAL A C 1
ATOM 1414 O O . VAL A 1 173 ? -3.582 -27.234 -0.742 1 97.56 173 VAL A O 1
ATOM 1417 N N . ARG A 1 174 ? -5.293 -25.812 -0.413 1 97.06 174 ARG A N 1
ATOM 1418 C CA . ARG A 1 174 ? -5.895 -26.656 0.611 1 97.06 174 ARG A CA 1
ATOM 1419 C C . ARG A 1 174 ? -6.273 -28.031 0.041 1 97.06 174 ARG A C 1
ATOM 1421 O O . ARG A 1 174 ? -6.074 -29.047 0.692 1 97.06 174 ARG A O 1
ATOM 1428 N N . ALA A 1 175 ? -6.836 -28.031 -1.129 1 96.62 175 ALA A N 1
ATOM 1429 C CA . ALA A 1 175 ? -7.254 -29.297 -1.743 1 96.62 175 ALA A CA 1
ATOM 1430 C C . ALA A 1 175 ? -6.078 -30.25 -1.889 1 96.62 175 ALA A C 1
ATOM 1432 O O . ALA A 1 175 ? -6.211 -31.453 -1.639 1 96.62 175 ALA A O 1
ATOM 1433 N N . TYR A 1 176 ? -4.945 -29.797 -2.27 1 96.88 176 TYR A N 1
ATOM 1434 C CA . TYR A 1 176 ? -3.773 -30.641 -2.445 1 96.88 176 TYR A CA 1
ATOM 1435 C C . TYR A 1 176 ? -3.205 -31.078 -1.098 1 96.88 176 TYR A C 1
ATOM 1437 O O . TYR A 1 176 ? -2.732 -32.188 -0.946 1 96.88 176 TYR A O 1
ATOM 1445 N N . GLN A 1 177 ? -3.264 -30.141 -0.138 1 95.19 177 GLN A N 1
ATOM 1446 C CA . GLN A 1 177 ? -2.809 -30.516 1.199 1 95.19 177 GLN A CA 1
ATOM 1447 C C . GLN A 1 177 ? -3.684 -31.609 1.796 1 95.19 177 GLN A C 1
ATOM 1449 O O . GLN A 1 177 ? -3.182 -32.531 2.459 1 95.19 177 GLN A O 1
ATOM 1454 N N . ASN A 1 178 ? -4.93 -31.562 1.498 1 93.06 178 ASN A N 1
ATOM 1455 C CA . ASN A 1 178 ? -5.871 -32.531 2.023 1 93.06 178 ASN A CA 1
ATOM 1456 C C . ASN A 1 178 ? -5.664 -33.906 1.384 1 93.06 178 ASN A C 1
ATOM 1458 O O . ASN A 1 178 ? -6.016 -34.938 1.973 1 93.06 178 ASN A O 1
ATOM 1462 N N . GLU A 1 179 ? -5.07 -34 0.212 1 90.94 179 GLU A N 1
ATOM 1463 C CA . GLU A 1 179 ? -4.891 -35.25 -0.51 1 90.94 179 GLU A CA 1
ATOM 1464 C C . GLU A 1 179 ? -3.42 -35.656 -0.545 1 90.94 179 GLU A C 1
ATOM 1466 O O . GLU A 1 179 ? -3.021 -36.5 -1.365 1 90.94 179 GLU A O 1
ATOM 1471 N N . LYS A 1 180 ? -2.674 -35.094 0.292 1 87.94 180 LYS A N 1
ATOM 1472 C CA . LYS A 1 180 ? -1.226 -35.281 0.237 1 87.94 180 LYS A CA 1
ATOM 1473 C C . LYS A 1 180 ? -0.843 -36.75 0.423 1 87.94 180 LYS A C 1
ATOM 1475 O O . LYS A 1 180 ? 0.156 -37.219 -0.132 1 87.94 180 LYS A O 1
ATOM 1480 N N . ASP A 1 181 ? -1.67 -37.5 1.151 1 90.19 181 ASP A N 1
ATOM 1481 C CA . ASP A 1 181 ? -1.344 -38.906 1.447 1 90.19 181 ASP A CA 1
ATOM 1482 C C . ASP A 1 181 ? -1.884 -39.844 0.367 1 90.19 181 ASP A C 1
ATOM 1484 O O . ASP A 1 181 ? -1.556 -41.031 0.344 1 90.19 181 ASP A O 1
ATOM 1488 N N . LYS A 1 182 ? -2.609 -39.312 -0.567 1 92.12 182 LYS A N 1
ATOM 1489 C CA . LYS A 1 182 ? -3.242 -40.125 -1.596 1 92.12 182 LYS A CA 1
ATOM 1490 C C . LYS A 1 182 ? -2.48 -40.031 -2.914 1 92.12 182 LYS A C 1
ATOM 1492 O O . LYS A 1 182 ? -2.787 -40.75 -3.863 1 92.12 182 LYS A O 1
ATOM 1497 N N . MET A 1 183 ? -1.555 -39.125 -2.98 1 93.38 183 MET A N 1
ATOM 1498 C CA . MET A 1 183 ? -0.769 -38.938 -4.195 1 93.38 183 MET A CA 1
ATOM 1499 C C . MET A 1 183 ? 0.724 -38.938 -3.883 1 93.38 183 MET A C 1
ATOM 1501 O O . MET A 1 183 ? 1.124 -38.656 -2.746 1 93.38 183 MET A O 1
ATOM 1505 N N . ASP A 1 184 ? 1.517 -39.344 -4.801 1 95.69 184 ASP A N 1
ATOM 1506 C CA . ASP A 1 184 ? 2.969 -39.219 -4.703 1 95.69 184 ASP A CA 1
ATOM 1507 C C . ASP A 1 184 ? 3.449 -37.844 -5.164 1 95.69 184 ASP A C 1
ATOM 1509 O O . ASP A 1 184 ? 3.805 -37.656 -6.328 1 95.69 184 ASP A O 1
ATOM 1513 N N . VAL A 1 185 ? 3.393 -36.906 -4.266 1 96.56 185 VAL A N 1
ATOM 1514 C CA . VAL A 1 185 ? 3.594 -35.5 -4.617 1 96.56 185 VAL A CA 1
ATOM 1515 C C . VAL A 1 185 ? 4.871 -35 -3.965 1 96.56 185 VAL A C 1
ATOM 1517 O O . VAL A 1 185 ? 5.117 -35.219 -2.781 1 96.56 185 VAL A O 1
ATOM 1520 N N . HIS A 1 186 ? 5.715 -34.344 -4.723 1 97.69 186 HIS A N 1
ATOM 1521 C CA . HIS A 1 186 ? 6.824 -33.531 -4.227 1 97.69 186 HIS A CA 1
ATOM 1522 C C . HIS A 1 186 ? 6.496 -32.062 -4.285 1 97.69 186 HIS A C 1
ATOM 1524 O O . HIS A 1 186 ? 6.297 -31.5 -5.367 1 97.69 186 HIS A O 1
ATOM 1530 N N . TYR A 1 187 ? 6.422 -31.469 -3.135 1 96.94 187 TYR A N 1
ATOM 1531 C CA . TYR A 1 187 ? 6.082 -30.047 -3.049 1 96.94 187 TYR A CA 1
ATOM 1532 C C . TYR A 1 187 ? 7.332 -29.172 -3.162 1 96.94 187 TYR A C 1
ATOM 1534 O O . TYR A 1 187 ? 8.328 -29.422 -2.475 1 96.94 187 TYR A O 1
ATOM 1542 N N . VAL A 1 188 ? 7.297 -28.281 -4.062 1 97.75 188 VAL A N 1
ATOM 1543 C CA . VAL A 1 188 ? 8.359 -27.297 -4.262 1 97.75 188 VAL A CA 1
ATOM 1544 C C . VAL A 1 188 ? 7.809 -25.891 -4.074 1 97.75 188 VAL A C 1
ATOM 1546 O O . VAL A 1 188 ? 6.719 -25.578 -4.555 1 97.75 188 VAL A O 1
ATOM 1549 N N . LYS A 1 189 ? 8.508 -25.062 -3.355 1 97.38 189 LYS A N 1
ATOM 1550 C CA . LYS A 1 189 ? 8.133 -23.656 -3.244 1 97.38 189 LYS A CA 1
ATOM 1551 C C . LYS A 1 189 ? 8.945 -22.797 -4.211 1 97.38 189 LYS A C 1
ATOM 1553 O O . LYS A 1 189 ? 10.164 -22.953 -4.316 1 97.38 189 LYS A O 1
ATOM 1558 N N . TYR A 1 190 ? 8.258 -21.969 -4.82 1 97.69 190 TYR A N 1
ATOM 1559 C CA . TYR A 1 190 ? 8.898 -21.016 -5.715 1 97.69 190 TYR A CA 1
ATOM 1560 C C . TYR A 1 190 ? 10.07 -20.328 -5.027 1 97.69 190 TYR A C 1
ATOM 1562 O O . TYR A 1 190 ? 11.156 -20.234 -5.594 1 97.69 190 TYR A O 1
ATOM 1570 N N . GLU A 1 191 ? 9.891 -19.859 -3.807 1 97.88 191 GLU A N 1
ATOM 1571 C CA . GLU A 1 191 ? 10.891 -19.109 -3.049 1 97.88 191 GLU A CA 1
ATOM 1572 C C . GLU A 1 191 ? 12.086 -19.984 -2.693 1 97.88 191 GLU A C 1
ATOM 1574 O O . GLU A 1 191 ? 13.219 -19.5 -2.623 1 97.88 191 GLU A O 1
ATOM 1579 N N . ASP A 1 192 ? 11.867 -21.25 -2.496 1 96.94 192 ASP A N 1
ATOM 1580 C CA . ASP A 1 192 ? 12.992 -22.141 -2.248 1 96.94 192 ASP A CA 1
ATOM 1581 C C . ASP A 1 192 ? 13.867 -22.281 -3.488 1 96.94 192 ASP A C 1
ATOM 1583 O O . ASP A 1 192 ? 15.094 -22.391 -3.381 1 96.94 192 ASP A O 1
ATOM 1587 N N . MET A 1 193 ? 13.242 -22.312 -4.648 1 97.19 193 MET A N 1
ATOM 1588 C CA . MET A 1 193 ? 14.016 -22.344 -5.887 1 97.19 193 MET A CA 1
ATOM 1589 C C . MET A 1 193 ? 14.836 -21.062 -6.055 1 97.19 193 MET A C 1
ATOM 1591 O O . MET A 1 193 ? 15.969 -21.109 -6.523 1 97.19 193 MET A O 1
ATOM 1595 N N . LEU A 1 194 ? 14.25 -19.938 -5.703 1 95.69 194 LEU A N 1
ATOM 1596 C CA . LEU A 1 194 ? 14.977 -18.688 -5.77 1 95.69 194 LEU A CA 1
ATOM 1597 C C . LEU A 1 194 ? 16.188 -18.703 -4.84 1 95.69 194 LEU A C 1
ATOM 1599 O O . LEU A 1 194 ? 17.266 -18.234 -5.207 1 95.69 194 LEU A O 1
ATOM 1603 N N . LYS A 1 195 ? 16.047 -19.266 -3.658 1 95.44 195 LYS A N 1
ATOM 1604 C CA . LYS A 1 195 ? 17.094 -19.266 -2.635 1 95.44 195 LYS A CA 1
ATOM 1605 C C . LYS A 1 195 ? 18.188 -20.266 -2.967 1 95.44 195 LYS A C 1
ATOM 1607 O O . LYS A 1 195 ? 19.375 -20 -2.729 1 95.44 195 LYS A O 1
ATOM 1612 N N . ASP A 1 196 ? 17.781 -21.391 -3.453 1 96.88 196 ASP A N 1
ATOM 1613 C CA . ASP A 1 196 ? 18.703 -22.484 -3.721 1 96.88 196 ASP A CA 1
ATOM 1614 C C . ASP A 1 196 ? 18.203 -23.375 -4.852 1 96.88 196 ASP A C 1
ATOM 1616 O O . ASP A 1 196 ? 17.719 -24.484 -4.605 1 96.88 196 ASP A O 1
ATOM 1620 N N . LEU A 1 197 ? 18.438 -22.938 -6.082 1 97.44 197 LEU A N 1
ATOM 1621 C CA . LEU A 1 197 ? 17.922 -23.641 -7.246 1 97.44 197 LEU A CA 1
ATOM 1622 C C . LEU A 1 197 ? 18.562 -25.031 -7.363 1 97.44 197 LEU A C 1
ATOM 1624 O O . LEU A 1 197 ? 17.859 -26.016 -7.586 1 97.44 197 LEU A O 1
ATOM 1628 N N . ARG A 1 198 ? 19.859 -25.125 -7.188 1 98.06 198 ARG A N 1
ATOM 1629 C CA . ARG A 1 198 ? 20.547 -26.406 -7.32 1 98.06 198 ARG A CA 1
ATOM 1630 C C . ARG A 1 198 ? 20.016 -27.422 -6.324 1 98.06 198 ARG A C 1
ATOM 1632 O O . ARG A 1 198 ? 19.75 -28.562 -6.688 1 98.06 198 ARG A O 1
ATOM 1639 N N . GLY A 1 199 ? 19.938 -26.938 -5.035 1 98.38 199 GLY A N 1
ATOM 1640 C CA . GLY A 1 199 ? 19.375 -27.828 -4.027 1 98.38 199 GLY A CA 1
ATOM 1641 C C . GLY A 1 199 ? 18 -28.344 -4.387 1 98.38 199 GLY A C 1
ATOM 1642 O O . GLY A 1 199 ? 17.719 -29.531 -4.199 1 98.38 199 GLY A O 1
ATOM 1643 N N . GLU A 1 200 ? 17.141 -27.516 -4.93 1 98.25 200 GLU A N 1
ATOM 1644 C CA . GLU A 1 200 ? 15.797 -27.922 -5.305 1 98.25 200 GLU A CA 1
ATOM 1645 C C . GLU A 1 200 ? 15.828 -28.891 -6.488 1 98.25 200 GLU A C 1
ATOM 1647 O O . GLU A 1 200 ? 15.055 -29.844 -6.535 1 98.25 200 GLU A O 1
ATOM 1652 N N . VAL A 1 201 ? 16.703 -28.625 -7.484 1 98.38 201 VAL A N 1
ATOM 1653 C CA . VAL A 1 201 ? 16.828 -29.516 -8.633 1 98.38 201 VAL A CA 1
ATOM 1654 C C . VAL A 1 201 ? 17.266 -30.906 -8.164 1 98.38 201 VAL A C 1
ATOM 1656 O O . VAL A 1 201 ? 16.719 -31.906 -8.625 1 98.38 201 VAL A O 1
ATOM 1659 N N . VAL A 1 202 ? 18.156 -31 -7.203 1 98.5 202 VAL A N 1
ATOM 1660 C CA . VAL A 1 202 ? 18.625 -32.281 -6.66 1 98.5 202 VAL A CA 1
ATOM 1661 C C . VAL A 1 202 ? 17.453 -33 -6.016 1 98.5 202 VAL A C 1
ATOM 1663 O O . VAL A 1 202 ? 17.266 -34.219 -6.234 1 98.5 202 VAL A O 1
ATOM 1666 N N . LYS A 1 203 ? 16.656 -32.281 -5.27 1 98.5 203 LYS A N 1
ATOM 1667 C CA . LYS A 1 203 ? 15.5 -32.906 -4.602 1 98.5 203 LYS A CA 1
ATOM 1668 C C . LYS A 1 203 ? 14.5 -33.438 -5.617 1 98.5 203 LYS A C 1
ATOM 1670 O O . LYS A 1 203 ? 13.93 -34.531 -5.414 1 98.5 203 LYS A O 1
ATOM 1675 N N . VAL A 1 204 ? 14.273 -32.688 -6.648 1 98.56 204 VAL A N 1
ATOM 1676 C CA . VAL A 1 204 ? 13.352 -33.125 -7.688 1 98.56 204 VAL A CA 1
ATOM 1677 C C . VAL A 1 204 ? 13.906 -34.375 -8.367 1 98.56 204 VAL A C 1
ATOM 1679 O O . VAL A 1 204 ? 13.164 -35.344 -8.609 1 98.56 204 VAL A O 1
ATOM 1682 N N . CYS A 1 205 ? 15.211 -34.438 -8.703 1 98.12 205 CYS A N 1
ATOM 1683 C CA . CYS A 1 205 ? 15.844 -35.594 -9.297 1 98.12 205 CYS A CA 1
ATOM 1684 C C . CYS A 1 205 ? 15.68 -36.812 -8.406 1 98.12 205 CYS A C 1
ATOM 1686 O O . CYS A 1 205 ? 15.312 -37.906 -8.883 1 98.12 205 CYS A O 1
ATOM 1688 N N . ASP A 1 206 ? 15.945 -36.594 -7.113 1 97.88 206 ASP A N 1
ATOM 1689 C CA . ASP A 1 206 ? 15.805 -37.688 -6.152 1 97.88 206 ASP A CA 1
ATOM 1690 C C . ASP A 1 206 ? 14.375 -38.219 -6.129 1 97.88 206 ASP A C 1
ATOM 1692 O O . ASP A 1 206 ? 14.156 -39.438 -6.156 1 97.88 206 ASP A O 1
ATOM 1696 N N . PHE A 1 207 ? 13.422 -37.375 -6.105 1 98.19 207 PHE A N 1
ATOM 1697 C CA . PHE A 1 207 ? 12.016 -37.75 -6.078 1 98.19 207 PHE A CA 1
ATOM 1698 C C . PHE A 1 207 ? 11.633 -38.531 -7.324 1 98.19 207 PHE A C 1
ATOM 1700 O O . PHE A 1 207 ? 10.891 -39.5 -7.238 1 98.19 207 PHE A O 1
ATOM 1707 N N . LEU A 1 208 ? 12.164 -38.062 -8.484 1 97.56 208 LEU A N 1
ATOM 1708 C CA . LEU A 1 208 ? 11.812 -38.656 -9.766 1 97.56 208 LEU A CA 1
ATOM 1709 C C . LEU A 1 208 ? 12.625 -39.938 -10 1 97.56 208 LEU A C 1
ATOM 1711 O O . LEU A 1 208 ? 12.406 -40.656 -10.984 1 97.56 208 LEU A O 1
ATOM 1715 N N . GLY A 1 209 ? 13.578 -40.188 -9.164 1 96.25 209 GLY A N 1
ATOM 1716 C CA . GLY A 1 209 ? 14.43 -41.344 -9.312 1 96.25 209 GLY A CA 1
ATOM 1717 C C . GLY A 1 209 ? 15.43 -41.219 -10.445 1 96.25 209 GLY A C 1
ATOM 1718 O O . GLY A 1 209 ? 15.703 -42.188 -11.156 1 96.25 209 GLY A O 1
ATOM 1719 N N . LYS A 1 210 ? 15.828 -40 -10.656 1 94.25 210 LYS A N 1
ATOM 1720 C CA . LYS A 1 210 ? 16.828 -39.75 -11.688 1 94.25 210 LYS A CA 1
ATOM 1721 C C . LYS A 1 210 ? 18.203 -39.5 -11.078 1 94.25 210 LYS A C 1
ATOM 1723 O O . LYS A 1 210 ? 18.391 -38.531 -10.328 1 94.25 210 LYS A O 1
ATOM 1728 N N . ASP A 1 211 ? 19.078 -40.375 -11.406 1 93.5 211 ASP A N 1
ATOM 1729 C CA . ASP A 1 211 ? 20.438 -40.25 -10.898 1 93.5 211 ASP A CA 1
ATOM 1730 C C . ASP A 1 211 ? 21.328 -39.5 -11.883 1 93.5 211 ASP A C 1
ATOM 1732 O O . ASP A 1 211 ? 22.016 -40.094 -12.711 1 93.5 211 ASP A O 1
ATOM 1736 N N . LEU A 1 212 ? 21.328 -38.219 -11.766 1 96.19 212 LEU A N 1
ATOM 1737 C CA . LEU A 1 212 ? 22.109 -37.375 -12.641 1 96.19 212 LEU A CA 1
ATOM 1738 C C . LEU A 1 212 ? 23.469 -37.062 -12.023 1 96.19 212 LEU A C 1
ATOM 1740 O O . LEU A 1 212 ? 23.594 -37 -10.797 1 96.19 212 LEU A O 1
ATOM 1744 N N . THR A 1 213 ? 24.469 -36.906 -12.867 1 96.31 213 THR A N 1
ATOM 1745 C CA . THR A 1 213 ? 25.766 -36.469 -12.398 1 96.31 213 THR A CA 1
ATOM 1746 C C . THR A 1 213 ? 25.719 -35.031 -11.938 1 96.31 213 THR A C 1
ATOM 1748 O O . THR A 1 213 ? 24.797 -34.281 -12.305 1 96.31 213 THR A O 1
ATOM 1751 N N . ASP A 1 214 ? 26.703 -34.688 -11.195 1 96.75 214 ASP A N 1
ATOM 1752 C CA . ASP A 1 214 ? 26.797 -33.312 -10.75 1 96.75 214 ASP A CA 1
ATOM 1753 C C . ASP A 1 214 ? 26.859 -32.344 -11.938 1 96.75 214 ASP A C 1
ATOM 1755 O O . ASP A 1 214 ? 26.25 -31.266 -11.906 1 96.75 214 ASP A O 1
ATOM 1759 N N . GLU A 1 215 ? 27.562 -32.781 -12.883 1 96.56 215 GLU A N 1
ATOM 1760 C CA . GLU A 1 215 ? 27.703 -31.953 -14.07 1 96.56 215 GLU A CA 1
ATOM 1761 C C . GLU A 1 215 ? 26.359 -31.766 -14.766 1 96.56 215 GLU A C 1
ATOM 1763 O O . GLU A 1 215 ? 26.03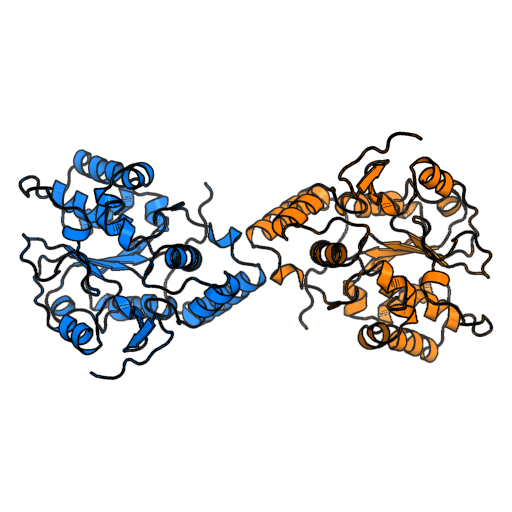1 -30.672 -15.234 1 96.56 215 GLU A O 1
ATOM 1768 N N . ALA A 1 216 ? 25.594 -32.812 -14.883 1 96.12 216 ALA A N 1
ATOM 1769 C CA . ALA A 1 216 ? 24.266 -32.75 -15.5 1 96.12 216 ALA A CA 1
ATOM 1770 C C . ALA A 1 216 ? 23.328 -31.859 -14.688 1 96.12 216 ALA A C 1
ATOM 1772 O O . ALA A 1 216 ? 22.562 -31.078 -15.25 1 96.12 216 ALA A O 1
ATOM 1773 N N . ILE A 1 217 ? 23.438 -31.984 -13.383 1 97.31 217 ILE A N 1
ATOM 1774 C CA . ILE A 1 217 ? 22.625 -31.156 -12.5 1 97.31 217 ILE A CA 1
ATOM 1775 C C . ILE A 1 217 ? 22.984 -29.688 -12.695 1 97.31 217 ILE A C 1
ATOM 1777 O O . ILE A 1 217 ? 22.109 -28.828 -12.805 1 97.31 217 ILE A O 1
ATOM 1781 N N . ASP A 1 218 ? 24.234 -29.422 -12.758 1 97.25 218 ASP A N 1
ATOM 1782 C CA . ASP A 1 218 ? 24.703 -28.047 -12.961 1 97.25 218 ASP A CA 1
ATOM 1783 C C . ASP A 1 218 ? 24.172 -27.484 -14.289 1 97.25 218 ASP A C 1
ATOM 1785 O O . ASP A 1 218 ? 23.844 -26.297 -14.375 1 97.25 218 ASP A O 1
ATOM 1789 N N . HIS A 1 219 ? 24.156 -28.344 -15.273 1 95.88 219 HIS A N 1
ATOM 1790 C CA . HIS A 1 219 ? 23.641 -27.922 -16.562 1 95.88 219 HIS A CA 1
ATOM 1791 C C . HIS A 1 219 ? 22.156 -27.594 -16.484 1 95.88 219 HIS A C 1
ATOM 1793 O O . HIS A 1 219 ? 21.703 -26.594 -17.047 1 95.88 219 HIS A O 1
ATOM 1799 N N . VAL A 1 220 ? 21.391 -28.422 -15.828 1 96.19 220 VAL A N 1
ATOM 1800 C CA . VAL A 1 220 ? 19.969 -28.172 -15.617 1 96.19 220 VAL A CA 1
ATOM 1801 C C . VAL A 1 220 ? 19.781 -26.828 -14.922 1 96.19 220 VAL A C 1
ATOM 1803 O O . VAL A 1 220 ? 18.969 -26 -15.344 1 96.19 220 VAL A O 1
ATOM 1806 N N . VAL A 1 221 ? 20.562 -26.562 -13.867 1 97.5 221 VAL A N 1
ATOM 1807 C CA . VAL A 1 221 ? 20.484 -25.344 -13.078 1 97.5 221 VAL A CA 1
ATOM 1808 C C . VAL A 1 221 ? 20.812 -24.125 -13.961 1 97.5 221 VAL A C 1
ATOM 1810 O O . VAL A 1 221 ? 20.062 -23.156 -13.992 1 97.5 221 VAL A O 1
ATOM 1813 N N . GLU A 1 222 ? 21.844 -24.234 -14.672 1 96.5 222 GLU A N 1
ATOM 1814 C CA . GLU A 1 222 ? 22.281 -23.125 -15.523 1 96.5 222 GLU A CA 1
ATOM 1815 C C . GLU A 1 222 ? 21.203 -22.766 -16.547 1 96.5 222 GLU A C 1
ATOM 1817 O O . GLU A 1 222 ? 20.891 -21.594 -16.734 1 96.5 222 GLU A O 1
ATOM 1822 N N . MET A 1 223 ? 20.594 -23.75 -17.188 1 94 223 MET A N 1
ATOM 1823 C CA . MET A 1 223 ? 19.594 -23.531 -18.234 1 94 223 MET A CA 1
ATOM 1824 C C . MET A 1 223 ? 18.281 -23.047 -17.625 1 94 223 MET A C 1
ATOM 1826 O O . MET A 1 223 ? 17.406 -22.547 -18.344 1 94 223 MET A O 1
ATOM 1830 N N . SER A 1 224 ? 18.188 -23.172 -16.297 1 95.38 224 SER A N 1
ATOM 1831 C CA . SER A 1 224 ? 16.906 -22.844 -15.664 1 95.38 224 SER A CA 1
ATOM 1832 C C . SER A 1 224 ? 17.016 -21.562 -14.844 1 95.38 224 SER A C 1
ATOM 1834 O O . SER A 1 224 ? 16.125 -21.266 -14.039 1 95.38 224 SER A O 1
ATOM 1836 N N . THR A 1 225 ? 18.078 -20.875 -14.953 1 93.69 225 THR A N 1
ATOM 1837 C CA . THR A 1 225 ? 18.156 -19.562 -14.336 1 93.69 225 THR A CA 1
ATOM 1838 C C . THR A 1 225 ? 17.203 -18.594 -15.047 1 93.69 225 THR A C 1
ATOM 1840 O O . THR A 1 225 ? 16.906 -18.75 -16.234 1 93.69 225 THR A O 1
ATOM 1843 N N . PHE A 1 226 ? 16.766 -17.672 -14.234 1 87.38 226 PHE A N 1
ATOM 1844 C CA . PHE A 1 226 ? 15.852 -16.688 -14.789 1 87.38 226 PHE A CA 1
ATOM 1845 C C . PHE A 1 226 ? 16.469 -16 -16.016 1 87.38 226 PHE A C 1
ATOM 1847 O O . PHE A 1 226 ? 15.797 -15.852 -17.047 1 87.38 226 PHE A O 1
ATOM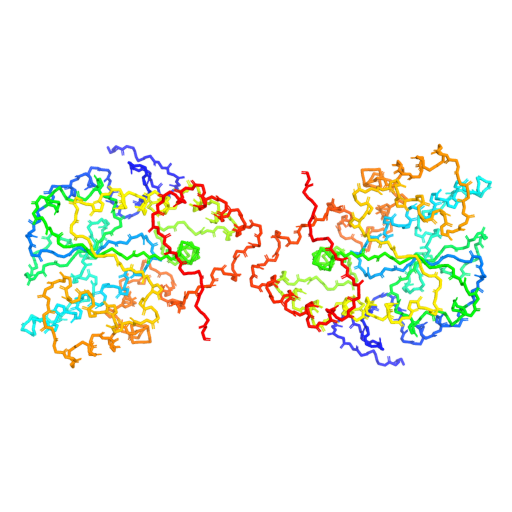 1854 N N . LYS A 1 227 ? 17.672 -15.562 -15.914 1 87.31 227 LYS A N 1
ATOM 1855 C CA . LYS A 1 227 ? 18.391 -14.891 -17 1 87.31 227 LYS A CA 1
ATOM 1856 C C . LYS A 1 227 ? 18.406 -15.75 -18.266 1 87.31 227 LYS A C 1
ATOM 1858 O O . LYS A 1 227 ? 18.078 -15.273 -19.344 1 87.31 227 LYS A O 1
ATOM 1863 N N . ASN A 1 228 ? 18.656 -17.016 -18.125 1 90 228 ASN A N 1
ATOM 1864 C CA . ASN A 1 228 ? 18.75 -17.891 -19.281 1 90 228 ASN A CA 1
ATOM 1865 C C . ASN A 1 228 ? 17.375 -18.219 -19.859 1 90 228 ASN A C 1
ATOM 1867 O O . ASN A 1 228 ? 17.203 -18.328 -21.078 1 90 228 ASN A O 1
ATOM 1871 N N . MET A 1 229 ? 16.438 -18.328 -19 1 89.06 229 MET A N 1
ATOM 1872 C CA . MET A 1 229 ? 15.094 -18.625 -19.469 1 89.06 229 MET A CA 1
ATOM 1873 C C . MET A 1 229 ? 14.5 -17.438 -20.219 1 89.06 229 MET A C 1
ATOM 1875 O O . MET A 1 229 ? 13.781 -17.609 -21.203 1 89.06 229 MET A O 1
ATOM 1879 N N . LYS A 1 230 ? 14.742 -16.281 -19.703 1 84.38 230 LYS A N 1
ATOM 1880 C CA . LYS A 1 230 ? 14.203 -15.062 -20.312 1 84.38 230 LYS A CA 1
ATOM 1881 C C . LYS A 1 230 ? 14.68 -14.906 -21.75 1 84.38 230 LYS A C 1
ATOM 1883 O O . LYS A 1 230 ? 13.977 -14.344 -22.594 1 84.38 230 LYS A O 1
ATOM 1888 N N . THR A 1 231 ? 15.836 -15.438 -22.047 1 82.88 231 THR A N 1
ATOM 1889 C CA . THR A 1 231 ? 16.422 -15.266 -23.375 1 82.88 231 THR A CA 1
ATOM 1890 C C . THR A 1 231 ? 16.25 -16.531 -24.203 1 82.88 231 THR A C 1
ATOM 1892 O O . THR A 1 231 ? 16.672 -16.594 -25.359 1 82.88 231 THR A O 1
ATOM 1895 N N . ASN A 1 232 ? 15.656 -17.562 -23.656 1 80.5 232 ASN A N 1
ATOM 1896 C CA . ASN A 1 232 ? 15.43 -18.828 -24.359 1 80.5 232 ASN A CA 1
ATOM 1897 C C . ASN A 1 232 ? 14 -18.922 -24.875 1 80.5 232 ASN A C 1
ATOM 1899 O O . ASN A 1 232 ? 13.07 -19.125 -24.094 1 80.5 232 ASN A O 1
ATOM 1903 N N . PRO A 1 233 ? 13.773 -18.875 -26.078 1 76.81 233 PRO A N 1
ATOM 1904 C CA . PRO A 1 233 ? 12.422 -18.891 -26.625 1 76.81 233 PRO A CA 1
ATOM 1905 C C . PRO A 1 233 ? 11.672 -20.188 -26.312 1 76.81 233 PRO A C 1
ATOM 1907 O O . PRO A 1 233 ? 10.445 -20.203 -26.312 1 76.81 233 PRO A O 1
ATOM 1910 N N . LYS A 1 234 ? 12.406 -21.266 -26.109 1 76.5 234 LYS A N 1
ATOM 1911 C CA . LYS A 1 234 ? 11.766 -22.547 -25.797 1 76.5 234 LYS A CA 1
ATOM 1912 C C . LYS A 1 234 ? 11.188 -22.516 -24.375 1 76.5 234 LYS A C 1
ATOM 1914 O O . LYS A 1 234 ? 10.305 -23.312 -24.062 1 76.5 234 LYS A O 1
ATOM 1919 N N . ALA A 1 235 ? 11.734 -21.594 -23.641 1 74.75 235 ALA A N 1
ATOM 1920 C CA . ALA A 1 235 ? 11.344 -21.562 -22.234 1 74.75 235 ALA A CA 1
ATOM 1921 C C . ALA A 1 235 ? 10.359 -20.422 -21.969 1 74.75 235 ALA A C 1
ATOM 1923 O O . ALA A 1 235 ? 9.531 -20.516 -21.047 1 74.75 235 ALA A O 1
ATOM 1924 N N . ASN A 1 236 ? 10.469 -19.328 -22.797 1 71.31 236 ASN A N 1
ATOM 1925 C CA . ASN A 1 236 ? 9.672 -18.141 -22.453 1 71.31 236 ASN A CA 1
ATOM 1926 C C . ASN A 1 236 ? 8.516 -17.953 -23.438 1 71.31 236 ASN A C 1
ATOM 1928 O O . ASN A 1 236 ? 7.785 -16.969 -23.344 1 71.31 236 ASN A O 1
ATOM 1932 N N . TYR A 1 237 ? 8.211 -18.781 -24.156 1 61.91 237 TYR A N 1
ATOM 1933 C CA . TYR A 1 237 ? 7.074 -18.891 -25.062 1 61.91 237 TYR A CA 1
ATOM 1934 C C . TYR A 1 237 ? 6.949 -17.656 -25.953 1 61.91 237 TYR A C 1
ATOM 1936 O O . TYR A 1 237 ? 5.844 -17.266 -26.328 1 61.91 237 TYR A O 1
ATOM 1944 N N . LYS A 1 238 ? 7.934 -16.797 -26.172 1 61.62 238 LYS A N 1
ATOM 1945 C CA . LYS A 1 238 ? 7.91 -15.57 -26.969 1 61.62 238 LYS A CA 1
ATOM 1946 C C . LYS A 1 238 ? 7.848 -15.898 -28.469 1 61.62 238 LYS A C 1
ATOM 1948 O O . LYS A 1 238 ? 7.93 -15.008 -29.312 1 61.62 238 LYS A O 1
ATOM 1953 N N . ASP A 1 239 ? 7.637 -17.031 -28.75 1 56.44 239 ASP A N 1
ATOM 1954 C CA . ASP A 1 239 ? 7.535 -17.328 -30.188 1 56.44 239 ASP A CA 1
ATOM 1955 C C . ASP A 1 239 ? 6.211 -16.828 -30.75 1 56.44 239 ASP A C 1
ATOM 1957 O O . ASP A 1 239 ? 5.332 -16.391 -30.016 1 56.44 239 ASP A O 1
ATOM 1961 N N . LEU A 1 240 ? 6.168 -16.578 -32.156 1 48.94 240 LEU A N 1
ATOM 1962 C CA . LEU A 1 240 ? 5.113 -16.016 -33 1 48.94 240 LEU A CA 1
ATOM 1963 C C . LEU A 1 240 ? 3.736 -16.391 -32.469 1 48.94 240 LEU A C 1
ATOM 1965 O O . LEU A 1 240 ? 2.803 -15.586 -32.5 1 48.94 240 LEU A O 1
ATOM 1969 N N . VAL A 1 241 ? 3.512 -17.578 -32.062 1 53.91 241 VAL A N 1
ATOM 1970 C CA . VAL A 1 241 ? 2.217 -18.047 -31.578 1 53.91 241 VAL A CA 1
ATOM 1971 C C . VAL A 1 241 ? 1.805 -17.266 -30.328 1 53.91 241 VAL A C 1
ATOM 1973 O O . VAL A 1 241 ? 0.637 -16.891 -30.188 1 53.91 241 VAL A O 1
ATOM 1976 N N . GLU A 1 242 ? 2.842 -16.766 -29.641 1 59.5 242 GLU A N 1
ATOM 1977 C CA . GLU A 1 242 ? 2.545 -16.141 -28.359 1 59.5 242 GLU A CA 1
ATOM 1978 C C . GLU A 1 242 ? 2.143 -14.672 -28.531 1 59.5 242 GLU A C 1
ATOM 1980 O O . GLU A 1 242 ? 1.349 -14.141 -27.766 1 59.5 242 GLU A O 1
ATOM 1985 N N . LYS A 1 243 ? 2.496 -14.328 -29.703 1 62.56 243 LYS A N 1
ATOM 1986 C CA . LYS A 1 243 ? 2.125 -12.938 -29.938 1 62.56 243 LYS A CA 1
ATOM 1987 C C . LYS A 1 243 ? 0.616 -12.789 -30.109 1 62.56 243 LYS A C 1
ATOM 1989 O O . LYS A 1 243 ? 0.063 -11.711 -29.875 1 62.56 243 LYS A O 1
ATOM 1994 N N . GLN A 1 244 ? 0.082 -13.883 -30.484 1 71.75 244 GLN A N 1
ATOM 1995 C CA . GLN A 1 244 ? -1.366 -13.852 -30.656 1 71.75 244 GLN A CA 1
ATOM 1996 C C . GLN A 1 244 ? -2.086 -14.023 -29.328 1 71.75 244 GLN A C 1
ATOM 1998 O O . GLN A 1 244 ? -3.248 -13.641 -29.188 1 71.75 244 GLN A O 1
ATOM 2003 N N . ARG A 1 245 ? -1.401 -14.547 -28.438 1 80.12 245 ARG A N 1
ATOM 2004 C CA . ARG A 1 245 ? -2.068 -14.883 -27.188 1 80.12 245 ARG A CA 1
ATOM 2005 C C . ARG A 1 245 ? -1.672 -13.922 -26.078 1 80.12 245 ARG A C 1
ATOM 2007 O O . ARG A 1 245 ? -2.42 -13.727 -25.125 1 80.12 245 ARG A O 1
ATOM 2014 N N . TYR A 1 246 ? -0.53 -13.32 -26.312 1 82.5 246 TYR A N 1
ATOM 2015 C CA . TYR A 1 246 ? 0.002 -12.453 -25.266 1 82.5 246 TYR A CA 1
ATOM 2016 C C . TYR A 1 246 ? 0.33 -11.07 -25.812 1 82.5 246 TYR A C 1
ATOM 2018 O O . TYR A 1 246 ? 0.847 -10.945 -26.922 1 82.5 246 TYR A O 1
ATOM 2026 N N . SER A 1 247 ? 0.034 -10 -25.062 1 82 247 SER A N 1
ATOM 2027 C CA . SER A 1 247 ? 0.311 -8.633 -25.5 1 82 247 SER A CA 1
ATOM 2028 C C . SER A 1 247 ? 1.664 -8.156 -24.984 1 82 247 SER A C 1
ATOM 2030 O O . SER A 1 247 ? 2.215 -7.176 -25.484 1 82 247 SER A O 1
ATOM 2032 N N . SER A 1 248 ? 2.225 -8.789 -23.984 1 80.12 248 SER A N 1
ATOM 2033 C CA . SER A 1 248 ? 3.523 -8.469 -23.391 1 80.12 248 SER A CA 1
ATOM 2034 C C . SER A 1 248 ? 4.191 -9.703 -22.812 1 80.12 248 SER A C 1
ATOM 2036 O O . SER A 1 248 ? 3.539 -10.734 -22.609 1 80.12 248 SER A O 1
ATOM 2038 N N . PRO A 1 249 ? 5.473 -9.594 -22.578 1 78.31 249 PRO A N 1
ATOM 2039 C CA . PRO A 1 249 ? 6.164 -10.75 -22 1 78.31 249 PRO A CA 1
ATOM 2040 C C . PRO A 1 249 ? 5.605 -11.156 -20.641 1 78.31 249 PRO A C 1
ATOM 2042 O O . PRO A 1 249 ? 5.227 -10.289 -19.844 1 78.31 249 PRO A O 1
ATOM 2045 N N . THR A 1 250 ? 5.633 -12.484 -20.453 1 79.44 250 THR A N 1
ATOM 2046 C CA . THR A 1 250 ? 5.023 -13.008 -19.234 1 79.44 250 THR A CA 1
ATOM 2047 C C . THR A 1 250 ? 6.062 -13.141 -18.125 1 79.44 250 THR A C 1
ATOM 2049 O O . THR A 1 250 ? 5.711 -13.227 -16.953 1 79.44 250 THR A O 1
ATOM 2052 N N . MET A 1 251 ? 7.312 -13.344 -18.5 1 79.88 251 MET A N 1
ATOM 2053 C CA . MET A 1 251 ? 8.367 -13.344 -17.5 1 79.88 251 MET A CA 1
ATOM 2054 C C . MET A 1 251 ? 8.812 -11.914 -17.172 1 79.88 251 MET A C 1
ATOM 2056 O O . MET A 1 251 ? 9.555 -11.305 -17.938 1 79.88 251 MET A O 1
ATOM 2060 N N . ARG A 1 252 ? 8.523 -11.375 -16.094 1 85.38 252 ARG A N 1
ATOM 2061 C CA . ARG A 1 252 ? 8.742 -9.977 -15.734 1 85.38 252 ARG A CA 1
ATOM 2062 C C . ARG A 1 252 ? 9.945 -9.82 -14.812 1 85.38 252 ARG A C 1
ATOM 2064 O O . ARG A 1 252 ? 11.086 -9.789 -15.273 1 85.38 252 ARG A O 1
ATOM 2071 N N . LYS A 1 253 ? 9.711 -10.102 -13.461 1 82.69 253 LYS A N 1
ATOM 2072 C CA . LYS A 1 253 ? 10.781 -9.898 -12.492 1 82.69 253 LYS A CA 1
ATOM 2073 C C . LYS A 1 253 ? 11.25 -11.234 -11.906 1 82.69 253 LYS A C 1
ATOM 2075 O O . LYS A 1 253 ? 12.422 -11.383 -11.562 1 82.69 253 LYS A O 1
ATOM 2080 N N . GLY A 1 254 ? 10.359 -12.125 -11.805 1 86.06 254 GLY A N 1
ATOM 2081 C CA . GLY A 1 254 ? 10.672 -13.43 -11.242 1 86.06 254 GLY A CA 1
ATOM 2082 C C . GLY A 1 254 ? 11.195 -13.367 -9.82 1 86.06 254 GLY A C 1
ATOM 2083 O O . GLY A 1 254 ? 11.969 -14.219 -9.398 1 86.06 254 GLY A O 1
ATOM 2084 N N . VAL A 1 255 ? 10.789 -12.266 -9.086 1 90.19 255 VAL A N 1
ATOM 2085 C CA . VAL A 1 255 ? 11.328 -12.078 -7.738 1 90.19 255 VAL A CA 1
ATOM 2086 C C . VAL A 1 255 ? 10.242 -12.344 -6.703 1 90.19 255 VAL A C 1
ATOM 2088 O O . VAL A 1 255 ? 9.055 -12.398 -7.039 1 90.19 255 VAL A O 1
ATOM 2091 N N . ALA A 1 256 ? 10.688 -12.602 -5.5 1 94.69 256 ALA A N 1
ATOM 2092 C CA . ALA A 1 256 ? 9.773 -12.703 -4.367 1 94.69 256 ALA A CA 1
ATOM 2093 C C . ALA A 1 256 ? 9.688 -11.383 -3.613 1 94.69 256 ALA A C 1
ATOM 2095 O O . ALA A 1 256 ? 10.695 -10.703 -3.424 1 94.69 256 ALA A O 1
ATOM 2096 N N . GLY A 1 257 ? 8.5 -11.055 -3.201 1 96.19 257 GLY A N 1
ATOM 2097 C CA . GLY A 1 257 ? 8.336 -9.883 -2.363 1 96.19 257 GLY A CA 1
ATOM 2098 C C . GLY A 1 257 ? 7.812 -8.68 -3.125 1 96.19 257 GLY A C 1
ATOM 2099 O O . GLY A 1 257 ? 7.527 -7.637 -2.529 1 96.19 257 GLY A O 1
ATOM 2100 N N . ASP A 1 258 ? 7.664 -8.781 -4.441 1 95.5 258 ASP A N 1
ATOM 2101 C CA . ASP A 1 258 ? 7.215 -7.648 -5.238 1 95.5 258 ASP A CA 1
ATOM 2102 C C . ASP A 1 258 ? 5.812 -7.207 -4.832 1 95.5 258 ASP A C 1
ATOM 2104 O O . ASP A 1 258 ? 5.375 -6.105 -5.172 1 95.5 258 ASP A O 1
ATOM 2108 N N . TRP A 1 259 ? 5.066 -8.07 -4.145 1 97.88 259 TRP A N 1
ATOM 2109 C CA . TRP A 1 259 ? 3.717 -7.75 -3.691 1 97.88 259 TRP A CA 1
ATOM 2110 C C . TRP A 1 259 ? 3.721 -6.508 -2.807 1 97.88 259 TRP A C 1
ATOM 2112 O O . TRP A 1 259 ? 2.746 -5.754 -2.781 1 97.88 259 TRP A O 1
ATOM 2122 N N . LYS A 1 260 ? 4.797 -6.184 -2.135 1 97.06 260 LYS A N 1
ATOM 2123 C CA . LYS A 1 260 ? 4.898 -5.035 -1.239 1 97.06 260 LYS A CA 1
ATOM 2124 C C . LYS A 1 260 ? 4.73 -3.725 -2.006 1 97.06 260 LYS A C 1
ATOM 2126 O O . LYS A 1 260 ? 4.336 -2.709 -1.429 1 97.06 260 LYS A O 1
ATOM 2131 N N . ASN A 1 261 ? 5.035 -3.713 -3.27 1 96.44 261 ASN A N 1
ATOM 2132 C CA . ASN A 1 261 ? 4.961 -2.516 -4.098 1 96.44 261 ASN A CA 1
ATOM 2133 C C . ASN A 1 261 ? 3.555 -2.309 -4.656 1 96.44 261 ASN A C 1
ATOM 2135 O O . ASN A 1 261 ? 3.271 -1.278 -5.273 1 96.44 261 ASN A O 1
ATOM 2139 N N . PHE A 1 262 ? 2.674 -3.293 -4.43 1 97.19 262 PHE A N 1
ATOM 2140 C CA . PHE A 1 262 ? 1.337 -3.211 -5.004 1 97.19 262 PHE A CA 1
ATOM 2141 C C . PHE A 1 262 ? 0.281 -3.135 -3.908 1 97.19 262 PHE A C 1
ATOM 2143 O O . PHE A 1 262 ? -0.646 -2.326 -3.988 1 97.19 262 PHE A O 1
ATOM 2150 N N . PHE A 1 263 ? 0.436 -3.982 -2.838 1 98.38 263 PHE A N 1
ATOM 2151 C CA . PHE A 1 263 ? -0.55 -4.02 -1.765 1 98.38 263 PHE A CA 1
ATOM 2152 C C . PHE A 1 263 ? -0.511 -2.73 -0.951 1 98.38 263 PHE A C 1
ATOM 2154 O O . PHE A 1 263 ? 0.552 -2.316 -0.482 1 98.38 263 PHE A O 1
ATOM 2161 N N . THR A 1 264 ? -1.654 -2.131 -0.846 1 98.12 264 THR A N 1
ATOM 2162 C CA . THR A 1 264 ? -1.737 -1.157 0.237 1 98.12 264 THR A CA 1
ATOM 2163 C C . THR A 1 264 ? -1.605 -1.845 1.593 1 98.12 264 THR A C 1
ATOM 2165 O O . THR A 1 264 ? -1.751 -3.064 1.692 1 98.12 264 THR A O 1
ATOM 2168 N N . VAL A 1 265 ? -1.332 -1.07 2.609 1 97.62 265 VAL A N 1
ATOM 2169 C CA . VAL A 1 265 ? -1.239 -1.628 3.955 1 97.62 265 VAL A CA 1
ATOM 2170 C C . VAL A 1 265 ? -2.57 -2.27 4.34 1 97.62 265 VAL A C 1
ATOM 2172 O O . VAL A 1 265 ? -2.598 -3.371 4.895 1 97.62 265 VAL A O 1
ATOM 2175 N N . ALA A 1 266 ? -3.646 -1.585 4.031 1 97.44 266 ALA A N 1
ATOM 2176 C CA . ALA A 1 266 ? -4.969 -2.117 4.344 1 97.44 266 ALA A CA 1
ATOM 2177 C C . ALA A 1 266 ? -5.211 -3.447 3.633 1 97.44 266 ALA A C 1
ATOM 2179 O O . ALA A 1 266 ? -5.73 -4.391 4.23 1 97.44 266 ALA A O 1
ATOM 2180 N N . GLN A 1 267 ? -4.852 -3.539 2.359 1 98.19 267 GLN A N 1
ATOM 2181 C CA . GLN A 1 267 ? -4.992 -4.773 1.596 1 98.19 267 GLN A CA 1
ATOM 2182 C C . GLN A 1 267 ? -4.16 -5.898 2.205 1 98.19 267 GLN A C 1
ATOM 2184 O O . GLN A 1 267 ? -4.621 -7.035 2.312 1 98.19 267 GLN A O 1
ATOM 2189 N N . ASN A 1 268 ? -2.914 -5.586 2.516 1 98.5 268 ASN A N 1
ATOM 2190 C CA . ASN A 1 268 ? -2.045 -6.578 3.137 1 98.5 268 ASN A CA 1
ATOM 2191 C C . ASN A 1 268 ? -2.639 -7.105 4.441 1 98.5 268 ASN A C 1
ATOM 2193 O O . ASN A 1 268 ? -2.639 -8.312 4.684 1 98.5 268 ASN A O 1
ATOM 2197 N N . GLU A 1 269 ? -3.125 -6.137 5.309 1 97.62 269 GLU A N 1
ATOM 2198 C CA . GLU A 1 269 ? -3.723 -6.543 6.578 1 97.62 269 GLU A CA 1
ATOM 2199 C C . GLU A 1 269 ? -4.949 -7.422 6.355 1 97.62 269 GLU A C 1
ATOM 2201 O O . GLU A 1 269 ? -5.145 -8.414 7.062 1 97.62 269 GLU A O 1
ATOM 2206 N N . TYR A 1 270 ? -5.762 -7.027 5.426 1 98.12 270 TYR A N 1
ATOM 2207 C CA . TYR A 1 270 ? -6.93 -7.836 5.09 1 98.12 270 TYR A CA 1
ATOM 2208 C C . TYR A 1 270 ? -6.52 -9.227 4.617 1 98.12 270 TYR A C 1
ATOM 2210 O O . TYR A 1 270 ? -7.055 -10.227 5.086 1 98.12 270 TYR A O 1
ATOM 2218 N N . PHE A 1 271 ? -5.574 -9.305 3.703 1 98.56 271 PHE A N 1
ATOM 2219 C CA . PHE A 1 271 ? -5.082 -10.578 3.186 1 98.56 271 PHE A CA 1
ATOM 2220 C C . PHE A 1 271 ? -4.578 -11.469 4.316 1 98.56 271 PHE A C 1
ATOM 2222 O O . PHE A 1 271 ? -4.902 -12.656 4.371 1 98.56 271 PHE A O 1
ATOM 2229 N N . ASP A 1 272 ? -3.809 -10.875 5.184 1 97.88 272 ASP A N 1
ATOM 2230 C CA . ASP A 1 272 ? -3.238 -11.633 6.293 1 97.88 272 ASP A CA 1
ATOM 2231 C C . ASP A 1 272 ? -4.336 -12.234 7.168 1 97.88 272 ASP A C 1
ATOM 2233 O O . ASP A 1 272 ? -4.223 -13.375 7.621 1 97.88 272 ASP A O 1
ATOM 2237 N N . ARG A 1 273 ? -5.316 -11.461 7.441 1 97.94 273 ARG A N 1
ATOM 2238 C CA . ARG A 1 273 ? -6.434 -11.961 8.234 1 97.94 273 ARG A CA 1
ATOM 2239 C C . ARG A 1 273 ? -7.109 -13.141 7.551 1 97.94 273 ARG A C 1
ATOM 2241 O O . ARG A 1 273 ? -7.387 -14.156 8.188 1 97.94 273 ARG A O 1
ATOM 2248 N N . VAL A 1 274 ? -7.395 -13.031 6.262 1 97.88 274 VAL A N 1
ATOM 2249 C CA . VAL A 1 274 ? -8.039 -14.094 5.5 1 97.88 274 VAL A CA 1
ATOM 2250 C C . VAL A 1 274 ? -7.125 -15.32 5.461 1 97.88 274 VAL A C 1
ATOM 2252 O O . VAL A 1 274 ? -7.59 -16.453 5.621 1 97.88 274 VAL A O 1
ATOM 2255 N N . PHE A 1 275 ? -5.848 -15.117 5.188 1 97.69 275 PHE A N 1
ATOM 2256 C CA . PHE A 1 275 ? -4.871 -16.203 5.156 1 97.69 275 PHE A CA 1
ATOM 2257 C C . PHE A 1 275 ? -4.875 -16.969 6.469 1 97.69 275 PHE A C 1
ATOM 2259 O O . PHE A 1 275 ? -4.898 -18.203 6.473 1 97.69 275 PHE A O 1
ATOM 2266 N N . GLU A 1 276 ? -4.855 -16.234 7.582 1 96.88 276 GLU A N 1
ATOM 2267 C CA . GLU A 1 276 ? -4.895 -16.875 8.891 1 96.88 276 GLU A CA 1
ATOM 2268 C C . GLU A 1 276 ? -6.176 -17.688 9.078 1 96.88 276 GLU A C 1
ATOM 2270 O O . GLU A 1 276 ? -6.137 -18.812 9.562 1 96.88 276 GLU A O 1
ATOM 2275 N N . GLU A 1 277 ? -7.234 -17.109 8.719 1 96.88 277 GLU A N 1
ATOM 2276 C CA . GLU A 1 277 ? -8.531 -17.766 8.859 1 96.88 277 GLU A CA 1
ATOM 2277 C C . GLU A 1 277 ? -8.602 -19.047 8.031 1 96.88 277 GLU A C 1
ATOM 2279 O O . GLU A 1 277 ? -9.109 -20.062 8.492 1 96.88 277 GLU A O 1
ATOM 2284 N N . LYS A 1 278 ? -8.07 -19.016 6.82 1 96.44 278 LYS A N 1
ATOM 2285 C CA . LYS A 1 278 ? -8.305 -20.094 5.867 1 96.44 278 LYS A CA 1
ATOM 2286 C C . LYS A 1 278 ? -7.172 -21.109 5.906 1 96.44 278 LYS A C 1
ATOM 2288 O O . LYS A 1 278 ? -7.371 -22.281 5.562 1 96.44 278 LYS A O 1
ATOM 2293 N N . MET A 1 279 ? -5.988 -20.703 6.32 1 96.62 279 MET A N 1
ATOM 2294 C CA . MET A 1 279 ? -4.84 -21.562 6.07 1 96.62 279 MET A CA 1
ATOM 2295 C C . MET A 1 279 ? -4.133 -21.922 7.375 1 96.62 279 MET A C 1
ATOM 2297 O O . MET A 1 279 ? -3.234 -22.766 7.391 1 96.62 279 MET A O 1
ATOM 2301 N N . SER A 1 280 ? -4.535 -21.266 8.5 1 94.31 280 SER A N 1
ATOM 2302 C CA . SER A 1 280 ? -3.768 -21.422 9.734 1 94.31 280 SER A CA 1
ATOM 2303 C C . SER A 1 280 ? -3.789 -22.859 10.234 1 94.31 280 SER A C 1
ATOM 2305 O O . SER A 1 280 ? -2.91 -23.266 10.992 1 94.31 280 SER A O 1
ATOM 2307 N N . ASP A 1 281 ? -4.742 -23.688 9.828 1 95.25 281 ASP A N 1
ATOM 2308 C CA . ASP A 1 281 ? -4.859 -25.062 10.289 1 95.25 281 ASP A CA 1
ATOM 2309 C C . ASP A 1 281 ? -3.969 -26 9.469 1 95.25 281 ASP A C 1
ATOM 2311 O O . ASP A 1 281 ? -3.846 -27.188 9.781 1 95.25 281 ASP A O 1
ATOM 2315 N N . LEU A 1 282 ? -3.396 -25.5 8.414 1 93.62 282 LEU A N 1
ATOM 2316 C CA . LEU A 1 282 ? -2.52 -26.297 7.559 1 93.62 282 LEU A CA 1
ATOM 2317 C C . LEU A 1 282 ? -1.06 -26.109 7.957 1 93.62 282 LEU A C 1
ATOM 2319 O O . LEU A 1 282 ? -0.657 -25.031 8.375 1 93.62 282 LEU A O 1
ATOM 2323 N N . PRO A 1 283 ? -0.295 -27.156 7.887 1 91.75 283 PRO A N 1
ATOM 2324 C CA . PRO A 1 283 ? 1.123 -27.078 8.25 1 91.75 283 PRO A CA 1
ATOM 2325 C C . PRO A 1 283 ? 1.978 -26.453 7.148 1 91.75 283 PRO A C 1
ATOM 2327 O O . PRO A 1 283 ? 2.939 -27.078 6.684 1 91.75 283 PRO A O 1
ATOM 2330 N N . LEU A 1 284 ? 1.648 -25.281 6.629 1 92.31 284 LEU A N 1
ATOM 2331 C CA . LEU A 1 284 ? 2.344 -24.609 5.531 1 92.31 284 LEU A CA 1
ATOM 2332 C C . LEU A 1 284 ? 3.033 -23.344 6.02 1 92.31 284 LEU A C 1
ATOM 2334 O O . LEU A 1 284 ? 2.531 -22.656 6.918 1 92.31 284 LEU A O 1
ATOM 2338 N N . SER A 1 285 ? 4.172 -23.125 5.5 1 93 285 SER A N 1
ATOM 2339 C CA . SER A 1 285 ? 4.898 -21.875 5.711 1 93 285 SER A CA 1
ATOM 2340 C C . SER A 1 285 ? 5.293 -21.234 4.383 1 93 285 SER A C 1
ATOM 2342 O O . SER A 1 285 ? 5.594 -21.938 3.416 1 93 285 SER A O 1
ATOM 2344 N N . PHE A 1 286 ? 5.203 -19.953 4.371 1 93.62 286 PHE A N 1
ATOM 2345 C CA . PHE A 1 286 ? 5.531 -19.234 3.146 1 93.62 286 PHE A CA 1
ATOM 2346 C C . PHE A 1 286 ? 6.59 -18.172 3.41 1 93.62 286 PHE A C 1
ATOM 2348 O O . PHE A 1 286 ? 6.637 -17.578 4.496 1 93.62 286 PHE A O 1
ATOM 2355 N N . THR A 1 287 ? 7.438 -18.047 2.484 1 95.44 287 THR A N 1
ATOM 2356 C CA . THR A 1 287 ? 8.383 -16.938 2.453 1 95.44 287 THR A CA 1
ATOM 2357 C C . THR A 1 287 ? 7.777 -15.742 1.728 1 95.44 287 THR A C 1
ATOM 2359 O O . THR A 1 287 ? 7.492 -15.812 0.531 1 95.44 287 THR A O 1
ATOM 2362 N N . TRP A 1 288 ? 7.641 -14.68 2.428 1 94.75 288 TRP A N 1
ATOM 2363 C CA . TRP A 1 288 ? 6.883 -13.562 1.883 1 94.75 288 TRP A CA 1
ATOM 2364 C C . TRP A 1 288 ? 7.797 -12.594 1.138 1 94.75 288 TRP A C 1
ATOM 2366 O O . TRP A 1 288 ? 7.336 -11.805 0.31 1 94.75 288 TRP A O 1
ATOM 2376 N N . GLU A 1 289 ? 9.039 -12.562 1.508 1 91.81 289 GLU A N 1
ATOM 2377 C CA . GLU A 1 289 ? 10.047 -11.773 0.805 1 91.81 289 GLU A CA 1
ATOM 2378 C C . GLU A 1 289 ? 11.438 -12.383 0.963 1 91.81 289 GLU A C 1
ATOM 2380 O O . GLU A 1 289 ? 11.656 -13.219 1.847 1 91.81 289 GLU A O 1
ATOM 2385 N N . ILE A 1 290 ? 12.219 -12.156 -0.048 1 89.31 290 ILE A N 1
ATOM 2386 C CA . ILE A 1 290 ? 13.617 -12.57 0.007 1 89.31 290 ILE A CA 1
ATOM 2387 C C . ILE A 1 290 ? 14.523 -11.352 -0.117 1 89.31 290 ILE A C 1
ATOM 2389 O O . ILE A 1 290 ? 14.367 -10.547 -1.037 1 89.31 290 ILE A O 1
ATOM 2393 N N . ASN A 1 291 ? 15.227 -10.969 0.949 1 75.38 291 ASN A N 1
ATOM 2394 C CA . ASN A 1 291 ? 16.172 -9.852 0.896 1 75.38 291 ASN A CA 1
ATOM 2395 C C . ASN A 1 291 ? 17.188 -10.023 -0.225 1 75.38 291 ASN A C 1
ATOM 2397 O O . ASN A 1 291 ? 17.781 -11.102 -0.375 1 75.38 291 ASN A O 1
ATOM 2401 N N . GLN A 1 292 ? 17.109 -9.281 -1.295 1 55.88 292 GLN A N 1
ATOM 2402 C CA . GLN A 1 292 ? 18.125 -9.383 -2.34 1 55.88 292 GLN A CA 1
ATOM 2403 C C . GLN A 1 292 ? 19.5 -9.008 -1.807 1 55.88 292 GLN A C 1
ATOM 2405 O O . GLN A 1 292 ? 19.609 -8.203 -0.882 1 55.88 292 GLN A O 1
ATOM 2410 N N . MET B 1 1 ? 13.258 42.562 -8.578 1 44.5 1 MET B N 1
ATOM 2411 C CA . MET B 1 1 ? 12.344 41.531 -8.086 1 44.5 1 MET B CA 1
ATOM 2412 C C . MET B 1 1 ? 13.102 40.25 -7.738 1 44.5 1 MET B C 1
ATOM 2414 O O . MET B 1 1 ? 13.734 39.625 -8.609 1 44.5 1 MET B O 1
ATOM 2418 N N . ASP B 1 2 ? 13.602 40.031 -6.527 1 58.62 2 ASP B N 1
ATOM 2419 C CA . ASP B 1 2 ? 14.594 39.031 -6.141 1 58.62 2 ASP B CA 1
ATOM 2420 C C . ASP B 1 2 ? 14.148 37.625 -6.551 1 58.62 2 ASP B C 1
ATOM 2422 O O . ASP B 1 2 ? 12.961 37.312 -6.5 1 58.62 2 ASP B O 1
ATOM 2426 N N . SER B 1 3 ? 14.828 37.062 -7.371 1 80.31 3 SER B N 1
ATOM 2427 C CA . SER B 1 3 ? 14.609 35.75 -8 1 80.31 3 SER B CA 1
ATOM 2428 C C . SER B 1 3 ? 14.273 34.688 -6.965 1 80.31 3 SER B C 1
ATOM 2430 O O . SER B 1 3 ? 14.953 34.594 -5.938 1 80.31 3 SER B O 1
ATOM 2432 N N . LEU B 1 4 ? 13.023 34.188 -6.93 1 86.25 4 LEU B N 1
ATOM 2433 C CA . LEU B 1 4 ? 12.594 33.094 -6.035 1 86.25 4 LEU B CA 1
ATOM 2434 C C . LEU B 1 4 ? 13.352 31.812 -6.328 1 86.25 4 LEU B C 1
ATOM 2436 O O . LEU B 1 4 ? 13.641 31.516 -7.484 1 86.25 4 LEU B O 1
ATOM 2440 N N . ASP B 1 5 ? 13.852 31.156 -5.332 1 90.81 5 ASP B N 1
ATOM 2441 C CA . ASP B 1 5 ? 14.43 29.828 -5.449 1 90.81 5 ASP B CA 1
ATOM 2442 C C . ASP B 1 5 ? 13.336 28.781 -5.66 1 90.81 5 ASP B C 1
ATOM 2444 O O . ASP B 1 5 ? 12.852 28.172 -4.699 1 90.81 5 ASP B O 1
ATOM 2448 N N . LEU B 1 6 ? 13.047 28.484 -6.879 1 93.12 6 LEU B N 1
ATOM 2449 C CA . LEU B 1 6 ? 11.883 27.688 -7.23 1 93.12 6 LEU B CA 1
ATOM 2450 C C . LEU B 1 6 ? 12.164 26.203 -7.023 1 93.12 6 LEU B C 1
ATOM 2452 O O . LEU B 1 6 ? 13.203 25.688 -7.461 1 93.12 6 LEU B O 1
ATOM 2456 N N . VAL B 1 7 ? 11.289 25.5 -6.27 1 92 7 VAL B N 1
ATOM 2457 C CA . VAL B 1 7 ? 11.266 24.047 -6.148 1 92 7 VAL B CA 1
ATOM 2458 C C . VAL B 1 7 ? 10.453 23.453 -7.289 1 92 7 VAL B C 1
ATOM 2460 O O . VAL B 1 7 ? 10.781 22.375 -7.801 1 92 7 VAL B O 1
ATOM 2463 N N . SER B 1 8 ? 9.383 24.109 -7.656 1 92.12 8 SER B N 1
ATOM 2464 C CA . SER B 1 8 ? 8.477 23.875 -8.781 1 92.12 8 SER B CA 1
ATOM 2465 C C . SER B 1 8 ? 7.832 25.172 -9.25 1 92.12 8 SER B C 1
ATOM 2467 O O . SER B 1 8 ? 8.031 26.219 -8.641 1 92.12 8 SER B O 1
ATOM 2469 N N . PRO B 1 9 ? 7.102 25.094 -10.289 1 92 9 PRO B N 1
ATOM 2470 C CA . PRO B 1 9 ? 6.41 26.328 -10.703 1 92 9 PRO B CA 1
ATOM 2471 C C . PRO B 1 9 ? 5.441 26.828 -9.641 1 92 9 PRO B C 1
ATOM 2473 O O . PRO B 1 9 ? 5.035 28 -9.68 1 92 9 PRO B O 1
ATOM 2476 N N . TYR B 1 10 ? 5.156 26.047 -8.68 1 93.81 10 TYR B N 1
ATOM 2477 C CA . TYR B 1 10 ? 4.125 26.406 -7.711 1 93.81 10 TYR B CA 1
ATOM 2478 C C . TYR B 1 10 ? 4.738 26.703 -6.352 1 93.81 10 TYR B C 1
ATOM 2480 O O . TYR B 1 10 ? 4.082 27.281 -5.484 1 93.81 10 TYR B O 1
ATOM 2488 N N . LEU B 1 11 ? 5.988 26.297 -6.133 1 95.5 11 LEU B N 1
ATOM 2489 C CA . LEU B 1 11 ? 6.602 26.422 -4.816 1 95.5 11 LEU B CA 1
ATOM 2490 C C . LEU B 1 11 ? 8 27.031 -4.926 1 95.5 11 LEU B C 1
ATOM 2492 O O . LEU B 1 11 ? 8.758 26.688 -5.84 1 95.5 11 LEU B O 1
ATOM 2496 N N . PHE B 1 12 ? 8.328 27.859 -4.031 1 95.75 12 PHE B N 1
ATOM 2497 C CA . PHE B 1 12 ? 9.703 28.312 -3.887 1 95.75 12 PHE B CA 1
ATOM 2498 C C . PHE B 1 12 ? 10.242 27.984 -2.498 1 95.75 12 PHE B C 1
ATOM 2500 O O . PHE B 1 12 ? 9.469 27.844 -1.547 1 95.75 12 PHE B O 1
ATOM 2507 N N . SER B 1 13 ? 11.516 27.797 -2.42 1 95.69 13 SER B N 1
ATOM 2508 C CA . SER B 1 13 ? 12.18 27.453 -1.161 1 95.69 13 SER B CA 1
ATOM 2509 C C . SER B 1 13 ? 12.734 28.703 -0.481 1 95.69 13 SER B C 1
ATOM 2511 O O . SER B 1 13 ? 13.289 29.578 -1.145 1 95.69 13 SER B O 1
ATOM 2513 N N . TYR B 1 14 ? 12.539 28.828 0.757 1 95.5 14 TYR B N 1
ATOM 2514 C CA . TYR B 1 14 ? 13.109 29.891 1.575 1 95.5 14 TYR B CA 1
ATOM 2515 C C . TYR B 1 14 ? 13.383 29.406 2.992 1 95.5 14 TYR B C 1
ATOM 2517 O O . TYR B 1 14 ? 12.492 28.875 3.656 1 95.5 14 TYR B O 1
ATOM 2525 N N . LYS B 1 15 ? 14.625 29.453 3.477 1 95 15 LYS B N 1
ATOM 2526 C CA . LYS B 1 15 ? 15.062 29.047 4.805 1 95 15 LYS B CA 1
ATOM 2527 C C . LYS B 1 15 ? 14.688 27.594 5.082 1 95 15 LYS B C 1
ATOM 2529 O O . LYS B 1 15 ? 14.195 27.266 6.16 1 95 15 LYS B O 1
ATOM 2534 N N . GLY B 1 16 ? 14.797 26.766 4.066 1 93.31 16 GLY B N 1
ATOM 2535 C CA . GLY B 1 16 ? 14.625 25.328 4.223 1 93.31 16 GLY B CA 1
ATOM 2536 C C . GLY B 1 16 ? 13.172 24.891 4.172 1 93.31 16 GLY B C 1
ATOM 2537 O O . GLY B 1 16 ? 12.859 23.734 4.449 1 93.31 16 GLY B O 1
ATOM 2538 N N . ARG B 1 17 ? 12.273 25.844 3.846 1 96.19 17 ARG B N 1
ATOM 2539 C CA . ARG B 1 17 ? 10.859 25.531 3.715 1 96.19 17 ARG B CA 1
ATOM 2540 C C . ARG B 1 17 ? 10.336 25.922 2.334 1 96.19 17 ARG B C 1
ATOM 2542 O O . ARG B 1 17 ? 10.992 26.656 1.602 1 96.19 17 ARG B O 1
ATOM 2549 N N . CYS B 1 18 ? 9.188 25.375 2.025 1 96.56 18 CYS B N 1
ATOM 2550 C CA . CYS B 1 18 ? 8.57 25.641 0.731 1 96.56 18 CYS B CA 1
ATOM 2551 C C . CYS B 1 18 ? 7.316 26.5 0.895 1 96.56 18 CYS B C 1
ATOM 2553 O O . CYS B 1 18 ? 6.508 26.25 1.794 1 96.56 18 CYS B O 1
ATOM 2555 N N . PHE B 1 19 ? 7.18 27.5 0.027 1 95.62 19 PHE B N 1
ATOM 2556 C CA . PHE B 1 19 ? 6.039 28.406 0.042 1 95.62 19 PHE B CA 1
ATOM 2557 C C . PHE B 1 19 ? 5.398 28.5 -1.337 1 95.62 19 PHE B C 1
ATOM 2559 O O . PHE B 1 19 ? 6.086 28.375 -2.355 1 95.62 19 PHE B O 1
ATOM 2566 N N . PRO B 1 20 ? 4.094 28.641 -1.345 1 93.06 20 PRO B N 1
ATOM 2567 C CA . PRO B 1 20 ? 3.436 28.766 -2.646 1 93.06 20 PRO B CA 1
ATOM 2568 C C . PRO B 1 20 ? 3.787 30.062 -3.367 1 93.06 20 PRO B C 1
ATOM 2570 O O . PRO B 1 20 ? 3.699 31.141 -2.781 1 93.06 20 PRO B O 1
ATOM 2573 N N . VAL B 1 21 ? 4.047 29.922 -4.609 1 91 21 VAL B N 1
ATOM 2574 C CA . VAL B 1 21 ? 4.402 31.078 -5.434 1 91 21 VAL B CA 1
ATOM 2575 C C . VAL B 1 21 ? 3.201 32 -5.562 1 91 21 VAL B C 1
ATOM 2577 O O . VAL B 1 21 ? 3.35 33.25 -5.488 1 91 21 VAL B O 1
ATOM 2580 N N . GLN B 1 22 ? 2.059 31.453 -5.637 1 85.31 22 GLN B N 1
ATOM 2581 C CA . GLN B 1 22 ? 0.865 32.219 -5.984 1 85.31 22 GLN B CA 1
ATOM 2582 C C . GLN B 1 22 ? 0.303 32.938 -4.766 1 85.31 22 GLN B C 1
ATOM 2584 O O . GLN B 1 22 ? -0.605 33.75 -4.891 1 85.31 22 GLN B O 1
ATOM 2589 N N . GLU B 1 23 ? 0.766 32.656 -3.547 1 81.62 23 GLU B N 1
ATOM 2590 C CA . GLU B 1 23 ? 0.298 33.344 -2.346 1 81.62 23 GLU B CA 1
ATOM 2591 C C . GLU B 1 23 ? 0.885 34.75 -2.246 1 81.62 23 GLU B C 1
ATOM 2593 O O . GLU B 1 23 ? 0.523 35.531 -1.352 1 81.62 23 GLU B O 1
ATOM 2598 N N . LEU B 1 24 ? 1.769 35.062 -3.152 1 73.56 24 LEU B N 1
ATOM 2599 C CA . LEU B 1 24 ? 2.285 36.406 -3.377 1 73.56 24 LEU B CA 1
ATOM 2600 C C . LEU B 1 24 ? 3.143 36.875 -2.201 1 73.56 24 LEU B C 1
ATOM 2602 O O . LEU B 1 24 ? 3.223 38.062 -1.913 1 73.56 24 LEU B O 1
ATOM 2606 N N . MET B 1 25 ? 3.553 35.938 -1.366 1 83.31 25 MET B N 1
ATOM 2607 C CA . MET B 1 25 ? 4.562 36.281 -0.368 1 83.31 25 MET B CA 1
ATOM 2608 C C . MET B 1 25 ? 5.965 36 -0.895 1 83.31 25 MET B C 1
ATOM 2610 O O . MET B 1 25 ? 6.199 34.969 -1.51 1 83.31 25 MET B O 1
ATOM 2614 N N . ASN B 1 26 ? 6.812 37.031 -0.726 1 88.38 26 ASN B N 1
ATOM 2615 C CA . ASN B 1 26 ? 8.211 36.812 -1.072 1 88.38 26 ASN B CA 1
ATOM 2616 C C . ASN B 1 26 ? 9.094 36.75 0.172 1 88.38 26 ASN B C 1
ATOM 2618 O O . ASN B 1 26 ? 8.609 36.906 1.293 1 88.38 26 ASN B O 1
ATOM 2622 N N . PRO B 1 27 ? 10.297 36.375 -0.014 1 92.94 27 PRO B N 1
ATOM 2623 C CA . PRO B 1 27 ? 11.195 36.219 1.131 1 92.94 27 PRO B CA 1
ATOM 2624 C C . PRO B 1 27 ? 11.25 37.438 2.033 1 92.94 27 PRO B C 1
ATOM 2626 O O . PRO B 1 27 ? 11.289 37.312 3.258 1 92.94 27 PRO B O 1
ATOM 2629 N N . LYS B 1 28 ? 11.203 38.594 1.474 1 93.06 28 LYS B N 1
ATOM 2630 C CA . LYS B 1 28 ? 11.219 39.812 2.266 1 93.06 28 LYS B CA 1
ATOM 2631 C C . LYS B 1 28 ? 9.969 39.906 3.131 1 93.06 28 LYS B C 1
ATOM 2633 O O . LYS B 1 28 ? 10.039 40.344 4.289 1 93.06 28 LYS B O 1
ATOM 2638 N N . ASP B 1 29 ? 8.836 39.625 2.545 1 91.38 29 ASP B N 1
ATOM 2639 C CA . ASP B 1 29 ? 7.582 39.625 3.287 1 91.38 29 ASP B CA 1
ATOM 2640 C C . ASP B 1 29 ? 7.629 38.625 4.453 1 91.38 29 ASP B C 1
ATOM 2642 O O . ASP B 1 29 ? 7.176 38.938 5.555 1 91.38 29 ASP B O 1
ATOM 2646 N N . LEU B 1 30 ? 8.156 37.469 4.18 1 93.81 30 LEU B N 1
ATOM 2647 C CA . LEU B 1 30 ? 8.281 36.438 5.207 1 93.81 30 LEU B CA 1
ATOM 2648 C C . LEU B 1 30 ? 9.203 36.906 6.328 1 93.81 30 LEU B C 1
ATOM 2650 O O . LEU B 1 30 ? 8.914 36.688 7.508 1 93.81 30 LEU B O 1
ATOM 2654 N N . ASP B 1 31 ? 10.258 37.562 5.98 1 94.94 31 ASP B N 1
ATOM 2655 C CA . ASP B 1 31 ? 11.18 38.094 6.98 1 94.94 31 ASP B CA 1
ATOM 2656 C C . ASP B 1 31 ? 10.508 39.188 7.824 1 94.94 31 ASP B C 1
ATOM 2658 O O . ASP B 1 31 ? 10.773 39.281 9.023 1 94.94 31 ASP B O 1
ATOM 266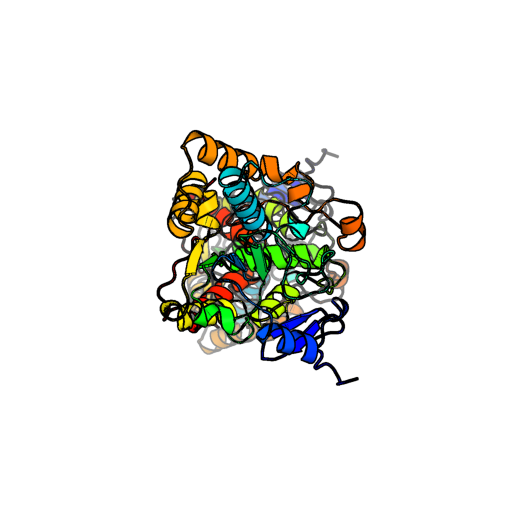2 N N . ALA B 1 32 ? 9.68 39.906 7.223 1 93.94 32 ALA B N 1
ATOM 2663 C CA . ALA B 1 32 ? 9.023 41.031 7.895 1 93.94 32 ALA B CA 1
ATOM 2664 C C . ALA B 1 32 ? 8.086 40.531 8.992 1 93.94 32 ALA B C 1
ATOM 2666 O O . ALA B 1 32 ? 7.773 41.281 9.93 1 93.94 32 ALA B O 1
ATOM 2667 N N . LEU B 1 33 ? 7.625 39.344 8.836 1 94.06 33 LEU B N 1
ATOM 2668 C CA . LEU B 1 33 ? 6.719 38.75 9.82 1 94.06 33 LEU B CA 1
ATOM 2669 C C . LEU B 1 33 ? 7.387 38.688 11.195 1 94.06 33 LEU B C 1
ATOM 2671 O O . LEU B 1 33 ? 6.707 38.719 12.219 1 94.06 33 LEU B O 1
ATOM 2675 N N . GLN B 1 34 ? 8.711 38.594 11.234 1 94.62 34 GLN B N 1
ATOM 2676 C CA . GLN B 1 34 ? 9.438 38.5 12.484 1 94.62 34 GLN B CA 1
ATOM 2677 C C . GLN B 1 34 ? 9.312 39.781 13.305 1 94.62 34 GLN B C 1
ATOM 2679 O O . GLN B 1 34 ? 9.547 39.781 14.516 1 94.62 34 GLN B O 1
ATOM 2684 N N . HIS B 1 35 ? 8.859 40.875 12.617 1 93.44 35 HIS B N 1
ATOM 2685 C CA . HIS B 1 35 ? 8.836 42.156 13.273 1 93.44 35 HIS B CA 1
ATOM 2686 C C . HIS B 1 35 ? 7.406 42.625 13.547 1 93.44 35 HIS B C 1
ATOM 2688 O O . HIS B 1 35 ? 7.18 43.75 13.961 1 93.44 35 HIS B O 1
ATOM 2694 N N . VAL B 1 36 ? 6.555 41.75 13.289 1 93.12 36 VAL B N 1
ATOM 2695 C CA . VAL B 1 36 ? 5.164 42.094 13.562 1 93.12 36 VAL B CA 1
ATOM 2696 C C . VAL B 1 36 ? 4.961 42.281 15.062 1 93.12 36 VAL B C 1
ATOM 2698 O O . VAL B 1 36 ? 5.613 41.594 15.867 1 93.12 36 VAL B O 1
ATOM 2701 N N . ASP B 1 37 ? 4.094 43.188 15.367 1 92.38 37 ASP B N 1
ATOM 2702 C CA . ASP B 1 37 ? 3.797 43.438 16.766 1 92.38 37 ASP B CA 1
ATOM 2703 C C . ASP B 1 37 ? 3.035 42.281 17.406 1 92.38 37 ASP B C 1
ATOM 2705 O O . ASP B 1 37 ? 2.107 41.75 16.797 1 92.38 37 ASP B O 1
ATOM 2709 N N . VAL B 1 38 ? 3.441 41.906 18.562 1 95 38 VAL B N 1
ATOM 2710 C CA . VAL B 1 38 ? 2.801 40.844 19.328 1 95 38 VAL B CA 1
ATOM 2711 C C . VAL B 1 38 ? 2.365 41.375 20.703 1 95 38 VAL B C 1
ATOM 2713 O O . VAL B 1 38 ? 3.068 42.188 21.312 1 95 38 VAL B O 1
ATOM 2716 N N . ARG B 1 39 ? 1.234 40.938 21.094 1 96 39 ARG B N 1
ATOM 2717 C CA . ARG B 1 39 ? 0.716 41.281 22.422 1 96 39 ARG B CA 1
ATOM 2718 C C . ARG B 1 39 ? 0.759 40.031 23.328 1 96 39 ARG B C 1
ATOM 2720 O O . ARG B 1 39 ? 0.566 38.906 22.875 1 96 39 ARG B O 1
ATOM 2727 N N . PRO B 1 40 ? 0.951 40.281 24.609 1 95.5 40 PRO B N 1
ATOM 2728 C CA . PRO B 1 40 ? 1 39.125 25.531 1 95.5 40 PRO B CA 1
ATOM 2729 C C . PRO B 1 40 ? -0.294 38.344 25.547 1 95.5 40 PRO B C 1
ATO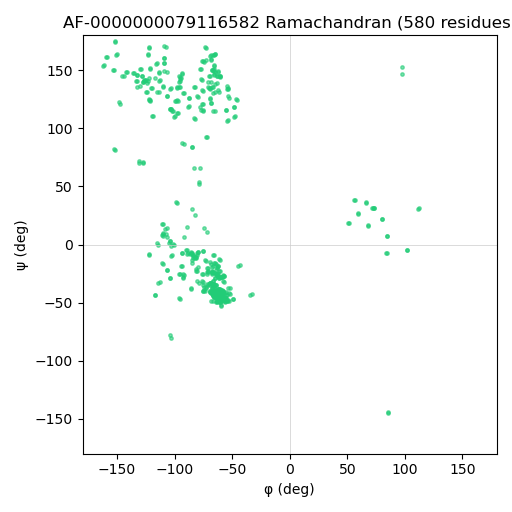M 2731 O O . PRO B 1 40 ? -0.28 37.125 25.875 1 95.5 40 PRO B O 1
ATOM 2734 N N . SER B 1 41 ? -1.34 38.969 25.172 1 95.62 41 SER B N 1
ATOM 2735 C CA . SER B 1 41 ? -2.641 38.312 25.219 1 95.62 41 SER B CA 1
ATOM 2736 C C . SER B 1 41 ? -2.902 37.5 23.938 1 95.62 41 SER B C 1
ATOM 2738 O O . SER B 1 41 ? -3.893 36.781 23.859 1 95.62 41 SER B O 1
ATOM 2740 N N . ASP B 1 42 ? -2.037 37.625 22.953 1 96.81 42 ASP B N 1
ATOM 2741 C CA . ASP B 1 42 ? -2.227 36.906 21.703 1 96.81 42 ASP B CA 1
ATOM 2742 C C . ASP B 1 42 ? -2.186 35.406 21.922 1 96.81 42 ASP B C 1
ATOM 2744 O O . ASP B 1 42 ? -1.562 34.906 22.875 1 96.81 42 ASP B O 1
ATOM 2748 N N . ILE B 1 43 ? -2.875 34.688 21.172 1 97.5 43 ILE B N 1
ATOM 2749 C CA . ILE B 1 43 ? -2.818 33.25 21.109 1 97.5 43 ILE B CA 1
ATOM 2750 C C . ILE B 1 43 ? -2.463 32.781 19.688 1 97.5 43 ILE B C 1
ATOM 2752 O O . ILE B 1 43 ? -3.104 33.219 18.719 1 97.5 43 ILE B O 1
ATOM 2756 N N . TYR B 1 44 ? -1.452 32.031 19.531 1 97.56 44 TYR B N 1
ATOM 2757 C CA . TYR B 1 44 ? -1.037 31.531 18.234 1 97.56 44 TYR B CA 1
ATOM 2758 C C . TYR B 1 44 ? -1.368 30.047 18.094 1 97.56 44 TYR B C 1
ATOM 2760 O O . TYR B 1 44 ? -1.083 29.25 18.984 1 97.56 44 TYR B O 1
ATOM 2768 N N . MET B 1 45 ? -2.02 29.703 17.062 1 97.94 45 MET B N 1
ATOM 2769 C CA . MET B 1 45 ? -2.191 28.312 16.672 1 97.94 45 MET B CA 1
ATOM 2770 C C . MET B 1 45 ? -1.179 27.922 15.594 1 97.94 45 MET B C 1
ATOM 2772 O O . MET B 1 45 ? -1.123 28.547 14.531 1 97.94 45 MET B O 1
ATOM 2776 N N . ILE B 1 46 ? -0.442 26.938 15.844 1 98.12 46 ILE B N 1
ATOM 2777 C CA . ILE B 1 46 ? 0.603 26.547 14.906 1 98.12 46 ILE B CA 1
ATOM 2778 C C . ILE B 1 46 ? 0.419 25.078 14.523 1 98.12 46 ILE B C 1
ATOM 2780 O O . ILE B 1 46 ? 0.191 24.234 15.383 1 98.12 46 ILE B O 1
ATOM 2784 N N . THR B 1 47 ? 0.458 24.797 13.273 1 98.06 47 THR B N 1
ATOM 2785 C CA . THR B 1 47 ? 0.346 23.453 12.727 1 98.06 47 THR B CA 1
ATOM 2786 C C . THR B 1 47 ? 1.272 23.266 11.531 1 98.06 47 THR B C 1
ATOM 2788 O O . THR B 1 47 ? 1.618 24.234 10.859 1 98.06 47 THR B O 1
ATOM 2791 N N . TYR B 1 48 ? 1.794 22.047 11.312 1 98.25 48 TYR B N 1
ATOM 2792 C CA . TYR B 1 48 ? 2.178 21.688 9.953 1 98.25 48 TYR B CA 1
ATOM 2793 C C . TYR B 1 48 ? 0.956 21.594 9.047 1 98.25 48 TYR B C 1
ATOM 2795 O O . TYR B 1 48 ? -0.136 21.25 9.5 1 98.25 48 TYR B O 1
ATOM 2803 N N . PRO B 1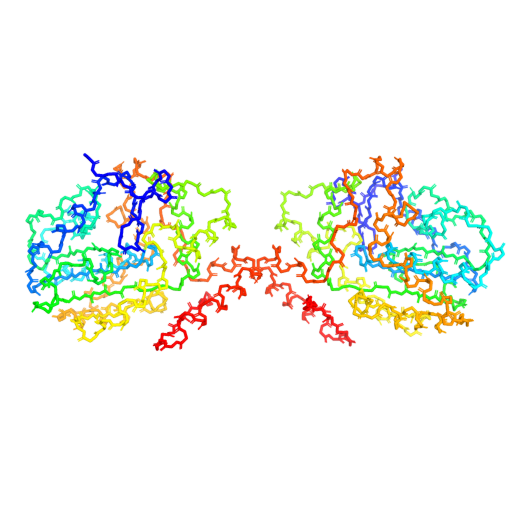 49 ? 1.1 21.875 7.738 1 96.94 49 PRO B N 1
ATOM 2804 C CA . PRO B 1 49 ? -0.078 21.812 6.871 1 96.94 49 PRO B CA 1
ATOM 2805 C C . PRO B 1 49 ? -0.815 20.469 6.977 1 96.94 49 PRO B C 1
ATOM 2807 O O . PRO B 1 49 ? -0.183 19.422 7.004 1 96.94 49 PRO B O 1
ATOM 2810 N N . LYS B 1 50 ? -2.156 20.609 7.074 1 96.69 50 LYS B N 1
ATOM 2811 C CA . LYS B 1 50 ? -3.074 19.469 7.027 1 96.69 50 LYS B CA 1
ATOM 2812 C C . LYS B 1 50 ? -2.998 18.656 8.312 1 96.69 50 LYS B C 1
ATOM 2814 O O . LYS B 1 50 ? -3.234 17.438 8.297 1 96.69 50 LYS B O 1
ATOM 2819 N N . SER B 1 51 ? -2.721 19.297 9.406 1 97.44 51 SER B N 1
ATOM 2820 C CA . SER B 1 51 ? -2.605 18.609 10.688 1 97.44 51 SER B CA 1
ATOM 2821 C C . SER B 1 51 ? -3.807 18.891 11.586 1 97.44 51 SER B C 1
ATOM 2823 O O . SER B 1 51 ? -3.791 18.578 12.773 1 97.44 51 SER B O 1
ATOM 2825 N N . GLY B 1 52 ? -4.809 19.578 11.047 1 94.94 52 GLY B N 1
ATOM 2826 C CA . GLY B 1 52 ? -5.996 19.859 11.836 1 94.94 52 GLY B CA 1
ATOM 2827 C C . GLY B 1 52 ? -6.164 21.328 12.164 1 94.94 52 GLY B C 1
ATOM 2828 O O . GLY B 1 52 ? -6.723 21.672 13.203 1 94.94 52 GLY B O 1
ATOM 2829 N N . SER B 1 53 ? -5.695 22.156 11.242 1 93.62 53 SER B N 1
ATOM 2830 C CA . SER B 1 53 ? -5.711 23.609 11.453 1 93.62 53 SER B CA 1
ATOM 2831 C C . SER B 1 53 ? -7.137 24.125 11.586 1 93.62 53 SER B C 1
ATOM 2833 O O . SER B 1 53 ? -7.453 24.844 12.539 1 93.62 53 SER B O 1
ATOM 2835 N N . ALA B 1 54 ? -7.988 23.75 10.703 1 91.56 54 ALA B N 1
ATOM 2836 C CA . ALA B 1 54 ? -9.367 24.219 10.727 1 91.56 54 ALA B CA 1
ATOM 2837 C C . ALA B 1 54 ? -10.078 23.797 12.008 1 91.56 54 ALA B C 1
ATOM 2839 O O . ALA B 1 54 ? -10.852 24.562 12.578 1 91.56 54 ALA B O 1
ATOM 2840 N N . TRP B 1 55 ? -9.75 22.594 12.398 1 95.12 55 TRP B N 1
ATOM 2841 C CA . TRP B 1 55 ? -10.375 22.047 13.602 1 95.12 55 TRP B CA 1
ATOM 2842 C C . TRP B 1 55 ? -9.984 22.859 14.828 1 95.12 55 TRP B C 1
ATOM 2844 O O . TRP B 1 55 ? -10.852 23.297 15.594 1 95.12 55 TRP B O 1
ATOM 2854 N N . MET B 1 56 ? -8.773 23.109 15 1 96.81 56 MET B N 1
ATOM 2855 C CA . MET B 1 56 ? -8.297 23.859 16.156 1 96.81 56 MET B CA 1
ATOM 2856 C C . MET B 1 56 ? -8.719 25.328 16.078 1 96.81 56 MET B C 1
ATOM 2858 O O . MET B 1 56 ? -9.008 25.953 17.094 1 96.81 56 MET B O 1
ATOM 2862 N N . GLN B 1 57 ? -8.75 25.875 14.836 1 94.5 57 GLN B N 1
ATOM 2863 C CA . GLN B 1 57 ? -9.297 27.219 14.68 1 94.5 57 GLN B CA 1
ATOM 2864 C C . GLN B 1 57 ? -10.695 27.312 15.266 1 94.5 57 GLN B C 1
ATOM 2866 O O . GLN B 1 57 ? -10.992 28.234 16.031 1 94.5 57 GLN B O 1
ATOM 2871 N N . GLN B 1 58 ? -11.484 26.375 14.906 1 94.44 58 GLN B N 1
ATOM 2872 C CA . GLN B 1 58 ? -12.859 26.344 15.406 1 94.44 58 GLN B CA 1
ATOM 2873 C C . GLN B 1 58 ? -12.891 26.25 16.922 1 94.44 58 GLN B C 1
ATOM 2875 O O . GLN B 1 58 ? -13.617 27 17.578 1 94.44 58 GLN B O 1
ATOM 2880 N N . ILE B 1 59 ? -12.102 25.406 17.469 1 96.94 59 ILE B N 1
ATOM 2881 C CA . ILE B 1 59 ? -12.07 25.188 18.922 1 96.94 59 ILE B CA 1
ATOM 2882 C C . ILE B 1 59 ? -11.656 26.469 19.625 1 96.94 59 ILE B C 1
ATOM 2884 O O . ILE B 1 59 ? -12.32 26.906 20.562 1 96.94 59 ILE B O 1
ATOM 2888 N N . LEU B 1 60 ? -10.625 27.125 19.156 1 96.88 60 LEU B N 1
ATOM 2889 C CA . LEU B 1 60 ? -10.109 28.328 19.781 1 96.88 60 LEU B CA 1
ATOM 2890 C C . LEU B 1 60 ? -11.125 29.469 19.703 1 96.88 60 LEU B C 1
ATOM 2892 O O . LEU B 1 60 ? -11.344 30.188 20.672 1 96.88 60 LEU B O 1
ATOM 2896 N N . VAL B 1 61 ? -11.703 29.625 18.531 1 94.12 61 VAL B N 1
ATOM 2897 C CA . VAL B 1 61 ? -12.695 30.688 18.344 1 94.12 61 VAL B CA 1
ATOM 2898 C C . VAL B 1 61 ? -13.859 30.484 19.312 1 94.12 61 VAL B C 1
ATOM 2900 O O . VAL B 1 61 ? -14.281 31.438 19.984 1 94.12 61 VAL B O 1
ATOM 2903 N N . LYS B 1 62 ? -14.305 29.25 19.453 1 94.62 62 LYS B N 1
ATOM 2904 C CA . LYS B 1 62 ? -15.461 28.984 20.297 1 94.62 62 LYS B CA 1
ATOM 2905 C C . LYS B 1 62 ? -15.094 29.141 21.781 1 94.62 62 LYS B C 1
ATOM 2907 O O . LYS B 1 62 ? -15.93 29.562 22.578 1 94.62 62 LYS B O 1
ATOM 2912 N N . ILE B 1 63 ? -13.891 28.797 22.141 1 96.25 63 ILE B N 1
ATOM 2913 C CA . ILE B 1 63 ? -13.438 29 23.516 1 96.25 63 ILE B CA 1
ATOM 2914 C C . ILE B 1 63 ? -13.422 30.484 23.844 1 96.25 63 ILE B C 1
ATOM 2916 O O . ILE B 1 63 ? -13.938 30.922 24.875 1 96.25 63 ILE B O 1
ATOM 2920 N N . VAL B 1 64 ? -12.812 31.297 22.938 1 94 64 VAL B N 1
ATOM 2921 C CA . VAL B 1 64 ? -12.695 32.75 23.156 1 94 64 VAL B CA 1
ATOM 2922 C C . VAL B 1 64 ? -14.078 33.375 23.172 1 94 64 VAL B C 1
ATOM 2924 O O . VAL B 1 64 ? -14.359 34.25 24 1 94 64 VAL B O 1
ATOM 2927 N N . ASP B 1 65 ? -14.984 32.906 22.25 1 91.94 65 ASP B N 1
ATOM 2928 C CA . ASP B 1 65 ? -16.359 33.406 22.234 1 91.94 65 ASP B CA 1
ATOM 2929 C C . ASP B 1 65 ? -17.047 33.125 23.578 1 91.94 65 ASP B C 1
ATOM 2931 O O . ASP B 1 65 ? -17.797 33.969 24.078 1 91.94 65 ASP B O 1
ATOM 2935 N N . ALA B 1 66 ? -16.812 31.969 24.047 1 91.69 66 ALA B N 1
ATOM 2936 C CA . ALA B 1 66 ? -17.453 31.578 25.297 1 91.69 66 ALA B CA 1
ATOM 2937 C C . ALA B 1 66 ? -16.891 32.375 26.469 1 91.69 66 ALA B C 1
ATOM 2939 O O . ALA B 1 66 ? -17.609 32.719 27.406 1 91.69 66 ALA B O 1
ATOM 2940 N N . ALA B 1 67 ? -15.688 32.688 26.375 1 89.88 67 ALA B N 1
ATOM 2941 C CA . ALA B 1 67 ? -15.023 33.406 27.453 1 89.88 67 ALA B CA 1
ATOM 2942 C C . ALA B 1 67 ? -15.328 34.906 27.375 1 89.88 67 ALA B C 1
ATOM 2944 O O . ALA B 1 67 ? -15.203 35.625 28.375 1 89.88 67 ALA B O 1
ATOM 2945 N N . HIS B 1 68 ? -15.703 35.344 26.109 1 86.94 68 HIS B N 1
ATOM 2946 C CA . HIS B 1 68 ? -16 36.75 25.875 1 86.94 68 HIS B CA 1
ATOM 2947 C C . HIS B 1 68 ? -17.328 36.906 25.125 1 86.94 68 HIS B C 1
ATOM 2949 O O . HIS B 1 68 ? -17.344 37.406 23.984 1 86.94 68 HIS B O 1
ATOM 2955 N N . PRO B 1 69 ? -18.375 36.656 25.766 1 81.62 69 PRO B N 1
ATOM 2956 C CA . PRO B 1 69 ? -19.672 36.625 25.094 1 81.62 69 PRO B CA 1
ATOM 2957 C C . PRO B 1 69 ? -20.062 38 24.531 1 81.62 69 PRO B C 1
ATOM 2959 O O . PRO B 1 69 ? -20.922 38.062 23.641 1 81.62 69 PRO B O 1
ATOM 2962 N N . ASP B 1 70 ? -19.484 39 24.938 1 79.56 70 ASP B N 1
ATOM 2963 C CA . ASP B 1 70 ? -19.844 40.344 24.5 1 79.56 70 ASP B CA 1
ATOM 2964 C C . ASP B 1 70 ? -19.141 40.688 23.172 1 79.56 70 ASP B C 1
ATOM 2966 O O . ASP B 1 70 ? -19.469 41.688 22.547 1 79.56 70 ASP B O 1
ATOM 2970 N N . MET B 1 71 ? -18.156 39.812 22.797 1 71.38 71 MET B N 1
ATOM 2971 C CA . MET B 1 71 ? -17.422 40.062 21.562 1 71.38 71 MET B CA 1
ATOM 2972 C C . MET B 1 71 ? -18.25 39.656 20.359 1 71.38 71 MET B C 1
ATOM 2974 O O . MET B 1 71 ? -18.953 38.625 20.391 1 71.38 71 MET B O 1
ATOM 2978 N N . GLU B 1 72 ? -18.656 40.562 19.375 1 61.5 72 GLU B N 1
ATOM 2979 C CA . GLU B 1 72 ? -19.469 40.312 18.188 1 61.5 72 GLU B CA 1
ATOM 2980 C C . GLU B 1 72 ? -18.891 39.188 17.359 1 61.5 72 GLU B C 1
ATOM 2982 O O . GLU B 1 72 ? -17.672 39.062 17.188 1 61.5 72 GLU B O 1
ATOM 2987 N N . GLU B 1 73 ? -19.766 38.125 17 1 63.16 73 GLU B N 1
ATOM 2988 C CA . GLU B 1 73 ? -19.516 36.875 16.297 1 63.16 73 GLU B CA 1
ATOM 2989 C C . GLU B 1 73 ? -19.562 37.062 14.773 1 63.16 73 GLU B C 1
ATOM 2991 O O . GLU B 1 73 ? -19.562 36.094 14.016 1 63.16 73 GLU B O 1
ATOM 2996 N N . GLU B 1 74 ? -19.203 38.219 14.195 1 61.5 74 GLU B N 1
ATOM 2997 C CA . GLU B 1 74 ? -19.672 38.312 12.812 1 61.5 74 GLU B CA 1
ATOM 2998 C C . GLU B 1 74 ? -18.625 37.781 11.844 1 61.5 74 GLU B C 1
ATOM 3000 O O . GLU B 1 74 ? -18.922 37.562 10.664 1 61.5 74 GLU B O 1
ATOM 3005 N N . ALA B 1 75 ? -17.547 37.219 12.344 1 72.25 75 ALA B N 1
ATOM 3006 C CA . ALA B 1 75 ? -16.531 36.938 11.336 1 72.25 75 ALA B CA 1
ATOM 3007 C C . ALA B 1 75 ? -16.297 35.406 11.242 1 72.25 75 ALA B C 1
ATOM 3009 O O . ALA B 1 75 ? -16.531 34.688 12.203 1 72.25 75 ALA B O 1
ATOM 3010 N N . ASP B 1 76 ? -16.062 34.938 10.016 1 81.06 76 ASP B N 1
ATOM 3011 C CA . ASP B 1 76 ? -15.695 33.531 9.836 1 81.06 76 ASP B CA 1
ATOM 3012 C C . ASP B 1 76 ? -14.328 33.25 10.453 1 81.06 76 ASP B C 1
ATOM 3014 O O . ASP B 1 76 ? -13.625 34.156 10.883 1 81.06 76 ASP B O 1
ATOM 3018 N N . ASN B 1 77 ? -14.07 31.984 10.656 1 85.06 77 ASN B N 1
ATOM 3019 C CA . ASN B 1 77 ? -12.852 31.562 11.344 1 85.06 77 ASN B CA 1
ATOM 3020 C C . ASN B 1 77 ? -11.602 32.062 10.641 1 85.06 77 ASN B C 1
ATOM 3022 O O . ASN B 1 77 ? -10.594 32.375 11.281 1 85.06 77 ASN B O 1
ATOM 3026 N N . ARG B 1 78 ? -11.688 32.281 9.367 1 81.56 78 ARG B N 1
ATOM 3027 C CA . ARG B 1 78 ? -10.547 32.812 8.633 1 81.56 78 ARG B CA 1
ATOM 3028 C C . ARG B 1 78 ? -10.242 34.25 9.062 1 81.56 78 ARG B C 1
ATOM 3030 O O . ARG B 1 78 ? -9.07 34.625 9.156 1 81.56 78 ARG B O 1
ATOM 3037 N N . ALA B 1 79 ? -11.328 34.906 9.234 1 83.81 79 ALA B N 1
ATOM 3038 C CA . ALA B 1 79 ? -11.18 36.312 9.672 1 83.81 79 ALA B CA 1
ATOM 3039 C C . ALA B 1 79 ? -10.812 36.375 11.148 1 83.81 79 ALA B C 1
ATOM 3041 O O . ALA B 1 79 ? -10.078 37.281 11.562 1 83.81 79 ALA B O 1
ATOM 3042 N N . ARG B 1 80 ? -11.281 35.438 11.914 1 88.25 80 ARG B N 1
ATOM 3043 C CA . ARG B 1 80 ? -11.07 35.438 13.359 1 88.25 80 ARG B CA 1
ATOM 3044 C C . ARG B 1 80 ? -9.68 34.938 13.719 1 88.25 80 ARG B C 1
ATOM 3046 O O . ARG B 1 80 ? -9.102 35.312 14.734 1 88.25 80 ARG B O 1
ATOM 3053 N N . VAL B 1 81 ? -9.234 34.031 12.914 1 91.5 81 VAL B N 1
ATOM 3054 C CA . VAL B 1 81 ? -7.906 33.469 13.125 1 91.5 81 VAL B CA 1
ATOM 3055 C C . VAL B 1 81 ? -7.086 33.562 11.836 1 91.5 81 VAL B C 1
ATOM 3057 O O . VAL B 1 81 ? -6.805 32.562 11.195 1 91.5 81 VAL B O 1
ATOM 3060 N N . PRO B 1 82 ? -6.699 34.75 11.477 1 91.06 82 PRO B N 1
ATOM 3061 C CA . PRO B 1 82 ? -5.949 34.906 10.227 1 91.06 82 PRO B CA 1
ATOM 3062 C C . PRO B 1 82 ? -4.582 34.219 10.266 1 91.06 82 PRO B C 1
ATOM 3064 O O . PRO B 1 82 ? -3.957 34.156 11.328 1 91.06 82 PRO B O 1
ATOM 3067 N N . PHE B 1 83 ? -4.152 33.75 9.125 1 92.5 83 PHE B N 1
ATOM 3068 C CA . PHE B 1 83 ? -2.799 33.25 8.984 1 92.5 83 PHE B CA 1
ATOM 3069 C C . PHE B 1 83 ? -1.791 34.375 8.898 1 92.5 83 PHE B C 1
ATOM 3071 O O . PHE B 1 83 ? -2.059 35.406 8.266 1 92.5 83 PHE B O 1
ATOM 3078 N N . LEU B 1 84 ? -0.653 34.188 9.508 1 92.5 84 LEU B N 1
ATOM 3079 C CA . LEU B 1 84 ? 0.415 35.156 9.398 1 92.5 84 LEU B CA 1
ATOM 3080 C C . LEU B 1 84 ? 0.957 35.219 7.977 1 92.5 84 LEU B C 1
ATOM 3082 O O . LEU B 1 84 ? 1.165 36.312 7.434 1 92.5 84 LEU B O 1
ATOM 3086 N N . GLU B 1 85 ? 1.233 34 7.473 1 90.81 85 GLU B N 1
ATOM 3087 C CA . GLU B 1 85 ? 1.783 33.938 6.121 1 90.81 85 GLU B CA 1
ATOM 3088 C C . GLU B 1 85 ? 0.685 33.688 5.09 1 90.81 85 GLU B C 1
ATOM 3090 O O . GLU B 1 85 ? -0.295 33 5.367 1 90.81 85 GLU B O 1
ATOM 3095 N N . GLY B 1 86 ? 0.902 34.312 3.947 1 78.94 86 GLY B N 1
ATOM 3096 C CA . GLY B 1 86 ? -0.027 34.156 2.842 1 78.94 86 GLY B CA 1
ATOM 3097 C C . GLY B 1 86 ? -1.034 35.281 2.729 1 78.94 86 GLY B C 1
ATOM 3098 O O . GLY B 1 86 ? -1.149 36.094 3.633 1 78.94 86 GLY B O 1
ATOM 3099 N N . ASN B 1 87 ? -1.479 35.5 1.541 1 65.69 87 ASN B N 1
ATOM 3100 C CA . ASN B 1 87 ? -2.49 36.531 1.294 1 65.69 87 ASN B CA 1
ATOM 3101 C C . ASN B 1 87 ? -3.896 36 1.578 1 65.69 87 ASN B C 1
ATOM 3103 O O . ASN B 1 87 ? -4.625 35.625 0.655 1 65.69 87 ASN B O 1
ATOM 3107 N N . THR B 1 88 ? -4.027 35.75 2.834 1 63.22 88 THR B N 1
ATOM 3108 C CA . THR B 1 88 ? -5.352 35.281 3.23 1 63.22 88 THR B CA 1
ATOM 3109 C C . THR B 1 88 ? -6.395 36.375 3.035 1 63.22 88 THR B C 1
ATOM 3111 O O . THR B 1 88 ? -6.047 37.531 2.752 1 63.22 88 THR B O 1
ATOM 3114 N N . LEU B 1 89 ? -7.594 36.031 2.854 1 59.69 89 LEU B N 1
ATOM 3115 C CA . LEU B 1 89 ? -8.734 36.938 2.643 1 59.69 89 LEU B CA 1
ATOM 3116 C C . LEU B 1 89 ? -8.703 38.094 3.621 1 59.69 89 LEU B C 1
ATOM 3118 O O . LEU B 1 89 ? -9.25 39.156 3.334 1 59.69 89 LEU B O 1
ATOM 3122 N N . ASP B 1 90 ? -7.902 37.812 4.688 1 66.88 90 ASP B N 1
ATOM 3123 C CA . ASP B 1 90 ? -7.902 38.906 5.648 1 66.88 90 ASP B CA 1
ATOM 3124 C C . ASP B 1 90 ? -6.477 39.312 6.027 1 66.88 90 ASP B C 1
ATOM 3126 O O . ASP B 1 90 ? -5.598 38.438 6.148 1 66.88 90 ASP B O 1
ATOM 3130 N N . ASP B 1 91 ? -6.312 40.594 6.066 1 79.19 91 ASP B N 1
ATOM 3131 C CA . ASP B 1 91 ? -5.051 41.156 6.539 1 79.19 91 ASP B CA 1
ATOM 3132 C C . ASP B 1 91 ? -4.848 40.875 8.023 1 79.19 91 ASP B C 1
ATOM 3134 O O . ASP B 1 91 ? -5.613 41.344 8.867 1 79.19 91 ASP B O 1
ATOM 3138 N N . PHE B 1 92 ? -3.824 40.094 8.32 1 83.94 92 PHE B N 1
ATOM 3139 C CA . PHE B 1 92 ? -3.588 39.719 9.711 1 83.94 92 PHE B CA 1
ATOM 3140 C C . PHE B 1 92 ? -3.205 40.938 10.539 1 83.94 92 PHE B C 1
ATOM 3142 O O . PHE B 1 92 ? -3.258 40.906 11.773 1 83.94 92 PHE B O 1
ATOM 3149 N N . ARG B 1 93 ? -2.951 42.094 9.891 1 84.25 93 ARG B N 1
ATOM 3150 C CA . ARG B 1 93 ? -2.537 43.312 10.578 1 84.25 93 ARG B CA 1
ATOM 3151 C C . ARG B 1 93 ? -3.748 44.125 11.008 1 84.25 93 ARG B C 1
ATOM 3153 O O . ARG B 1 93 ? -3.609 45.125 11.75 1 84.25 93 ARG B O 1
ATOM 3160 N N . ARG B 1 94 ? -4.773 43.625 10.531 1 85.62 94 ARG B N 1
ATOM 3161 C CA . ARG B 1 94 ? -5.988 44.344 10.898 1 85.62 94 ARG B CA 1
ATOM 3162 C C . ARG B 1 94 ? -6.191 44.344 12.406 1 85.62 94 ARG B C 1
ATOM 3164 O O . ARG B 1 94 ? -5.914 43.375 13.078 1 85.62 94 ARG B O 1
ATOM 3171 N N . GLU B 1 95 ? -6.738 45.469 12.859 1 86.69 95 GLU B N 1
ATOM 3172 C CA . GLU B 1 95 ? -7.004 45.594 14.289 1 86.69 95 GLU B CA 1
ATOM 3173 C C . GLU B 1 95 ? -8.086 44.625 14.727 1 86.69 95 GLU B C 1
ATOM 3175 O O . GLU B 1 95 ? -9.094 44.438 14.039 1 86.69 95 GLU B O 1
ATOM 3180 N N . ARG B 1 96 ? -7.805 43.875 15.805 1 87.44 96 ARG B N 1
ATOM 3181 C CA . ARG B 1 96 ? -8.711 42.906 16.406 1 87.44 96 ARG B CA 1
ATOM 3182 C C . ARG B 1 96 ? -8.727 43.031 17.922 1 87.44 96 ARG B C 1
ATOM 3184 O O . ARG B 1 96 ? -7.738 43.469 18.516 1 87.44 96 ARG B O 1
ATOM 3191 N N . PRO B 1 97 ? -9.844 42.75 18.469 1 87.06 97 PRO B N 1
ATOM 3192 C CA . PRO B 1 97 ? -9.875 42.812 19.938 1 87.06 97 PRO B CA 1
ATOM 3193 C C . PRO B 1 97 ? -9.055 41.719 20.594 1 87.06 97 PRO B C 1
ATOM 3195 O O . PRO B 1 97 ? -8.883 40.656 20 1 87.06 97 PRO B O 1
ATOM 3198 N N . ASP B 1 98 ? -8.719 41.969 21.828 1 91.56 98 ASP B N 1
ATOM 3199 C CA . ASP B 1 98 ? -7.984 40.969 22.609 1 91.56 98 ASP B CA 1
ATOM 3200 C C . ASP B 1 98 ? -8.914 39.875 23.109 1 91.56 98 ASP B C 1
ATOM 3202 O O . ASP B 1 98 ? -10.062 40.125 23.469 1 91.56 98 ASP B O 1
ATOM 3206 N N . PRO B 1 99 ? -8.414 38.812 23.266 1 93.81 99 PRO B N 1
ATOM 3207 C CA . PRO B 1 99 ? -7.16 38.281 22.719 1 93.81 99 PRO B CA 1
ATOM 3208 C C . PRO B 1 99 ? -7.219 38.062 21.219 1 93.81 99 PRO B C 1
ATOM 3210 O O . PRO B 1 99 ? -8.234 37.594 20.703 1 93.81 99 PRO B O 1
ATOM 3213 N N . ARG B 1 100 ? -6.176 38.375 20.531 1 94.75 100 ARG B N 1
ATOM 3214 C CA . ARG B 1 100 ? -6.09 38.125 19.094 1 94.75 100 ARG B CA 1
ATOM 3215 C C . ARG B 1 100 ? -5.652 36.688 18.844 1 94.75 100 ARG B C 1
ATOM 3217 O O . ARG B 1 100 ? -4.797 36.125 19.547 1 94.75 100 ARG B O 1
ATOM 3224 N N . LEU B 1 101 ? -6.324 36.062 17.906 1 95.06 101 LEU B N 1
ATOM 3225 C CA . LEU B 1 101 ? -5.973 34.719 17.469 1 95.06 101 LEU B CA 1
ATOM 3226 C C . LEU B 1 101 ? -5.254 34.75 16.125 1 95.06 101 LEU B C 1
ATOM 3228 O O . LEU B 1 101 ? -5.688 35.438 15.211 1 95.06 101 LEU B O 1
ATOM 3232 N N . TYR B 1 102 ? -4.16 34 16.031 1 95.31 102 TYR B N 1
ATOM 3233 C CA . TYR B 1 102 ? -3.422 33.906 14.773 1 95.31 102 TYR B CA 1
ATOM 3234 C C . TYR B 1 102 ? -3.1 32.438 14.43 1 95.31 102 TYR B C 1
ATOM 3236 O O . TYR B 1 102 ? -2.904 31.625 15.328 1 95.31 102 TYR B O 1
ATOM 3244 N N . ALA B 1 103 ? -3.1 32.125 13.227 1 95.44 103 ALA B N 1
ATOM 3245 C CA . ALA B 1 103 ? -2.682 30.828 12.727 1 95.44 103 ALA B CA 1
ATOM 3246 C C . ALA B 1 103 ? -1.409 30.938 11.891 1 95.44 103 ALA B C 1
ATOM 3248 O O . ALA B 1 103 ? -1.169 31.969 11.25 1 95.44 103 ALA B O 1
ATOM 3249 N N . THR B 1 104 ? -0.578 29.953 11.898 1 96.38 104 THR B N 1
ATOM 3250 C CA . THR B 1 104 ? 0.603 29.922 11.047 1 96.38 104 THR B CA 1
ATOM 3251 C C . THR B 1 104 ? 1.147 28.5 10.914 1 96.38 104 THR B C 1
ATOM 3253 O O . THR B 1 104 ? 0.915 27.672 11.789 1 96.38 104 THR B O 1
ATOM 3256 N N . HIS B 1 105 ? 1.833 28.203 9.844 1 97.06 105 HIS B N 1
ATOM 3257 C CA . HIS B 1 105 ? 2.584 26.969 9.656 1 97.06 105 HIS B CA 1
ATOM 3258 C C . HIS B 1 105 ? 4.082 27.203 9.82 1 97.06 105 HIS B C 1
ATOM 3260 O O . HIS B 1 105 ? 4.875 26.266 9.727 1 97.06 105 HIS B O 1
ATOM 3266 N N . LEU B 1 106 ? 4.438 28.406 10.156 1 97.19 106 LEU B N 1
ATOM 3267 C CA . LEU B 1 106 ? 5.844 28.797 10.141 1 97.19 106 LEU B CA 1
ATOM 3268 C C . LEU B 1 106 ? 6.609 28.094 11.258 1 97.19 106 LEU B C 1
ATOM 3270 O O . LEU B 1 106 ? 6.078 27.906 12.359 1 97.19 106 LEU B O 1
ATOM 3274 N N . PRO B 1 107 ? 7.875 27.75 11 1 96.75 107 PRO B N 1
ATOM 3275 C CA . PRO B 1 107 ? 8.727 27.203 12.055 1 96.75 107 PRO B CA 1
ATOM 3276 C C . PRO B 1 107 ? 9.172 28.266 13.062 1 96.75 107 PRO B C 1
ATOM 3278 O O . PRO B 1 107 ? 8.992 29.453 12.82 1 96.75 107 PRO B O 1
ATOM 3281 N N . PRO B 1 108 ? 9.758 27.828 14.148 1 96 108 PRO B N 1
ATOM 3282 C CA . PRO B 1 108 ? 10.094 28.75 15.227 1 96 108 PRO B CA 1
ATOM 3283 C C . PRO B 1 108 ? 11.016 29.875 14.773 1 96 108 PRO B C 1
ATOM 3285 O O . PRO B 1 108 ? 10.875 31.016 15.234 1 96 108 PRO B O 1
ATOM 3288 N N . ASP B 1 109 ? 11.859 29.625 13.82 1 94.44 109 ASP B N 1
ATOM 3289 C CA . ASP B 1 109 ? 12.859 30.609 13.43 1 94.44 109 ASP B CA 1
ATOM 3290 C C . ASP B 1 109 ? 12.25 31.672 12.523 1 94.44 109 ASP B C 1
ATOM 3292 O O . ASP B 1 109 ? 12.898 32.688 12.227 1 94.44 109 ASP B O 1
ATOM 3296 N N . MET B 1 110 ? 10.984 31.484 12.125 1 95.88 110 MET B N 1
ATOM 3297 C CA . MET B 1 110 ? 10.336 32.469 11.25 1 95.88 110 MET B CA 1
ATOM 3298 C C . MET B 1 110 ? 9.172 33.156 11.961 1 95.88 110 MET B C 1
ATOM 3300 O O . MET B 1 110 ? 8.516 34 11.391 1 95.88 110 MET B O 1
ATOM 3304 N N . LEU B 1 111 ? 8.906 32.812 13.172 1 96.31 111 LEU B N 1
ATOM 3305 C CA . LEU B 1 111 ? 7.844 33.438 13.961 1 96.31 111 LEU B CA 1
ATOM 3306 C C . LEU B 1 111 ? 8.242 34.844 14.391 1 96.31 111 LEU B C 1
ATOM 3308 O O . LEU B 1 111 ? 9.43 35.156 14.453 1 96.31 111 LEU B O 1
ATOM 3312 N N . PRO B 1 112 ? 7.234 35.656 14.711 1 95.62 112 PRO B N 1
ATOM 3313 C CA . PRO B 1 112 ? 7.562 36.938 15.305 1 95.62 112 PRO B CA 1
ATOM 3314 C C . PRO B 1 112 ? 8.453 36.812 16.547 1 95.62 112 PRO B C 1
ATOM 3316 O O . PRO B 1 112 ? 8.164 36.031 17.438 1 95.62 112 PRO B O 1
ATOM 3319 N N . THR B 1 113 ? 9.445 37.625 16.578 1 93.38 113 THR B N 1
ATOM 3320 C CA . THR B 1 113 ? 10.438 37.531 17.641 1 93.38 113 THR B CA 1
ATOM 3321 C C . THR B 1 113 ? 9.82 37.844 19 1 93.38 113 THR B C 1
ATOM 3323 O O . THR B 1 113 ? 10.25 37.312 20.031 1 93.38 113 THR B O 1
ATOM 3326 N N . GLY B 1 114 ? 8.812 38.656 19 1 93.25 114 GLY B N 1
ATOM 3327 C CA . GLY B 1 114 ? 8.148 39.062 20.219 1 93.25 114 GLY B CA 1
ATOM 3328 C C . GLY B 1 114 ? 7.402 37.906 20.891 1 93.25 114 GLY B C 1
ATOM 3329 O O . GLY B 1 114 ? 7.07 38 22.078 1 93.25 114 GLY B O 1
ATOM 3330 N N . LEU B 1 115 ? 7.125 36.875 20.156 1 93.62 115 LEU B N 1
ATOM 3331 C CA . LEU B 1 115 ? 6.344 35.75 20.672 1 93.62 115 LEU B CA 1
ATOM 3332 C C . LEU B 1 115 ? 7.043 35.094 21.875 1 93.62 115 LEU B C 1
ATOM 3334 O O . LEU B 1 115 ? 6.43 34.906 22.922 1 93.62 115 LEU B O 1
ATOM 3338 N N . LYS B 1 116 ? 8.312 34.812 21.688 1 89.06 116 LYS B N 1
ATOM 3339 C CA . LYS B 1 116 ? 9.094 34.219 22.781 1 89.06 116 LYS B CA 1
ATOM 3340 C C . LYS B 1 116 ? 9.305 35.219 23.906 1 89.06 116 LYS B C 1
ATOM 3342 O O . LYS B 1 116 ? 9.117 34.906 25.078 1 89.06 116 LYS B O 1
ATOM 3347 N N . ALA B 1 117 ? 9.555 36.406 23.531 1 89.56 117 ALA B N 1
ATOM 3348 C CA . ALA B 1 117 ? 9.93 37.469 24.484 1 89.56 117 ALA B CA 1
ATOM 3349 C C . ALA B 1 117 ? 8.766 37.812 25.406 1 89.56 117 ALA B C 1
ATOM 3351 O O . ALA B 1 117 ? 8.953 38.094 26.594 1 89.56 117 ALA B O 1
ATOM 3352 N N . LYS B 1 118 ? 7.598 37.75 24.891 1 93.62 118 LYS B N 1
ATOM 3353 C CA . LYS B 1 118 ? 6.438 38.219 25.641 1 93.62 118 LYS B CA 1
ATOM 3354 C C . LYS B 1 118 ? 5.672 37.031 26.25 1 93.62 118 LYS B C 1
ATOM 3356 O O . LYS B 1 118 ? 4.641 37.219 26.891 1 93.62 118 LYS B O 1
ATOM 3361 N N . GLY B 1 119 ? 6.164 35.844 26.016 1 92.31 119 GLY B N 1
ATOM 3362 C CA . GLY B 1 119 ? 5.543 34.656 26.578 1 92.31 119 GLY B CA 1
ATOM 3363 C C . GLY B 1 119 ? 4.152 34.375 26.031 1 92.31 119 GLY B C 1
ATOM 3364 O O . GLY B 1 119 ? 3.234 34.062 26.797 1 92.31 119 GLY B O 1
ATOM 3365 N N . VAL B 1 120 ? 3.965 34.656 24.766 1 96.06 120 VAL B N 1
ATOM 3366 C CA . VAL B 1 120 ? 2.684 34.438 24.109 1 96.06 120 VAL B CA 1
ATOM 3367 C C . VAL B 1 120 ? 2.346 32.938 24.125 1 96.06 120 VAL B C 1
ATOM 3369 O O . VAL B 1 120 ? 3.225 32.094 23.938 1 96.06 120 VAL B O 1
ATOM 3372 N N . LYS B 1 121 ? 1.074 32.625 24.391 1 97.12 121 LYS B N 1
ATOM 3373 C CA . LYS B 1 121 ? 0.627 31.219 24.422 1 97.12 121 LYS B CA 1
ATOM 3374 C C . LYS B 1 121 ? 0.477 30.656 23.016 1 97.12 121 LYS B C 1
ATOM 3376 O O . LYS B 1 121 ? -0.079 31.312 22.141 1 97.12 121 LYS B O 1
ATOM 3381 N N . VAL B 1 122 ? 1.017 29.484 22.828 1 97.62 122 VAL B N 1
ATOM 3382 C CA . VAL B 1 122 ? 0.992 28.812 21.531 1 97.62 122 VAL B CA 1
ATOM 3383 C C . VAL B 1 122 ? 0.304 27.453 21.672 1 97.62 122 VAL B C 1
ATOM 3385 O O . VAL B 1 122 ? 0.639 26.672 22.562 1 97.62 122 VAL B O 1
ATOM 3388 N N . VAL B 1 123 ? -0.713 27.219 20.891 1 98.38 123 VAL B N 1
ATOM 3389 C CA . VAL B 1 123 ? -1.289 25.891 20.75 1 98.38 123 VAL B CA 1
ATOM 3390 C C . VAL B 1 123 ? -0.739 25.219 19.5 1 98.38 123 VAL B C 1
ATOM 3392 O O . VAL B 1 123 ? -0.953 25.703 18.375 1 98.38 123 VAL B O 1
ATOM 3395 N N . TYR B 1 124 ? 0.013 24.188 19.625 1 98.25 124 TYR B N 1
ATOM 3396 C CA . TYR B 1 124 ? 0.629 23.453 18.531 1 98.25 124 TYR B CA 1
ATOM 3397 C C . TYR B 1 124 ? -0.099 22.141 18.281 1 98.25 124 TYR B C 1
ATOM 3399 O O . TYR B 1 124 ? -0.133 21.266 19.156 1 98.25 124 TYR B O 1
ATOM 3407 N N . VAL B 1 125 ? -0.688 22 17.125 1 98.12 125 VAL B N 1
ATOM 3408 C CA . VAL B 1 125 ? -1.414 20.781 16.766 1 98.12 125 VAL B CA 1
ATOM 3409 C C . VAL B 1 125 ? -0.534 19.891 15.898 1 98.12 125 VAL B C 1
ATOM 3411 O O . VAL B 1 125 ? -0.031 20.312 14.859 1 98.12 125 VAL B O 1
ATOM 3414 N N . MET B 1 126 ? -0.331 18.703 16.312 1 97.44 126 MET B N 1
ATOM 3415 C CA . MET B 1 126 ? 0.413 17.719 15.547 1 97.44 126 MET B CA 1
ATOM 3416 C C . MET B 1 126 ? -0.487 16.547 15.148 1 97.44 126 MET B C 1
ATOM 3418 O O . MET B 1 126 ? -1.521 16.312 15.781 1 97.44 126 MET B O 1
ATOM 3422 N N . ARG B 1 127 ? -0.109 15.867 14.062 1 97.69 127 ARG B N 1
ATOM 3423 C CA . ARG B 1 127 ? -0.88 14.766 13.492 1 97.69 127 ARG B CA 1
ATOM 3424 C C . ARG B 1 127 ? 0.039 13.688 12.93 1 97.69 127 ARG B C 1
ATOM 3426 O O . ARG B 1 127 ? 1.169 13.977 12.523 1 97.69 127 ARG B O 1
ATOM 3433 N N . ASN B 1 128 ? -0.442 12.477 13.086 1 96.62 128 ASN B N 1
ATOM 3434 C CA . ASN B 1 128 ? 0.333 11.422 12.445 1 96.62 128 ASN B CA 1
ATOM 3435 C C . ASN B 1 128 ? 0.71 11.789 11.016 1 96.62 128 ASN B C 1
ATOM 3437 O O . ASN B 1 128 ? -0.162 12.055 10.188 1 96.62 128 ASN B O 1
ATOM 3441 N N . PRO B 1 129 ? 2.006 11.719 10.789 1 98.19 129 PRO B N 1
ATOM 3442 C CA . PRO B 1 129 ? 2.504 12.266 9.523 1 98.19 129 PRO B CA 1
ATOM 3443 C C . PRO B 1 129 ? 2.041 11.461 8.312 1 98.19 129 PRO B C 1
ATOM 3445 O O . PRO B 1 129 ? 1.996 11.984 7.191 1 98.19 129 PRO B O 1
ATOM 3448 N N . LYS B 1 130 ? 1.709 10.203 8.531 1 98.5 130 LYS B N 1
ATOM 3449 C CA . LYS B 1 130 ? 1.197 9.43 7.402 1 98.5 130 LYS B CA 1
ATOM 3450 C C . LYS B 1 130 ? -0.159 9.953 6.945 1 98.5 130 LYS B C 1
ATOM 3452 O O . LYS B 1 130 ? -0.403 10.094 5.746 1 98.5 130 LYS B O 1
ATOM 3457 N N . ASP B 1 131 ? -1.031 10.25 7.84 1 98.19 131 ASP B N 1
ATOM 3458 C CA . ASP B 1 131 ? -2.324 10.836 7.5 1 98.19 131 ASP B CA 1
ATOM 3459 C C . ASP B 1 131 ? -2.162 12.266 6.98 1 98.19 131 ASP B C 1
ATOM 3461 O O . ASP B 1 131 ? -2.918 12.711 6.113 1 98.19 131 ASP B O 1
ATOM 3465 N N . VAL B 1 132 ? -1.147 12.977 7.523 1 98.38 132 VAL B N 1
ATOM 3466 C CA . VAL B 1 132 ? -0.846 14.312 7.016 1 98.38 132 VAL B CA 1
ATOM 3467 C C . VAL B 1 132 ? -0.496 14.227 5.531 1 98.38 132 VAL B C 1
ATOM 3469 O O . VAL B 1 132 ? -1.001 15.016 4.727 1 98.38 132 VAL B O 1
ATOM 3472 N N . LEU B 1 133 ? 0.347 13.289 5.234 1 98.62 133 LEU B N 1
ATOM 3473 C CA . LEU B 1 133 ? 0.764 13.086 3.852 1 98.62 133 LEU B CA 1
ATOM 3474 C C . LEU B 1 133 ? -0.443 12.844 2.951 1 98.62 133 LEU B C 1
ATOM 3476 O O . LEU B 1 133 ? -0.587 13.5 1.914 1 98.62 133 LEU B O 1
ATOM 3480 N N . VAL B 1 134 ? -1.334 11.969 3.355 1 98.06 134 VAL B N 1
ATOM 3481 C CA . VAL B 1 134 ? -2.527 11.648 2.58 1 98.06 134 VAL B CA 1
ATOM 3482 C C . VAL B 1 134 ? -3.426 12.883 2.482 1 98.06 134 VAL B C 1
ATOM 3484 O O . VAL B 1 134 ? -3.959 13.188 1.413 1 98.06 134 VAL B O 1
ATOM 3487 N N . SER B 1 135 ? -3.572 13.539 3.58 1 96.94 135 SER B N 1
ATOM 3488 C CA . SER B 1 135 ? -4.398 14.742 3.598 1 96.94 135 SER B CA 1
ATOM 3489 C C . SER B 1 135 ? -3.828 15.82 2.68 1 96.94 135 SER B C 1
ATOM 3491 O O . SER B 1 135 ? -4.57 16.469 1.943 1 96.94 135 SER B O 1
ATOM 3493 N N . LEU B 1 136 ? -2.555 16.031 2.719 1 97.31 136 LEU B N 1
ATOM 3494 C CA . LEU B 1 136 ? -1.907 17.031 1.881 1 97.31 136 LEU B CA 1
ATOM 3495 C C . LEU B 1 136 ? -2.004 16.656 0.406 1 97.31 136 LEU B C 1
ATOM 3497 O O . LEU B 1 136 ? -2.139 17.531 -0.455 1 97.31 136 LEU B O 1
ATOM 3501 N N . TYR B 1 137 ? -1.916 15.359 0.143 1 97.5 137 TYR B N 1
ATOM 3502 C CA . TYR B 1 137 ? -2.105 14.859 -1.215 1 97.5 137 TYR B CA 1
ATOM 3503 C C . TYR B 1 137 ? -3.461 15.289 -1.768 1 97.5 137 TYR B C 1
ATOM 3505 O O . TYR B 1 137 ? -3.543 15.852 -2.861 1 97.5 137 TYR B O 1
ATOM 3513 N N . HIS B 1 138 ? -4.516 15.078 -1 1 95 138 HIS B N 1
ATOM 3514 C CA . HIS B 1 138 ? -5.859 15.453 -1.43 1 95 138 HIS B CA 1
ATOM 3515 C C . HIS B 1 138 ? -6.008 16.969 -1.513 1 95 138 HIS B C 1
ATOM 3517 O O . HIS B 1 138 ? -6.637 17.484 -2.439 1 95 138 HIS B O 1
ATOM 3523 N N . PHE B 1 139 ? -5.473 17.609 -0.54 1 93.81 139 PHE B N 1
ATOM 3524 C CA . PHE B 1 139 ? -5.527 19.062 -0.517 1 93.81 139 PHE B CA 1
ATOM 3525 C C . PHE B 1 139 ? -4.887 19.641 -1.768 1 93.81 139 PHE B C 1
ATOM 3527 O O . PHE B 1 139 ? -5.391 20.625 -2.336 1 93.81 139 PHE B O 1
ATOM 3534 N N . SER B 1 140 ? -3.789 19.062 -2.221 1 94.12 140 SER B N 1
ATOM 3535 C CA . SER B 1 140 ? -3.066 19.547 -3.391 1 94.12 140 SER B CA 1
ATOM 3536 C C . SER B 1 140 ? -3.91 19.422 -4.656 1 94.12 140 SER B C 1
ATOM 3538 O O . SER B 1 140 ? -3.713 20.156 -5.621 1 94.12 140 SER B O 1
ATOM 3540 N N . HIS B 1 141 ? -4.848 18.516 -4.648 1 92.62 141 HIS B N 1
ATOM 3541 C CA . HIS B 1 141 ? -5.777 18.391 -5.766 1 92.62 141 HIS B CA 1
ATOM 3542 C C . HIS B 1 141 ? -6.832 19.484 -5.73 1 92.62 141 HIS B C 1
ATOM 3544 O O . HIS B 1 141 ? -7.414 19.828 -6.762 1 92.62 141 HIS B O 1
ATOM 3550 N N . SER B 1 142 ? -7.02 19.922 -4.555 1 88.06 142 SER B N 1
ATOM 3551 C CA . SER B 1 142 ? -8.117 20.875 -4.379 1 88.06 142 SER B CA 1
ATOM 3552 C C . SER B 1 142 ? -7.625 22.312 -4.445 1 88.06 142 SER B C 1
ATOM 3554 O O . SER B 1 142 ? -8.25 23.156 -5.094 1 88.06 142 SER B O 1
ATOM 3556 N N . TRP B 1 143 ? -6.543 22.594 -3.732 1 87.06 143 TRP B N 1
ATOM 3557 C CA . TRP B 1 143 ? -6.039 23.953 -3.621 1 87.06 143 TRP B CA 1
ATOM 3558 C C . TRP B 1 143 ? -5.328 24.391 -4.902 1 87.06 143 TRP B C 1
ATOM 3560 O O . TRP B 1 143 ? -4.254 23.875 -5.223 1 87.06 143 TRP B O 1
ATOM 3570 N N . LYS B 1 144 ? -5.793 25.312 -5.574 1 83.44 144 LYS B N 1
ATOM 3571 C CA . LYS B 1 144 ? -5.367 25.703 -6.918 1 83.44 144 LYS B CA 1
ATOM 3572 C C . LYS B 1 144 ? -3.965 26.312 -6.898 1 83.44 144 LYS B C 1
ATOM 3574 O O . LYS B 1 144 ? -3.322 26.438 -7.945 1 83.44 144 LYS B O 1
ATOM 3579 N N . MET B 1 145 ? -3.488 26.672 -5.75 1 86.75 145 MET B N 1
ATOM 3580 C CA . MET B 1 145 ? -2.186 27.312 -5.613 1 86.75 145 MET B CA 1
ATOM 3581 C C . MET B 1 145 ? -1.065 26.281 -5.613 1 86.75 145 MET B C 1
ATOM 3583 O O . MET B 1 145 ? 0.112 26.625 -5.703 1 86.75 145 MET B O 1
ATOM 3587 N N . LEU B 1 146 ? -1.433 25.047 -5.504 1 91.5 146 LEU B N 1
ATOM 3588 C CA . LEU B 1 146 ? -0.453 23.969 -5.52 1 91.5 146 LEU B CA 1
ATOM 3589 C C . LEU B 1 146 ? -0.55 23.156 -6.812 1 91.5 146 LEU B C 1
ATOM 3591 O O . LEU B 1 146 ? -1.6 23.141 -7.461 1 91.5 146 LEU B O 1
ATOM 3595 N N . GLU B 1 147 ? 0.558 22.547 -7.105 1 92.44 147 GLU B N 1
ATOM 3596 C CA . GLU B 1 147 ? 0.563 21.656 -8.266 1 92.44 147 GLU B CA 1
ATOM 3597 C C . GLU B 1 147 ? -0.276 20.406 -8.008 1 92.44 147 GLU B C 1
ATOM 3599 O O . GLU B 1 147 ? -0.196 19.812 -6.93 1 92.44 147 GLU B O 1
ATOM 3604 N N . THR B 1 148 ? -1.076 20.109 -8.992 1 93.56 148 THR B N 1
ATOM 3605 C CA . THR B 1 148 ? -1.805 18.844 -8.898 1 93.56 148 THR B CA 1
ATOM 3606 C C . THR B 1 148 ? -0.85 17.656 -9.016 1 93.56 148 THR B C 1
ATOM 3608 O O . THR B 1 148 ? -0.126 17.531 -10.008 1 93.56 148 THR B O 1
ATOM 3611 N N . PRO B 1 149 ? -0.87 16.844 -8.008 1 94.75 149 PRO B N 1
ATOM 3612 C CA . PRO B 1 149 ? 0.041 15.695 -8.07 1 94.75 149 PRO B CA 1
ATOM 3613 C C . PRO B 1 149 ? -0.275 14.75 -9.219 1 94.75 149 PRO B C 1
ATOM 3615 O O . PRO B 1 149 ? -1.446 14.516 -9.531 1 94.75 149 PRO B O 1
ATOM 3618 N N . LYS B 1 150 ? 0.779 14.148 -9.828 1 94 150 LYS B N 1
ATOM 3619 C CA . LYS B 1 150 ? 0.646 13.188 -10.922 1 94 150 LYS B CA 1
ATOM 3620 C C . LYS B 1 150 ? 0.133 11.844 -10.414 1 94 150 LYS B C 1
ATOM 3622 O O . LYS B 1 150 ? -0.65 11.18 -11.094 1 94 150 LYS B O 1
ATOM 3627 N N . SER B 1 151 ? 0.574 11.43 -9.32 1 96.5 151 SER B N 1
ATOM 3628 C CA . SER B 1 151 ? 0.198 10.18 -8.664 1 96.5 151 SER B CA 1
ATOM 3629 C C . SER B 1 151 ? 0.5 10.227 -7.172 1 96.5 151 SER B C 1
ATOM 3631 O O . SER B 1 151 ? 1.236 11.102 -6.711 1 96.5 151 SER B O 1
ATOM 3633 N N . PHE B 1 152 ? -0.1 9.367 -6.449 1 97.31 152 PHE B N 1
ATOM 3634 C CA . PHE B 1 152 ? 0.212 9.289 -5.027 1 97.31 152 PHE B CA 1
ATOM 3635 C C . PHE B 1 152 ? 1.679 8.938 -4.812 1 97.31 152 PHE B C 1
ATOM 3637 O O . PHE B 1 152 ? 2.328 9.477 -3.914 1 97.31 152 PHE B O 1
ATOM 3644 N N . GLU B 1 153 ? 2.242 8.039 -5.652 1 96.56 153 GLU B N 1
ATOM 3645 C CA . GLU B 1 153 ? 3.641 7.629 -5.559 1 96.56 153 GLU B CA 1
ATOM 3646 C C . GLU B 1 153 ? 4.578 8.82 -5.707 1 96.56 153 GLU B C 1
ATOM 3648 O O . GLU B 1 153 ? 5.52 8.984 -4.93 1 96.56 153 GLU B O 1
ATOM 3653 N N . ALA B 1 154 ? 4.258 9.617 -6.691 1 96.88 154 ALA B N 1
ATOM 3654 C CA . ALA B 1 154 ? 5.082 10.797 -6.926 1 96.88 154 ALA B CA 1
ATOM 3655 C C . ALA B 1 154 ? 4.98 11.773 -5.754 1 96.88 154 ALA B C 1
ATOM 3657 O O . ALA B 1 154 ? 5.992 12.328 -5.316 1 96.88 154 ALA B O 1
ATOM 3658 N N . PHE B 1 155 ? 3.783 12 -5.285 1 98.12 155 PHE B N 1
ATOM 3659 C CA . PHE B 1 155 ? 3.572 12.93 -4.176 1 98.12 155 PHE B CA 1
ATOM 3660 C C . PHE B 1 155 ? 4.246 12.422 -2.908 1 98.12 155 PHE B C 1
ATOM 3662 O O . PHE B 1 155 ? 4.797 13.203 -2.135 1 98.12 155 PHE B O 1
ATOM 3669 N N . PHE B 1 156 ? 4.148 11.055 -2.701 1 98.56 156 PHE B N 1
ATOM 3670 C CA . PHE B 1 156 ? 4.832 10.422 -1.578 1 98.56 156 PHE B CA 1
ATOM 3671 C C . PHE B 1 156 ? 6.312 10.781 -1.573 1 98.56 156 PHE B C 1
ATOM 3673 O O . PHE B 1 156 ? 6.852 11.203 -0.546 1 98.56 156 PHE B O 1
ATOM 3680 N N . GLN B 1 157 ? 6.895 10.648 -2.678 1 97.75 157 GLN B N 1
ATOM 3681 C CA . GLN B 1 157 ? 8.312 10.961 -2.791 1 97.75 157 GLN B CA 1
ATOM 3682 C C . GLN B 1 157 ? 8.586 12.438 -2.518 1 97.75 157 GLN B C 1
ATOM 3684 O O . GLN B 1 157 ? 9.539 12.781 -1.818 1 97.75 157 GLN B O 1
ATOM 3689 N N . ASP B 1 158 ? 7.75 13.312 -3.096 1 97.62 158 ASP B N 1
ATOM 3690 C CA . ASP B 1 158 ? 7.891 14.742 -2.861 1 97.62 158 ASP B CA 1
ATOM 3691 C C . ASP B 1 158 ? 7.809 15.07 -1.372 1 97.62 158 ASP B C 1
ATOM 3693 O O . ASP B 1 158 ? 8.586 15.883 -0.865 1 97.62 158 ASP B O 1
ATOM 3697 N N . PHE B 1 159 ? 6.871 14.516 -0.715 1 98.5 159 PHE B N 1
ATOM 3698 C CA . PHE B 1 159 ? 6.695 14.742 0.715 1 98.5 159 PHE B CA 1
ATOM 3699 C C . PHE B 1 159 ? 7.934 14.305 1.488 1 98.5 159 PHE B C 1
ATOM 3701 O O . PHE B 1 159 ? 8.445 15.047 2.328 1 98.5 159 PHE B O 1
ATOM 3708 N N . MET B 1 160 ? 8.43 13.094 1.138 1 98.31 160 MET B N 1
ATOM 3709 C CA . MET B 1 160 ? 9.578 12.531 1.839 1 98.31 160 MET B CA 1
ATOM 3710 C C . MET B 1 160 ? 10.844 13.344 1.55 1 98.31 160 MET B C 1
ATOM 3712 O O . MET B 1 160 ? 11.766 13.367 2.363 1 98.31 160 MET B O 1
ATOM 3716 N N . ASP B 1 161 ? 10.82 14.031 0.434 1 97.12 161 ASP B N 1
ATOM 3717 C CA . ASP B 1 161 ? 11.977 14.836 0.041 1 97.12 161 ASP B CA 1
ATOM 3718 C C . ASP B 1 161 ? 11.836 16.281 0.523 1 97.12 161 ASP B C 1
ATOM 3720 O O . ASP B 1 161 ? 12.742 17.094 0.336 1 97.12 161 ASP B O 1
ATOM 3724 N N . GLY B 1 162 ? 10.719 16.625 1.042 1 97.31 162 GLY B N 1
ATOM 3725 C CA . GLY B 1 162 ? 10.484 17.969 1.519 1 97.31 162 GLY B CA 1
ATOM 3726 C C . GLY B 1 162 ? 10.133 18.953 0.408 1 97.31 162 GLY B C 1
ATOM 3727 O O . GLY B 1 162 ? 10.305 20.156 0.556 1 97.31 162 GLY B O 1
ATOM 3728 N N . LYS B 1 163 ? 9.656 18.422 -0.686 1 97 163 LYS B N 1
ATOM 3729 C CA . LYS B 1 163 ? 9.297 19.266 -1.831 1 97 163 LYS B CA 1
ATOM 3730 C C . LYS B 1 163 ? 7.797 19.531 -1.864 1 97 163 LYS B C 1
ATOM 3732 O O . LYS B 1 163 ? 7.172 19.469 -2.924 1 97 163 LYS B O 1
ATOM 3737 N N . VAL B 1 164 ? 7.211 19.688 -0.754 1 97.75 164 VAL B N 1
ATOM 3738 C CA . VAL B 1 164 ? 5.797 20.016 -0.613 1 97.75 164 VAL B CA 1
ATOM 3739 C C . VAL B 1 164 ? 5.645 21.312 0.182 1 97.75 164 VAL B C 1
ATOM 3741 O O . VAL B 1 164 ? 6.629 21.859 0.692 1 97.75 164 VAL B O 1
ATOM 3744 N N . TYR B 1 165 ? 4.449 21.859 0.215 1 96.31 165 TYR B N 1
ATOM 3745 C CA . TYR B 1 165 ? 4.137 23.062 0.975 1 96.31 165 TYR B CA 1
ATOM 3746 C C . TYR B 1 165 ? 4.668 22.953 2.4 1 96.31 165 TYR B C 1
ATOM 3748 O O . TYR B 1 165 ? 4.391 21.984 3.104 1 96.31 165 TYR B O 1
ATOM 3756 N N . MET B 1 166 ? 5.598 23.844 2.814 1 97.06 166 MET B N 1
ATOM 3757 C CA . MET B 1 166 ? 6.207 24 4.133 1 97.06 166 MET B CA 1
ATOM 3758 C C . MET B 1 166 ? 7.383 23.031 4.297 1 97.06 166 MET B C 1
ATOM 3760 O O . MET B 1 166 ? 8.055 23.047 5.332 1 97.06 166 MET B O 1
ATOM 3764 N N . GLY B 1 167 ? 7.582 22.125 3.324 1 97.44 167 GLY B N 1
ATOM 3765 C CA . GLY B 1 167 ? 8.773 21.297 3.328 1 97.44 167 GLY B CA 1
ATOM 3766 C C . GLY B 1 167 ? 8.617 20.047 4.176 1 97.44 167 GLY B C 1
ATOM 3767 O O . GLY B 1 167 ? 7.547 19.438 4.203 1 97.44 167 GLY B O 1
ATOM 3768 N N . LEU B 1 168 ? 9.695 19.625 4.844 1 98.12 168 LEU B N 1
ATOM 3769 C CA . LEU B 1 168 ? 9.742 18.344 5.555 1 98.12 168 LEU B CA 1
ATOM 3770 C C . LEU B 1 168 ? 8.953 18.422 6.859 1 98.12 168 LEU B C 1
ATOM 3772 O O . LEU B 1 168 ? 9.258 19.25 7.723 1 98.12 168 LEU B O 1
ATOM 3776 N N . TRP B 1 169 ? 7.969 17.578 6.961 1 98.38 169 TRP B N 1
ATOM 3777 C CA . TRP B 1 169 ? 7.227 17.422 8.211 1 98.38 169 TRP B CA 1
ATOM 3778 C C . TRP B 1 169 ? 8.172 17.172 9.375 1 98.38 169 TRP B C 1
ATOM 3780 O O . TRP B 1 169 ? 8.031 17.797 10.438 1 98.38 169 TRP B O 1
ATOM 3790 N N . PHE B 1 170 ? 9.195 16.328 9.211 1 98.12 170 PHE B N 1
ATOM 3791 C CA . PHE B 1 170 ? 10.148 15.938 10.242 1 98.12 170 PHE B CA 1
ATOM 3792 C C . PHE B 1 170 ? 10.875 17.156 10.805 1 98.12 170 PHE B C 1
ATOM 3794 O O . PHE B 1 170 ? 10.984 17.312 12.016 1 98.12 170 PHE B O 1
ATOM 3801 N N . ASP B 1 171 ? 11.281 17.953 9.898 1 97.5 171 ASP B N 1
ATOM 3802 C CA . ASP B 1 171 ? 12.016 19.141 10.305 1 97.5 171 ASP B CA 1
ATOM 3803 C C . ASP B 1 171 ? 11.133 20.094 11.102 1 97.5 171 ASP B C 1
ATOM 3805 O O . ASP B 1 171 ? 11.578 20.688 12.086 1 97.5 171 ASP B O 1
ATOM 3809 N N . HIS B 1 172 ? 9.938 20.266 10.656 1 98 172 HIS B N 1
ATOM 3810 C CA . HIS B 1 172 ? 9 21.156 11.32 1 98 172 HIS B CA 1
ATOM 3811 C C . HIS B 1 172 ? 8.742 20.734 12.758 1 98 172 HIS B C 1
ATOM 3813 O O . HIS B 1 172 ? 8.906 21.516 13.695 1 98 172 HIS B O 1
ATOM 3819 N N . VAL B 1 173 ? 8.383 19.469 12.922 1 97.56 173 VAL B N 1
ATOM 3820 C CA . VAL B 1 173 ? 8.07 18.938 14.242 1 97.56 173 VAL B CA 1
ATOM 3821 C C . VAL B 1 173 ? 9.312 18.969 15.125 1 97.56 173 VAL B C 1
ATOM 3823 O O . VAL B 1 173 ? 9.242 19.375 16.297 1 97.56 173 VAL B O 1
ATOM 3826 N N . ARG B 1 174 ? 10.445 18.609 14.57 1 97.06 174 ARG B N 1
ATOM 3827 C CA . ARG B 1 174 ? 11.695 18.625 15.328 1 97.06 174 ARG B CA 1
ATOM 3828 C C . ARG B 1 174 ? 12.031 20.047 15.789 1 97.06 174 ARG B C 1
ATOM 3830 O O . ARG B 1 174 ? 12.477 20.25 16.922 1 97.06 174 ARG B O 1
ATOM 3837 N N . ALA B 1 175 ? 11.859 21 14.93 1 96.69 175 ALA B N 1
ATOM 3838 C CA . ALA B 1 175 ? 12.18 22.375 15.273 1 96.69 175 ALA B CA 1
ATOM 3839 C C . ALA B 1 175 ? 11.391 22.844 16.5 1 96.69 175 ALA B C 1
ATOM 3841 O O . ALA B 1 175 ? 11.93 23.516 17.375 1 96.69 175 ALA B O 1
ATOM 3842 N N . TYR B 1 176 ? 10.156 22.516 16.594 1 96.88 176 TYR B N 1
ATOM 3843 C CA . TYR B 1 176 ? 9.328 22.922 17.719 1 96.88 176 TYR B CA 1
ATOM 3844 C C . TYR B 1 176 ? 9.695 22.141 18.984 1 96.88 176 TYR B C 1
ATOM 3846 O O . TYR B 1 176 ? 9.672 22.688 20.078 1 96.88 176 TYR B O 1
ATOM 3854 N N . GLN B 1 177 ? 10.023 20.859 18.766 1 95.19 177 GLN B N 1
ATOM 3855 C CA . GLN B 1 177 ? 10.469 20.078 19.922 1 95.19 177 GLN B CA 1
ATOM 3856 C C . GLN B 1 177 ? 11.766 20.625 20.5 1 95.19 177 GLN B C 1
ATOM 3858 O O . GLN B 1 177 ? 11.938 20.656 21.719 1 95.19 177 GLN B O 1
ATOM 3863 N N . ASN B 1 178 ? 12.594 21.109 19.672 1 93.12 178 ASN B N 1
ATOM 3864 C CA . ASN B 1 178 ? 13.883 21.656 20.094 1 93.12 178 ASN B CA 1
ATOM 3865 C C . ASN B 1 178 ? 13.711 22.969 20.844 1 93.12 178 ASN B C 1
ATOM 3867 O O . ASN B 1 178 ? 14.555 23.344 21.656 1 93.12 178 ASN B O 1
ATOM 3871 N N . GLU B 1 179 ? 12.625 23.688 20.641 1 91.12 179 GLU B N 1
ATOM 3872 C CA . GLU B 1 179 ? 12.398 24.984 21.25 1 91.12 179 GLU B CA 1
ATOM 3873 C C . GLU B 1 179 ? 11.297 24.922 22.297 1 91.12 179 GLU B C 1
ATOM 3875 O O . GLU B 1 179 ? 10.75 25.953 22.703 1 91.12 179 GLU B O 1
ATOM 3880 N N . LYS B 1 180 ? 11 23.781 22.719 1 88.12 180 LYS B N 1
ATOM 3881 C CA . LYS B 1 180 ? 9.852 23.578 23.594 1 88.12 180 LYS B CA 1
ATOM 3882 C C . LYS B 1 180 ? 10 24.344 24.891 1 88.12 180 LYS B C 1
ATOM 3884 O O . LYS B 1 180 ? 9.016 24.781 25.484 1 88.12 180 LYS B O 1
ATOM 3889 N N . ASP B 1 181 ? 11.242 24.578 25.344 1 90.38 181 ASP B N 1
ATOM 3890 C CA . ASP B 1 181 ? 11.477 25.234 26.625 1 90.38 181 ASP B CA 1
ATOM 3891 C C . ASP B 1 181 ? 11.562 26.75 26.453 1 90.38 181 ASP B C 1
ATOM 3893 O O . ASP B 1 181 ? 11.57 27.484 27.438 1 90.38 181 ASP B O 1
ATOM 3897 N N . LYS B 1 182 ? 11.523 27.203 25.25 1 92.06 182 LYS B N 1
ATOM 3898 C CA . LYS B 1 182 ? 11.68 28.641 24.969 1 92.06 182 LYS B CA 1
ATOM 3899 C C . LYS B 1 182 ? 10.336 29.297 24.672 1 92.06 182 LYS B C 1
ATOM 3901 O O . LYS B 1 182 ? 10.25 30.516 24.562 1 92.06 182 LYS B O 1
ATOM 3906 N N . MET B 1 183 ? 9.336 28.484 24.531 1 93.5 183 MET B N 1
ATOM 3907 C CA . MET B 1 183 ? 8 28.984 24.219 1 93.5 183 MET B CA 1
ATOM 3908 C C . MET B 1 183 ? 6.961 28.406 25.172 1 93.5 183 MET B C 1
ATOM 3910 O O . MET B 1 183 ? 7.188 27.344 25.766 1 93.5 183 MET B O 1
ATOM 3914 N N . ASP B 1 184 ? 5.938 29.109 25.422 1 95.69 184 ASP B N 1
ATOM 3915 C CA . ASP B 1 184 ? 4.789 28.609 26.172 1 95.69 184 ASP B CA 1
ATOM 3916 C C . ASP B 1 184 ? 3.814 27.875 25.25 1 95.69 184 ASP B C 1
ATOM 3918 O O . ASP B 1 184 ? 2.848 28.469 24.766 1 95.69 184 ASP B O 1
ATOM 3922 N N . VAL B 1 185 ? 4.109 26.625 25.016 1 96.62 185 VAL B N 1
ATOM 3923 C CA . VAL B 1 185 ? 3.414 25.875 23.969 1 96.62 185 VAL B CA 1
ATOM 3924 C C . VAL B 1 185 ? 2.607 24.75 24.609 1 96.62 185 VAL B C 1
ATOM 3926 O O . VAL B 1 185 ? 3.105 24.031 25.5 1 96.62 185 VAL B O 1
ATOM 3929 N N . HIS B 1 186 ? 1.357 24.625 24.25 1 97.69 186 HIS B N 1
ATOM 3930 C CA . HIS B 1 186 ? 0.532 23.453 24.531 1 97.69 186 HIS B CA 1
ATOM 3931 C C . HIS B 1 186 ? 0.403 22.562 23.297 1 97.69 186 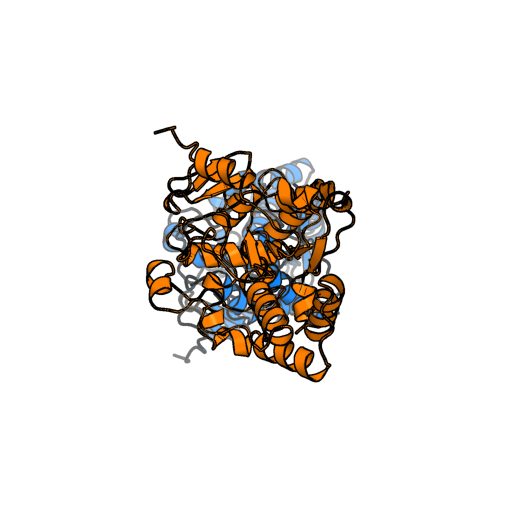HIS B C 1
ATOM 3933 O O . HIS B 1 186 ? -0.161 22.984 22.281 1 97.69 186 HIS B O 1
ATOM 3939 N N . TYR B 1 187 ? 0.938 21.391 23.406 1 96.94 187 TYR B N 1
ATOM 3940 C CA . TYR B 1 187 ? 0.905 20.453 22.297 1 96.94 187 TYR B CA 1
ATOM 3941 C C . TYR B 1 187 ? -0.377 19.625 22.312 1 96.94 187 TYR B C 1
ATOM 3943 O O . TYR B 1 187 ? -0.752 19.062 23.344 1 96.94 187 TYR B O 1
ATOM 3951 N N . VAL B 1 188 ? -1.054 19.641 21.219 1 97.69 188 VAL B N 1
ATOM 3952 C CA . VAL B 1 188 ? -2.26 18.844 21.016 1 97.69 188 VAL B CA 1
ATOM 3953 C C . VAL B 1 188 ? -2.061 17.906 19.828 1 97.69 188 VAL B C 1
ATOM 3955 O O . VAL B 1 188 ? -1.519 18.297 18.797 1 97.69 188 VAL B O 1
ATOM 3958 N N . LYS B 1 189 ? -2.443 16.672 19.984 1 97.38 189 LYS B N 1
ATOM 3959 C CA . LYS B 1 189 ? -2.43 15.734 18.875 1 97.38 189 LYS B CA 1
ATOM 3960 C C . LYS B 1 189 ? -3.814 15.609 18.25 1 97.38 189 LYS B C 1
ATOM 3962 O O . LYS B 1 189 ? -4.812 15.477 18.953 1 97.38 189 LYS B O 1
ATOM 3967 N N . TYR B 1 190 ? -3.791 15.641 17 1 97.69 190 TYR B N 1
ATOM 3968 C CA . TYR B 1 190 ? -5.023 15.445 16.25 1 97.69 190 TYR B CA 1
ATOM 3969 C C . TYR B 1 190 ? -5.77 14.211 16.734 1 97.69 190 TYR B C 1
ATOM 3971 O O . TYR B 1 190 ? -6.977 14.266 16.984 1 97.69 190 TYR B O 1
ATOM 3979 N N . GLU B 1 191 ? -5.09 13.102 16.906 1 97.88 191 GLU B N 1
ATOM 3980 C CA . GLU B 1 191 ? -5.668 11.812 17.297 1 97.88 191 GLU B CA 1
ATOM 3981 C C . GLU B 1 191 ? -6.23 11.859 18.719 1 97.88 191 GLU B C 1
ATOM 3983 O O . GLU B 1 191 ? -7.223 11.203 19.016 1 97.88 191 GLU B O 1
ATOM 3988 N N . ASP B 1 192 ? -5.633 12.641 19.562 1 96.94 192 ASP B N 1
ATOM 3989 C CA . ASP B 1 192 ? -6.176 12.797 20.906 1 96.94 192 ASP B CA 1
ATOM 3990 C C . ASP B 1 192 ? -7.52 13.523 20.875 1 96.94 192 ASP B C 1
ATOM 3992 O O . ASP B 1 192 ? -8.422 13.211 21.656 1 96.94 192 ASP B O 1
ATOM 3996 N N . MET B 1 193 ? -7.637 14.5 19.984 1 97.19 193 MET B N 1
ATOM 3997 C CA . MET B 1 193 ? -8.914 15.188 19.828 1 97.19 193 MET B CA 1
ATOM 3998 C C . MET B 1 193 ? -9.977 14.227 19.297 1 97.19 193 MET B C 1
ATOM 4000 O O . MET B 1 193 ? -11.141 14.297 19.719 1 97.19 193 MET B O 1
ATOM 4004 N N . LEU B 1 194 ? -9.602 13.375 18.375 1 95.62 194 LEU B N 1
ATOM 4005 C CA . LEU B 1 194 ? -10.539 12.375 17.859 1 95.62 194 LEU B CA 1
ATOM 4006 C C . LEU B 1 194 ? -11.008 11.445 18.969 1 95.62 194 LEU B C 1
ATOM 4008 O O . LEU B 1 194 ? -12.195 11.109 19.047 1 95.62 194 LEU B O 1
ATOM 4012 N N . LYS B 1 195 ? -10.125 11.047 19.859 1 95.5 195 LYS B N 1
ATOM 4013 C CA . LYS B 1 195 ? -10.422 10.078 20.922 1 95.5 195 LYS B CA 1
ATOM 4014 C C . LYS B 1 195 ? -11.234 10.711 22.031 1 95.5 195 LYS B C 1
ATOM 4016 O O . LYS B 1 195 ? -12.125 10.062 22.609 1 95.5 195 LYS B O 1
ATOM 4021 N N . ASP B 1 196 ? -10.898 11.906 22.344 1 96.94 196 ASP B N 1
ATOM 4022 C CA . ASP B 1 196 ? -11.523 12.602 23.469 1 96.94 196 ASP B CA 1
ATOM 4023 C C . ASP B 1 196 ? -11.492 14.109 23.266 1 96.94 196 ASP B C 1
ATOM 4025 O O . ASP B 1 196 ? -10.703 14.82 23.891 1 96.94 196 ASP B O 1
ATOM 4029 N N . LEU B 1 197 ? -12.461 14.594 22.5 1 97.5 197 LEU B N 1
ATOM 4030 C CA . LEU B 1 197 ? -12.492 16.016 22.141 1 97.5 197 LEU B CA 1
ATOM 4031 C C . LEU B 1 197 ? -12.719 16.875 23.391 1 97.5 197 LEU B C 1
ATOM 4033 O O . LEU B 1 197 ? -12.031 17.875 23.578 1 97.5 197 LEU B O 1
ATOM 4037 N N . ARG B 1 198 ? -13.656 16.484 24.234 1 98.12 198 ARG B N 1
ATOM 4038 C CA . ARG B 1 198 ? -13.969 17.281 25.422 1 98.12 198 ARG B CA 1
ATOM 4039 C C . ARG B 1 198 ? -12.75 17.422 26.328 1 98.12 198 ARG B C 1
ATOM 4041 O O . ARG B 1 198 ? -12.445 18.516 26.797 1 98.12 198 ARG B O 1
ATOM 4048 N N . GLY B 1 199 ? -12.102 16.219 26.562 1 98.38 199 GLY B N 1
ATOM 4049 C CA . GLY B 1 199 ? -10.898 16.266 27.375 1 98.38 199 GLY B CA 1
ATOM 4050 C C . GLY B 1 199 ? -9.852 17.219 26.828 1 98.38 199 GLY B C 1
ATOM 4051 O O . GLY B 1 199 ? -9.227 17.969 27.578 1 98.38 199 GLY B O 1
ATOM 4052 N N . GLU B 1 200 ? -9.656 17.234 25.531 1 98.25 200 GLU B N 1
ATOM 4053 C CA . GLU B 1 200 ? -8.672 18.109 24.906 1 98.25 200 GLU B CA 1
ATOM 4054 C C . GLU B 1 200 ? -9.094 19.578 25.016 1 98.25 200 GLU B C 1
ATOM 4056 O O . GLU B 1 200 ? -8.258 20.453 25.25 1 98.25 200 GLU B O 1
ATOM 4061 N N . VAL B 1 201 ? -10.398 19.859 24.828 1 98.38 201 VAL B N 1
ATOM 4062 C CA . VAL B 1 201 ? -10.906 21.219 24.953 1 98.38 201 VAL B CA 1
ATOM 4063 C C . VAL B 1 201 ? -10.656 21.734 26.375 1 98.38 201 VAL B C 1
ATOM 4065 O O . VAL B 1 201 ? -10.234 22.875 26.562 1 98.38 201 VAL B O 1
ATOM 4068 N N . VAL B 1 202 ? -10.836 20.906 27.375 1 98.5 202 VAL B N 1
ATOM 4069 C CA . VAL B 1 202 ? -10.602 21.281 28.766 1 98.5 202 VAL B CA 1
ATOM 4070 C C . VAL B 1 202 ? -9.133 21.641 28.969 1 98.5 202 VAL B C 1
ATOM 4072 O O . VAL B 1 202 ? -8.812 22.656 29.609 1 98.5 202 VAL B O 1
ATOM 4075 N N . LYS B 1 203 ? -8.266 20.844 28.406 1 98.5 203 LYS B N 1
ATOM 4076 C CA . LYS B 1 203 ? -6.832 21.078 28.531 1 98.5 203 LYS B CA 1
ATOM 4077 C C . LYS B 1 203 ? -6.438 22.406 27.891 1 98.5 203 LYS B C 1
ATOM 4079 O O . LYS B 1 203 ? -5.602 23.141 28.422 1 98.5 203 LYS B O 1
ATOM 4084 N N . VAL B 1 204 ? -6.992 22.641 26.734 1 98.56 204 VAL B N 1
ATOM 4085 C CA . VAL B 1 204 ? -6.703 23.891 26.047 1 98.56 204 VAL B CA 1
ATOM 4086 C C . VAL B 1 204 ? -7.199 25.078 26.875 1 98.56 204 VAL B C 1
ATOM 4088 O O . VAL B 1 204 ? -6.5 26.078 27.031 1 98.56 204 VAL B O 1
ATOM 4091 N N . CYS B 1 205 ? -8.422 25.016 27.438 1 98.12 205 CYS B N 1
ATOM 4092 C CA . CYS B 1 205 ? -8.961 26.062 28.297 1 98.12 205 CYS B CA 1
ATOM 4093 C C . CYS B 1 205 ? -8.047 26.312 29.5 1 98.12 205 CYS B C 1
ATOM 4095 O O . CYS B 1 205 ? -7.742 27.469 29.812 1 98.12 205 CYS B O 1
ATOM 4097 N N . ASP B 1 206 ? -7.621 25.219 30.109 1 97.88 206 ASP B N 1
ATOM 4098 C CA . ASP B 1 206 ? -6.723 25.328 31.266 1 97.88 206 ASP B CA 1
ATOM 4099 C C . ASP B 1 206 ? -5.426 26.031 30.875 1 97.88 206 ASP B C 1
ATOM 4101 O O . ASP B 1 206 ? -4.965 26.938 31.578 1 97.88 206 ASP B O 1
ATOM 4105 N N . PHE B 1 207 ? -4.863 25.672 29.781 1 98.19 207 PHE B N 1
ATOM 4106 C CA . PHE B 1 207 ? -3.621 26.266 29.297 1 98.19 207 PHE B CA 1
ATOM 4107 C C . PHE B 1 207 ? -3.787 27.75 29.047 1 98.19 207 PHE B C 1
ATOM 4109 O O . PHE B 1 207 ? -2.898 28.547 29.359 1 98.19 207 PHE B O 1
ATOM 4116 N N . LEU B 1 208 ? -4.961 28.094 28.422 1 97.56 208 LEU B N 1
ATOM 4117 C CA . LEU B 1 208 ? -5.211 29.484 28.047 1 97.56 208 LEU B CA 1
ATOM 4118 C C . LEU B 1 208 ? -5.684 30.297 29.234 1 97.56 208 LEU B C 1
ATOM 4120 O O . LEU B 1 208 ? -5.855 31.516 29.141 1 97.56 208 LEU B O 1
ATOM 4124 N N . GLY B 1 209 ? -5.938 29.672 30.328 1 96.25 209 GLY B N 1
ATOM 4125 C CA . GLY B 1 209 ? -6.418 30.344 31.516 1 96.25 209 GLY B CA 1
ATOM 4126 C C . GLY B 1 209 ? -7.871 30.781 31.422 1 96.25 209 GLY B C 1
ATOM 4127 O O . GLY B 1 209 ? -8.234 31.859 31.891 1 96.25 209 GLY B O 1
ATOM 4128 N N . LYS B 1 210 ? -8.594 29.984 30.688 1 94.19 210 LYS B N 1
ATOM 4129 C CA . LYS B 1 210 ? -10.023 30.266 30.531 1 94.19 210 LYS B CA 1
ATOM 4130 C C . LYS B 1 210 ? -10.859 29.328 31.391 1 94.19 210 LYS B C 1
ATOM 4132 O O . LYS B 1 210 ? -10.844 28.109 31.203 1 94.19 210 LYS B O 1
ATOM 4137 N N . ASP B 1 211 ? -11.531 29.922 32.312 1 93.5 211 ASP B N 1
ATOM 4138 C CA . ASP B 1 211 ? -12.391 29.156 33.188 1 93.5 211 ASP B CA 1
ATOM 4139 C C . ASP B 1 211 ? -13.82 29.078 32.656 1 93.5 211 ASP B C 1
ATOM 4141 O O . ASP B 1 211 ? -14.672 29.875 33.062 1 93.5 211 ASP B O 1
ATOM 4145 N N . LEU B 1 212 ? -14.062 28.141 31.844 1 96.25 212 LEU B N 1
ATOM 4146 C CA . LEU B 1 212 ? -15.383 27.969 31.25 1 96.25 212 LEU B CA 1
ATOM 4147 C C . LEU B 1 212 ? -16.219 27 32.062 1 96.25 212 LEU B C 1
ATOM 4149 O O . LEU B 1 212 ? -15.68 26.078 32.688 1 96.25 212 LEU B O 1
ATOM 4153 N N . THR B 1 213 ? -17.516 27.234 32.094 1 96.38 213 THR B N 1
ATOM 4154 C CA . THR B 1 213 ? -18.422 26.281 32.719 1 96.38 213 THR B CA 1
ATOM 4155 C C . THR B 1 213 ? -18.484 24.984 31.906 1 96.38 213 THR B C 1
ATOM 4157 O O . THR B 1 213 ? -18.125 24.969 30.719 1 96.38 213 THR B O 1
ATOM 4160 N N . ASP B 1 214 ? -18.969 24 32.562 1 96.81 214 ASP B N 1
ATOM 4161 C CA . ASP B 1 214 ? -19.141 22.719 31.875 1 96.81 214 ASP B CA 1
ATOM 4162 C C . ASP B 1 214 ? -20.062 22.875 30.656 1 96.81 214 ASP B C 1
ATOM 4164 O O . ASP B 1 214 ? -19.844 22.266 29.609 1 96.81 214 ASP B O 1
ATOM 4168 N N . GLU B 1 215 ? -21.047 23.656 30.875 1 96.62 215 GLU B N 1
ATOM 4169 C CA . GLU B 1 215 ? -21.984 23.875 29.797 1 96.62 215 GLU B CA 1
ATOM 4170 C C . GLU B 1 215 ? -21.328 24.578 28.609 1 96.62 215 GLU B C 1
ATOM 4172 O O . GLU B 1 215 ? -21.594 24.234 27.453 1 96.62 215 GLU B O 1
ATOM 4177 N N . ALA B 1 216 ? -20.516 25.562 28.891 1 96.25 216 ALA B N 1
ATOM 4178 C CA . ALA B 1 216 ? -19.797 26.266 27.828 1 96.25 216 ALA B CA 1
ATOM 4179 C C . ALA B 1 216 ? -18.828 25.344 27.109 1 96.25 216 ALA B C 1
ATOM 4181 O O . ALA B 1 216 ? -18.703 25.391 25.891 1 96.25 216 ALA B O 1
ATOM 4182 N N . ILE B 1 217 ? -18.172 24.5 27.875 1 97.38 217 ILE B N 1
ATOM 4183 C CA . ILE B 1 217 ? -17.25 23.547 27.297 1 97.38 217 ILE B CA 1
ATOM 4184 C C . ILE B 1 217 ? -18 22.578 26.375 1 97.38 217 ILE B C 1
ATOM 4186 O O . ILE B 1 217 ? -17.562 22.312 25.266 1 97.38 217 ILE B O 1
ATOM 4190 N N . ASP B 1 218 ? -19.125 22.125 26.844 1 97.31 218 ASP B N 1
ATOM 4191 C CA . ASP B 1 218 ? -19.938 21.219 26.031 1 97.31 218 ASP B CA 1
ATOM 4192 C C . ASP B 1 218 ? -20.359 21.891 24.734 1 97.31 218 ASP B C 1
ATOM 4194 O O . ASP B 1 218 ? -20.453 21.234 23.688 1 97.31 218 ASP B O 1
ATOM 4198 N N . HIS B 1 219 ? -20.672 23.156 24.828 1 95.94 219 HIS B N 1
ATOM 4199 C CA . HIS B 1 219 ? -21.047 23.891 23.625 1 95.94 219 HIS B CA 1
ATOM 4200 C C . HIS B 1 219 ? -19.891 23.969 22.641 1 95.94 219 HIS B C 1
ATOM 4202 O O . HIS B 1 219 ? -20.078 23.797 21.438 1 95.94 219 HIS B O 1
ATOM 4208 N N . VAL B 1 220 ? -18.703 24.281 23.125 1 96.25 220 VAL B N 1
ATOM 4209 C CA . VAL B 1 220 ? -17.516 24.328 22.297 1 96.25 220 VAL B CA 1
ATOM 4210 C C . VAL B 1 220 ? -17.328 22.984 21.609 1 96.25 220 VAL B C 1
ATOM 4212 O O . VAL B 1 220 ? -17.094 22.922 20.391 1 96.25 220 VAL B O 1
ATOM 4215 N N . VAL B 1 221 ? -17.453 21.891 22.359 1 97.5 221 VAL B N 1
ATOM 4216 C CA . VAL B 1 221 ? -17.281 20.531 21.859 1 97.5 221 VAL B CA 1
ATOM 4217 C C . VAL B 1 221 ? -18.297 20.234 20.766 1 97.5 221 VAL B C 1
ATOM 4219 O O . VAL B 1 221 ? -17.953 19.781 19.672 1 97.5 221 VAL B O 1
ATOM 4222 N N . GLU B 1 222 ? -19.5 20.531 21.047 1 96.56 222 GLU B N 1
ATOM 4223 C CA . GLU B 1 222 ? -20.578 20.266 20.094 1 96.56 222 GLU B CA 1
ATOM 4224 C C . GLU B 1 222 ? -20.344 21 18.781 1 96.56 222 GLU B C 1
ATOM 4226 O O . GLU B 1 222 ? -20.484 20.406 17.703 1 96.56 222 GLU B O 1
ATOM 4231 N N . MET B 1 223 ? -19.953 22.25 18.828 1 94 223 MET B N 1
ATOM 4232 C CA . MET B 1 223 ? -19.75 23.078 17.625 1 94 223 MET B CA 1
ATOM 4233 C C . MET B 1 223 ? -18.5 22.656 16.875 1 94 223 MET B C 1
ATOM 4235 O O . MET B 1 223 ? -18.297 23.031 15.719 1 94 223 MET B O 1
ATOM 4239 N N . SER B 1 224 ? -17.688 21.859 17.562 1 95.44 224 SER B N 1
ATOM 4240 C CA . SER B 1 224 ? -16.391 21.531 16.969 1 95.44 224 SER B CA 1
ATOM 4241 C C . SER B 1 224 ? -16.328 20.062 16.547 1 95.44 224 SER B C 1
ATOM 4243 O O . SER B 1 224 ? -15.258 19.531 16.266 1 95.44 224 SER B O 1
ATOM 4245 N N . THR B 1 225 ? -17.438 19.406 16.578 1 93.62 225 THR B N 1
ATOM 4246 C CA . THR B 1 225 ? -17.484 18.078 15.992 1 93.62 225 THR B CA 1
ATOM 4247 C C . THR B 1 225 ? -17.328 18.141 14.477 1 93.62 225 THR B C 1
ATOM 4249 O O . THR B 1 225 ? -17.688 19.141 13.859 1 93.62 225 THR B O 1
ATOM 4252 N N . PHE B 1 226 ? -16.766 17.078 14.008 1 87.5 226 PHE B N 1
ATOM 4253 C CA . PHE B 1 226 ? -16.562 17.016 12.562 1 87.5 226 PHE B CA 1
ATOM 4254 C C . PHE B 1 226 ? -17.875 17.234 11.82 1 87.5 226 PHE B C 1
ATOM 4256 O O . PHE B 1 226 ? -17.938 18.016 10.859 1 87.5 226 PHE B O 1
ATOM 4263 N N . LYS B 1 227 ? -18.922 16.562 12.219 1 87.31 227 LYS B N 1
ATOM 4264 C CA . LYS B 1 227 ? -20.234 16.672 11.602 1 87.31 227 LYS B CA 1
ATOM 4265 C C . LYS B 1 227 ? -20.719 18.125 11.586 1 87.31 227 LYS B C 1
ATOM 4267 O O . LYS B 1 227 ? -21.172 18.625 10.555 1 87.31 227 LYS B O 1
ATOM 4272 N N . ASN B 1 228 ? -20.547 18.812 12.656 1 90 228 ASN B N 1
ATOM 4273 C CA . ASN B 1 228 ? -21.031 20.188 12.758 1 90 228 ASN B CA 1
ATOM 4274 C C . ASN B 1 228 ? -20.156 21.141 11.961 1 90 228 ASN B C 1
ATOM 4276 O O . ASN B 1 228 ? -20.641 22.094 11.359 1 90 228 ASN B O 1
ATOM 4280 N N . MET B 1 229 ? -18.906 20.875 11.961 1 89.12 229 MET B N 1
ATOM 4281 C CA . MET B 1 229 ? -18 21.75 11.219 1 89.12 229 MET B CA 1
ATOM 4282 C C . MET B 1 229 ? -18.219 21.594 9.719 1 89.12 229 MET B C 1
ATOM 4284 O O . MET B 1 229 ? -18.125 22.562 8.969 1 89.12 229 MET B O 1
ATOM 4288 N N . LYS B 1 230 ? -18.406 20.406 9.289 1 84.5 230 LYS B N 1
ATOM 4289 C CA . LYS B 1 230 ? -18.594 20.125 7.863 1 84.5 230 LYS B CA 1
ATOM 4290 C C . LYS B 1 230 ? -19.797 20.891 7.312 1 84.5 230 LYS B C 1
ATOM 4292 O O . LYS B 1 230 ? -19.812 21.266 6.137 1 84.5 230 LYS B O 1
ATOM 4297 N N . THR B 1 231 ? -20.75 21.172 8.148 1 82.69 231 THR B N 1
ATOM 4298 C CA . THR B 1 231 ? -21.969 21.828 7.691 1 82.69 231 THR B CA 1
ATOM 4299 C C . THR B 1 231 ? -21.984 23.297 8.094 1 82.69 231 THR B C 1
ATOM 4301 O O . THR B 1 231 ? -22.938 24.016 7.797 1 82.69 231 THR B O 1
ATOM 4304 N N . ASN B 1 232 ? -20.953 23.766 8.734 1 80.44 232 ASN B N 1
ATOM 4305 C CA . ASN B 1 232 ? -20.844 25.156 9.156 1 80.44 232 ASN B CA 1
ATOM 4306 C C . ASN B 1 232 ? -19.953 25.953 8.211 1 80.44 232 ASN B C 1
ATOM 4308 O O . ASN B 1 232 ? -18.719 25.797 8.219 1 80.44 232 ASN B O 1
ATOM 4312 N N . PRO B 1 233 ? -20.438 26.797 7.484 1 76.56 233 PRO B N 1
ATOM 4313 C CA . PRO B 1 233 ? -19.641 27.547 6.504 1 76.56 233 PRO B CA 1
ATOM 4314 C C . PRO B 1 233 ? -18.547 28.391 7.148 1 76.56 233 PRO B C 1
ATOM 4316 O O . PRO B 1 233 ? -17.562 28.719 6.5 1 76.56 233 PRO B O 1
ATOM 4319 N N . LYS B 1 234 ? -18.75 28.797 8.383 1 76.62 234 LYS B N 1
ATOM 4320 C CA . LYS B 1 234 ? -17.75 29.594 9.078 1 76.62 234 LYS B CA 1
ATOM 4321 C C . LYS B 1 234 ? -16.531 28.766 9.43 1 76.62 234 LYS B C 1
ATOM 4323 O O . LYS B 1 234 ? -15.453 29.297 9.68 1 76.62 234 LYS B O 1
ATOM 4328 N N . ALA B 1 235 ? -16.781 27.484 9.438 1 74.44 235 ALA B N 1
ATOM 4329 C CA . ALA B 1 235 ? -15.719 26.594 9.891 1 74.44 235 ALA B CA 1
ATOM 4330 C C . ALA B 1 235 ? -15.055 25.891 8.711 1 74.44 235 ALA B C 1
ATOM 4332 O O . ALA B 1 235 ? -13.883 25.516 8.773 1 74.44 235 ALA B O 1
ATOM 4333 N N . ASN B 1 236 ? -15.852 25.672 7.594 1 71.12 236 ASN B N 1
ATOM 4334 C CA . ASN B 1 236 ? -15.32 24.844 6.523 1 71.12 236 ASN B CA 1
ATOM 4335 C C . ASN B 1 236 ? -14.93 25.672 5.301 1 71.12 236 ASN B C 1
ATOM 4337 O O . ASN B 1 236 ? -14.523 25.125 4.277 1 71.12 236 ASN B O 1
ATOM 4341 N N . TYR B 1 237 ? -14.836 26.812 5.363 1 61.5 237 TYR B N 1
ATOM 4342 C CA . TYR B 1 237 ? -14.352 27.797 4.402 1 61.5 237 TYR B CA 1
ATOM 4343 C C . TYR B 1 237 ? -15.023 27.609 3.047 1 61.5 237 TYR B C 1
ATOM 4345 O O . TYR B 1 237 ? -14.422 27.875 2.004 1 61.5 237 TYR B O 1
ATOM 4353 N N . LYS B 1 238 ? -16.141 26.938 2.869 1 61.41 238 LYS B N 1
ATOM 4354 C CA . LYS B 1 238 ? -16.844 26.672 1.617 1 61.41 238 LYS B CA 1
ATOM 4355 C C . LYS B 1 238 ? -17.562 27.922 1.121 1 61.41 238 LYS B C 1
ATOM 4357 O O . LYS B 1 238 ? -18.344 27.859 0.178 1 61.41 238 LYS B O 1
ATOM 4362 N N . ASP B 1 239 ? -17.234 28.953 1.652 1 56.88 239 ASP B N 1
ATOM 4363 C CA . ASP B 1 239 ? -17.891 30.141 1.121 1 56.88 239 ASP B CA 1
ATOM 4364 C C . ASP B 1 239 ? -17.297 30.547 -0.225 1 56.88 239 ASP B C 1
ATOM 4366 O O . ASP B 1 239 ? -16.312 29.969 -0.669 1 56.88 239 ASP B O 1
ATOM 4370 N N . LEU B 1 240 ? -18.094 31.328 -1.06 1 49.47 240 LEU B N 1
ATOM 4371 C CA . LEU B 1 240 ? -17.875 31.766 -2.432 1 49.47 240 LEU B CA 1
ATOM 4372 C C . LEU B 1 240 ? -16.391 32.031 -2.678 1 49.47 240 LEU B C 1
ATOM 4374 O O . LEU B 1 240 ? -15.867 31.734 -3.754 1 49.47 240 LEU B O 1
ATOM 4378 N N . VAL B 1 241 ? -15.695 32.656 -1.8 1 53.75 241 VAL B N 1
ATOM 4379 C CA . VAL B 1 241 ? -14.297 33.031 -1.953 1 53.75 241 VAL B CA 1
ATOM 4380 C C . VAL B 1 241 ? -13.438 31.766 -2.094 1 53.75 241 VAL B C 1
ATOM 4382 O O . VAL B 1 241 ? -12.508 31.719 -2.898 1 53.75 241 VAL B O 1
ATOM 4385 N N . GLU B 1 242 ? -14 30.703 -1.5 1 60.47 242 GLU B N 1
ATOM 4386 C CA . GLU B 1 242 ? -13.172 29.5 -1.46 1 60.47 242 GLU B CA 1
ATOM 4387 C C . GLU B 1 242 ? -13.305 28.688 -2.748 1 60.47 242 GLU B C 1
ATOM 4389 O O . GLU B 1 242 ? -12.375 27.984 -3.15 1 60.47 242 GLU B O 1
ATOM 4394 N N . LYS B 1 243 ? -14.281 29.125 -3.385 1 62.25 243 LYS B N 1
ATOM 4395 C CA . LYS B 1 243 ? -14.469 28.391 -4.633 1 62.25 243 LYS B CA 1
ATOM 4396 C C . LYS B 1 243 ? -13.383 28.75 -5.645 1 62.25 243 LYS B C 1
ATOM 4398 O O . LYS B 1 243 ? -13.094 27.984 -6.559 1 62.25 243 LYS B O 1
ATOM 4403 N N . GLN B 1 244 ? -12.898 29.906 -5.43 1 71.06 244 GLN B N 1
ATOM 4404 C CA . GLN B 1 244 ? -11.836 30.344 -6.332 1 71.06 244 GLN B CA 1
ATOM 4405 C C . GLN B 1 244 ? -10.5 29.719 -5.941 1 71.06 244 GLN B C 1
ATOM 4407 O O . GLN B 1 244 ? -9.578 29.641 -6.758 1 71.06 244 GLN B O 1
ATOM 4412 N N . ARG B 1 245 ? -10.469 29.297 -4.797 1 80.25 245 ARG B N 1
ATOM 4413 C CA . ARG B 1 245 ? -9.172 28.828 -4.301 1 80.25 245 ARG B CA 1
ATOM 4414 C C . ARG B 1 245 ? -9.141 27.312 -4.203 1 80.25 245 ARG B C 1
ATOM 4416 O O . ARG B 1 245 ? -8.07 26.703 -4.266 1 80.25 245 ARG B O 1
ATOM 4423 N N . TYR B 1 246 ? -10.336 26.781 -4.125 1 81.88 246 TYR B N 1
ATOM 4424 C CA . TYR B 1 246 ? -10.43 25.344 -3.92 1 81.88 246 TYR B CA 1
ATOM 4425 C C . TYR B 1 246 ? -11.328 24.703 -4.969 1 81.88 246 TYR B C 1
ATOM 4427 O O . TYR B 1 246 ? -12.367 25.25 -5.328 1 81.88 246 TYR B O 1
ATOM 4435 N N . SER B 1 247 ? -10.961 23.516 -5.5 1 81.5 247 SER B N 1
ATOM 4436 C CA . SER B 1 247 ? -11.758 22.812 -6.504 1 81.5 247 SER B CA 1
ATOM 4437 C C . SER B 1 247 ? -12.688 21.797 -5.859 1 81.5 247 SER B C 1
ATOM 4439 O O . SER B 1 247 ? -13.641 21.344 -6.488 1 81.5 247 SER B O 1
ATOM 4441 N N . SER B 1 248 ? -12.445 21.391 -4.633 1 79.94 248 SER B N 1
ATOM 4442 C CA . SER B 1 248 ? -13.258 20.438 -3.879 1 79.94 248 SER B CA 1
ATOM 4443 C C . SER B 1 248 ? -13.18 20.719 -2.381 1 79.94 248 SER B C 1
ATOM 4445 O O . SER B 1 248 ? -12.297 21.453 -1.922 1 79.94 248 SER B O 1
ATOM 4447 N N . PRO B 1 249 ? -14.102 20.156 -1.658 1 78.38 249 PRO B N 1
ATOM 4448 C CA . PRO B 1 249 ? -14.07 20.359 -0.209 1 78.38 249 PRO B CA 1
ATOM 4449 C C . PRO B 1 249 ? -12.789 19.844 0.431 1 78.38 249 PRO B C 1
ATOM 4451 O O . PRO B 1 249 ? -12.266 18.797 0.015 1 78.38 249 PRO B O 1
ATOM 4454 N N . THR B 1 250 ? -12.391 20.609 1.454 1 79.56 250 THR B N 1
ATOM 4455 C CA . THR B 1 250 ? -11.125 20.266 2.09 1 79.56 250 THR B CA 1
ATOM 4456 C C . THR B 1 250 ? -11.344 19.328 3.273 1 79.56 250 THR B C 1
ATOM 4458 O O . THR B 1 250 ? -10.406 18.656 3.723 1 79.56 250 THR B O 1
ATOM 4461 N N . MET B 1 251 ? -12.5 19.422 3.896 1 80.38 251 MET B N 1
ATOM 4462 C CA . MET B 1 251 ? -12.82 18.453 4.945 1 80.38 251 MET B CA 1
ATOM 4463 C C . MET B 1 251 ? -13.375 17.172 4.344 1 80.38 251 MET B C 1
ATOM 4465 O O . MET B 1 251 ? -14.539 17.109 3.939 1 80.38 251 MET B O 1
ATOM 4469 N N . ARG B 1 252 ? -12.695 16.109 4.344 1 85.44 252 ARG B N 1
ATOM 4470 C CA . ARG B 1 252 ? -13.039 14.875 3.66 1 85.44 252 ARG B CA 1
ATOM 4471 C C . ARG B 1 252 ? -13.547 13.828 4.645 1 85.44 252 ARG B C 1
ATOM 4473 O O . ARG B 1 252 ? -14.727 13.828 5.012 1 85.44 252 ARG B O 1
ATOM 4480 N N . LYS B 1 253 ? -12.57 13.172 5.387 1 82.81 253 LYS B N 1
ATOM 4481 C CA . LYS B 1 253 ? -12.953 12.094 6.301 1 82.81 253 LYS B CA 1
ATOM 4482 C C . LYS B 1 253 ? -12.68 12.484 7.75 1 82.81 253 LYS B C 1
ATOM 4484 O O . LYS B 1 253 ? -13.398 12.07 8.656 1 82.81 253 LYS B O 1
ATOM 4489 N N . GLY B 1 254 ? -11.672 13.234 7.93 1 86.44 254 GLY B N 1
ATOM 4490 C CA . GLY B 1 254 ? -11.289 13.656 9.266 1 86.44 254 GLY B CA 1
ATOM 4491 C C . GLY B 1 254 ? -10.969 12.5 10.195 1 86.44 254 GLY B C 1
ATOM 4492 O O . GLY B 1 254 ? -11.156 12.594 11.406 1 86.44 254 GLY B O 1
ATOM 4493 N N . VAL B 1 255 ? -10.523 11.344 9.578 1 90.25 255 VAL B N 1
ATOM 4494 C CA . VAL B 1 255 ? -10.289 10.156 10.391 1 90.25 255 VAL B CA 1
ATOM 4495 C C . VAL B 1 255 ? -8.789 9.891 10.5 1 90.25 255 VAL B C 1
ATOM 4497 O O . VAL B 1 255 ? -7.992 10.461 9.75 1 90.25 255 VAL B O 1
ATOM 4500 N N . ALA B 1 256 ? -8.445 9.125 11.508 1 94.75 256 ALA B N 1
ATOM 4501 C CA . ALA B 1 256 ? -7.07 8.641 11.633 1 94.75 256 ALA B CA 1
ATOM 4502 C C . ALA B 1 256 ? -6.93 7.242 11.039 1 94.75 256 ALA B C 1
ATOM 4504 O O . ALA B 1 256 ? -7.812 6.398 11.203 1 94.75 256 ALA B O 1
ATOM 4505 N N . GLY B 1 257 ? -5.832 7.035 10.375 1 96.19 257 GLY B N 1
ATOM 4506 C CA . GLY B 1 257 ? -5.543 5.703 9.875 1 96.19 257 GLY B CA 1
ATOM 4507 C C . GLY B 1 257 ? -5.824 5.543 8.398 1 96.19 257 GLY B C 1
ATOM 4508 O O . GLY B 1 257 ? -5.535 4.496 7.812 1 96.19 257 GLY B O 1
ATOM 4509 N N . ASP B 1 258 ? -6.383 6.559 7.75 1 95.5 258 ASP B N 1
ATOM 4510 C CA . ASP B 1 258 ? -6.727 6.449 6.336 1 95.5 258 ASP B CA 1
ATOM 4511 C C . ASP B 1 258 ? -5.484 6.223 5.484 1 95.5 258 ASP B C 1
ATOM 4513 O O . ASP B 1 258 ? -5.586 5.82 4.324 1 95.5 258 ASP B O 1
ATOM 4517 N N . TRP B 1 259 ? -4.305 6.531 6.012 1 97.88 259 TRP B N 1
ATOM 4518 C CA . TRP B 1 259 ? -3.051 6.336 5.289 1 97.88 259 TRP B CA 1
ATOM 4519 C C . TRP B 1 259 ? -2.887 4.883 4.863 1 97.88 259 TRP B C 1
ATOM 4521 O O . TRP B 1 259 ? -2.273 4.598 3.832 1 97.88 259 TRP B O 1
ATOM 4531 N N . LYS B 1 260 ? -3.469 3.93 5.547 1 97.06 260 LYS B N 1
ATOM 4532 C CA . LYS B 1 260 ? -3.355 2.506 5.238 1 97.06 260 LYS B CA 1
ATOM 4533 C C . LYS B 1 260 ? -3.955 2.188 3.873 1 97.06 260 LYS B C 1
ATOM 4535 O O . LYS B 1 260 ? -3.578 1.201 3.238 1 97.06 260 LYS B O 1
ATOM 4540 N N . ASN B 1 261 ? -4.887 2.977 3.412 1 96.38 261 ASN B N 1
ATOM 4541 C CA . ASN B 1 261 ? -5.566 2.756 2.141 1 96.38 261 ASN B CA 1
ATOM 4542 C C . ASN B 1 261 ? -4.777 3.35 0.975 1 96.38 261 ASN B C 1
ATOM 4544 O O . ASN B 1 261 ? -5.133 3.145 -0.187 1 96.38 261 ASN B O 1
ATOM 4548 N N . PHE B 1 262 ? -3.707 4.078 1.294 1 97.25 262 PHE B N 1
ATOM 4549 C CA . PHE B 1 262 ? -2.957 4.754 0.242 1 97.25 262 PHE B CA 1
ATOM 4550 C C . PHE B 1 262 ? -1.536 4.211 0.156 1 97.25 262 PHE B C 1
ATOM 4552 O O . PHE B 1 262 ? -1.032 3.945 -0.937 1 97.25 262 PHE B O 1
ATOM 4559 N N . PHE B 1 263 ? -0.875 4.012 1.343 1 98.44 263 PHE B N 1
ATOM 4560 C CA . PHE B 1 263 ? 0.505 3.539 1.364 1 98.44 263 PHE B CA 1
ATOM 4561 C C . PHE B 1 263 ? 0.592 2.094 0.89 1 98.44 263 PHE B C 1
ATOM 4563 O O . PHE B 1 263 ? -0.12 1.226 1.397 1 98.44 263 PHE B O 1
ATOM 4570 N N . THR B 1 264 ? 1.415 1.899 -0.083 1 98.06 264 THR B N 1
ATOM 4571 C CA . THR B 1 264 ? 1.82 0.511 -0.274 1 98.06 264 THR B CA 1
ATOM 4572 C C . THR B 1 264 ? 2.611 0.008 0.93 1 98.06 264 THR B C 1
ATOM 4574 O O . THR B 1 264 ? 3.09 0.803 1.741 1 98.06 264 THR B O 1
ATOM 4577 N N . VAL B 1 265 ? 2.75 -1.292 1.034 1 97.56 265 VAL B N 1
ATOM 4578 C CA . VAL B 1 265 ? 3.533 -1.866 2.123 1 97.56 265 VAL B CA 1
ATOM 4579 C C . VAL B 1 265 ? 4.973 -1.369 2.043 1 97.56 265 VAL B C 1
ATOM 4581 O O . VAL B 1 265 ? 5.566 -0.996 3.059 1 97.56 265 VAL B O 1
ATOM 4584 N N . ALA B 1 266 ? 5.508 -1.349 0.848 1 97.44 266 ALA B N 1
ATOM 4585 C CA . ALA B 1 266 ? 6.879 -0.876 0.662 1 97.44 266 ALA B CA 1
ATOM 4586 C C . ALA B 1 266 ? 7.023 0.577 1.106 1 97.44 266 ALA B C 1
ATOM 4588 O O . ALA B 1 266 ? 8 0.937 1.767 1 97.44 266 ALA B O 1
ATOM 4589 N N . GLN B 1 267 ? 6.066 1.426 0.745 1 98.19 267 GLN B N 1
ATOM 4590 C CA . GLN B 1 267 ? 6.078 2.828 1.148 1 98.19 267 GLN B CA 1
ATOM 4591 C C . GLN B 1 267 ? 6.012 2.963 2.668 1 98.19 267 GLN B C 1
ATOM 4593 O O . GLN B 1 267 ? 6.723 3.781 3.254 1 98.19 267 GLN B O 1
ATOM 4598 N N . ASN B 1 268 ? 5.094 2.232 3.262 1 98.44 268 ASN B N 1
ATOM 4599 C CA . ASN B 1 268 ? 4.973 2.262 4.715 1 98.44 268 ASN B CA 1
ATOM 4600 C C . ASN B 1 268 ? 6.281 1.867 5.395 1 98.44 268 ASN B C 1
ATOM 4602 O O . ASN B 1 268 ? 6.711 2.518 6.348 1 98.44 268 ASN B O 1
ATOM 4606 N N . GLU B 1 269 ? 6.906 0.73 4.898 1 97.62 269 GLU B N 1
ATOM 4607 C CA . GLU B 1 269 ? 8.172 0.278 5.477 1 97.62 269 GLU B CA 1
ATOM 4608 C C . GLU B 1 269 ? 9.258 1.335 5.32 1 97.62 269 GLU B C 1
ATOM 4610 O O . GLU B 1 269 ? 10.039 1.567 6.242 1 97.62 269 GLU B O 1
ATOM 4615 N N . TYR B 1 270 ? 9.312 1.915 4.172 1 98.12 270 TYR B N 1
ATOM 4616 C CA . TYR B 1 270 ? 10.281 2.984 3.939 1 98.12 270 TYR B CA 1
ATOM 4617 C C . TYR B 1 270 ? 10.039 4.152 4.891 1 98.12 270 TYR B C 1
ATOM 4619 O O . TYR B 1 270 ? 10.969 4.648 5.523 1 98.12 270 TYR B O 1
ATOM 4627 N N . PHE B 1 271 ? 8.797 4.605 5.004 1 98.56 271 PHE B N 1
ATOM 4628 C CA . PHE B 1 271 ? 8.438 5.703 5.895 1 98.56 271 PHE B CA 1
ATOM 4629 C C . PHE B 1 271 ? 8.859 5.398 7.328 1 98.56 271 PHE B C 1
ATOM 4631 O O . PHE B 1 271 ? 9.445 6.25 8.008 1 98.56 271 PHE B O 1
ATOM 4638 N N . ASP B 1 272 ? 8.57 4.207 7.746 1 97.88 272 ASP B N 1
ATOM 4639 C CA . ASP B 1 272 ? 8.891 3.811 9.117 1 97.88 272 ASP B CA 1
ATOM 4640 C C . ASP B 1 272 ? 10.398 3.891 9.367 1 97.88 272 ASP B C 1
ATOM 4642 O O . ASP B 1 272 ? 10.828 4.328 10.438 1 97.88 272 ASP B O 1
ATOM 4646 N N . ARG B 1 273 ? 11.141 3.426 8.445 1 97.94 273 ARG B N 1
ATOM 4647 C CA . ARG B 1 273 ? 12.594 3.496 8.578 1 97.94 273 ARG B CA 1
ATOM 4648 C C . ARG B 1 273 ? 13.062 4.941 8.703 1 97.94 273 ARG B C 1
ATOM 4650 O O . ARG B 1 273 ? 13.883 5.262 9.57 1 97.94 273 ARG B O 1
ATOM 4657 N N . VAL B 1 274 ? 12.57 5.828 7.844 1 97.88 274 VAL B N 1
ATOM 4658 C CA . VAL B 1 274 ? 12.938 7.238 7.867 1 97.88 274 VAL B CA 1
ATOM 4659 C C . VAL B 1 274 ? 12.484 7.871 9.18 1 97.88 274 VAL B C 1
ATOM 4661 O O . VAL B 1 274 ? 13.219 8.648 9.797 1 97.88 274 VAL B O 1
ATOM 4664 N N . PHE B 1 275 ? 11.258 7.602 9.586 1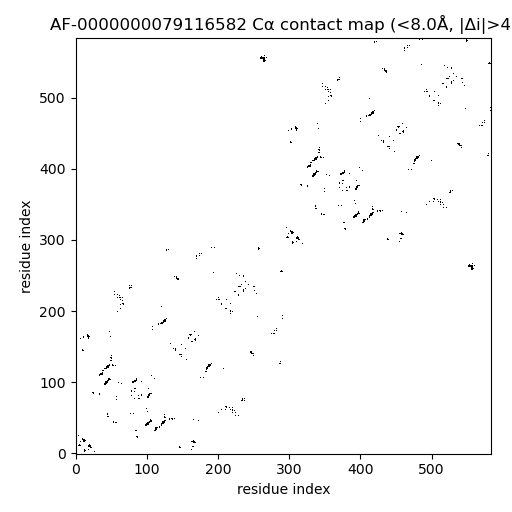 97.69 275 PHE B N 1
ATOM 4665 C CA . PHE B 1 275 ? 10.719 8.117 10.844 1 97.69 275 PHE B CA 1
ATOM 4666 C C . PHE B 1 275 ? 11.617 7.734 12.016 1 97.69 275 PHE B C 1
ATOM 4668 O O . PHE B 1 275 ? 11.938 8.578 12.859 1 97.69 275 PHE B O 1
ATOM 4675 N N . GLU B 1 276 ? 12.016 6.473 12.047 1 96.81 276 GLU B N 1
ATOM 4676 C CA . GLU B 1 276 ? 12.906 6.008 13.109 1 96.81 276 GLU B CA 1
ATOM 4677 C C . GLU B 1 276 ? 14.242 6.75 13.07 1 96.81 276 GLU B C 1
ATOM 4679 O O . GLU B 1 276 ? 14.75 7.176 14.117 1 96.81 276 GLU B O 1
ATOM 4684 N N . GLU B 1 277 ? 14.773 6.875 11.945 1 96.88 277 GLU B N 1
ATOM 4685 C CA . GLU B 1 277 ? 16.062 7.543 11.773 1 96.88 277 GLU B CA 1
ATOM 4686 C C . GLU B 1 277 ? 15.984 9 12.211 1 96.88 277 GLU B C 1
ATOM 4688 O O . GLU B 1 277 ? 16.891 9.508 12.867 1 96.88 277 GLU B O 1
ATOM 4693 N N . LYS B 1 278 ? 14.891 9.68 11.906 1 96.38 278 LYS B N 1
ATOM 4694 C CA . LYS B 1 278 ? 14.836 11.133 12.062 1 96.38 278 LYS B CA 1
ATOM 4695 C C . LYS B 1 278 ? 14.195 11.516 13.391 1 96.38 278 LYS B C 1
ATOM 4697 O O . LYS B 1 278 ? 14.461 12.594 13.93 1 96.38 278 LYS B O 1
ATOM 4702 N N . MET B 1 279 ? 13.352 10.648 13.938 1 96.62 279 MET B N 1
ATOM 4703 C CA . MET B 1 279 ? 12.508 11.125 15.031 1 96.62 279 MET B CA 1
ATOM 4704 C C . MET B 1 279 ? 12.727 10.289 16.281 1 96.62 279 MET B C 1
ATOM 4706 O O . MET B 1 279 ? 12.219 10.625 17.359 1 96.62 279 MET B O 1
ATOM 4710 N N . SER B 1 280 ? 13.492 9.18 16.172 1 94.31 280 SER B N 1
ATOM 4711 C CA . SER B 1 280 ? 13.578 8.234 17.281 1 94.31 280 SER B CA 1
ATOM 4712 C C . SER B 1 280 ? 14.219 8.883 18.516 1 94.31 280 SER B C 1
ATOM 4714 O O . SER B 1 280 ? 14.023 8.422 19.641 1 94.31 280 SER B O 1
ATOM 4716 N N . ASP B 1 281 ? 14.984 9.961 18.375 1 95.25 281 ASP B N 1
ATOM 4717 C CA . ASP B 1 281 ? 15.664 10.617 19.484 1 95.25 281 ASP B CA 1
ATOM 4718 C C . ASP B 1 281 ? 14.734 11.594 20.203 1 95.25 281 ASP B C 1
ATOM 4720 O O . ASP B 1 281 ? 15.102 12.156 21.234 1 95.25 281 ASP B O 1
ATOM 4724 N N . LEU B 1 282 ? 13.578 11.844 19.641 1 93.75 282 LEU B N 1
ATOM 4725 C CA . LEU B 1 282 ? 12.609 12.758 20.25 1 93.75 282 LEU B CA 1
ATOM 4726 C C . LEU B 1 282 ? 11.602 11.984 21.094 1 93.75 282 LEU B C 1
ATOM 4728 O O . LEU B 1 282 ? 11.234 10.859 20.766 1 93.75 282 LEU B O 1
ATOM 4732 N N . PRO B 1 283 ? 11.195 12.539 22.188 1 91.81 283 PRO B N 1
ATOM 4733 C CA . PRO B 1 283 ? 10.227 11.883 23.062 1 91.81 283 PRO B CA 1
ATOM 4734 C C . PRO B 1 283 ? 8.789 12.008 22.562 1 91.81 283 PRO B C 1
ATOM 4736 O O . PRO B 1 283 ? 7.918 12.508 23.266 1 91.81 283 PRO B O 1
ATOM 4739 N N . LEU B 1 284 ? 8.484 11.633 21.328 1 92.31 284 LEU B N 1
ATOM 4740 C CA . LEU B 1 284 ? 7.176 11.766 20.688 1 92.31 284 LEU B CA 1
ATOM 4741 C C . LEU B 1 284 ? 6.566 10.391 20.422 1 92.31 284 LEU B C 1
ATOM 4743 O O . LEU B 1 284 ? 7.285 9.43 20.141 1 92.31 284 LEU B O 1
ATOM 4747 N N . SER B 1 285 ? 5.309 10.32 20.625 1 93 285 SER B N 1
ATOM 4748 C CA . SER B 1 285 ? 4.527 9.148 20.266 1 93 285 SER B CA 1
ATOM 4749 C C . SER B 1 285 ? 3.338 9.531 19.391 1 93 285 SER B C 1
ATOM 4751 O O . SER B 1 285 ? 2.742 10.594 19.562 1 93 285 SER B O 1
ATOM 4753 N N . PHE B 1 286 ? 3.092 8.68 18.422 1 93.62 286 PHE B N 1
ATOM 4754 C CA . PHE B 1 286 ? 1.989 8.953 17.516 1 93.62 286 PHE B CA 1
ATOM 4755 C C . PHE B 1 286 ? 1.015 7.781 17.469 1 93.62 286 PHE B C 1
ATOM 4757 O O . PHE B 1 286 ? 1.418 6.625 17.609 1 93.62 286 PHE B O 1
ATOM 4764 N N . THR B 1 287 ? -0.2 8.125 17.406 1 95.44 287 THR B N 1
ATOM 4765 C CA . THR B 1 287 ? -1.252 7.156 17.125 1 95.44 287 THR B CA 1
ATOM 4766 C C . THR B 1 287 ? -1.453 6.996 15.617 1 95.44 287 THR B C 1
ATOM 4768 O O . THR B 1 287 ? -1.829 7.949 14.938 1 95.44 287 THR B O 1
ATOM 4771 N N . TRP B 1 288 ? -1.246 5.824 15.156 1 94.75 288 TRP B N 1
ATOM 4772 C CA . TRP B 1 288 ? -1.201 5.633 13.711 1 94.75 288 TRP B CA 1
ATOM 4773 C C . TRP B 1 288 ? -2.576 5.258 13.164 1 94.75 288 TRP B C 1
ATOM 4775 O O . TRP B 1 288 ? -2.838 5.391 11.969 1 94.75 288 TRP B O 1
ATOM 4785 N N . GLU B 1 289 ? -3.389 4.684 14 1 91.81 289 GLU B N 1
ATOM 4786 C CA . GLU B 1 289 ? -4.773 4.379 13.648 1 91.81 289 GLU B CA 1
ATOM 4787 C C . GLU B 1 289 ? -5.66 4.34 14.891 1 91.81 289 GLU B C 1
ATOM 4789 O O . GLU B 1 289 ? -5.16 4.242 16.016 1 91.81 289 GLU B O 1
ATOM 4794 N N . ILE B 1 290 ? -6.895 4.684 14.656 1 89.5 290 ILE B N 1
ATOM 4795 C CA . ILE B 1 290 ? -7.891 4.582 15.719 1 89.5 290 ILE B CA 1
ATOM 4796 C C . ILE B 1 290 ? -9 3.627 15.297 1 89.5 290 ILE B C 1
ATOM 4798 O O . ILE B 1 290 ? -9.57 3.768 14.211 1 89.5 290 ILE B O 1
ATOM 4802 N N . ASN B 1 291 ? -9.109 2.451 15.922 1 76 291 ASN B N 1
ATOM 4803 C CA . ASN B 1 291 ? -10.18 1.506 15.617 1 76 291 ASN B CA 1
ATOM 4804 C C . ASN B 1 291 ? -11.555 2.154 15.742 1 76 291 ASN B C 1
ATOM 4806 O O . ASN B 1 291 ? -11.844 2.83 16.734 1 76 291 ASN B O 1
ATOM 4810 N N . GLN B 1 292 ? -12.211 2.424 14.641 1 55.91 292 GLN B N 1
ATOM 4811 C CA . GLN B 1 292 ? -13.555 2.98 14.758 1 55.91 292 GLN B CA 1
ATOM 4812 C C . GLN B 1 292 ? -14.492 2.014 15.477 1 55.91 292 GLN B C 1
ATOM 4814 O O . GLN B 1 292 ? -14.297 0.797 15.422 1 55.91 292 GLN B O 1
#

Secondary structure (DSSP, 8-state):
----EEEETTEEEETTEEEEGGGT--HHHHHHGGGS---TT-EEEEE-TTSSHHHHHHHHHHHHHHH-TTS---S-HHHHS-BSSS--SS-TTS--PSSPEEEE---GGGS-HHHHHTT-EEEEEE--HHHHHHHHHHHHHHBTTSPPPS-HHHHHHHHHHT-STTS-HHHHHHHHHHTTTTSEEEEEEHHHHHH-HHHHHHHHHHHHT----HHHHHHHHHHTSHHHHHT-HHHH--SHHHHHHBSS-S-----SSGGGGT-BHHHHHHHHHHHHHHHTTS----------/----EEEETTEEEETTEEEEGGGT--HHHHHHGGGS---TT-EEEEE-TTSSHHHHHHHHHHHHHHH-TTS---S-HHHHS-BSSS--SS-TTS--PSSPEEEE---GGGS-HHHHHTT-EEEEEE--HHHHHHHHHHHHHHBTTSPPPS-HHHHHHHHHHT-STTS-HHHHHHHHHHTTTTSEEEEEEHHHHHH-HHHHHHHHHHHHT----HHHHHHHHHHTSHHHHHT-HHHH--SHHHHHHBSS-S-S---SSGGGGT-BHHHHHHHHHHHHHHHTTS----------

Solvent-accessible surface area (backbone atoms only — not comparable to full-atom values): 32455 Å² total; per-residue (Å²): 128,83,80,72,50,65,77,46,96,31,29,24,49,57,96,84,24,24,42,46,50,75,42,71,56,49,73,66,58,53,58,50,41,29,68,44,88,67,53,60,62,29,37,36,38,35,27,56,77,58,23,48,59,58,58,52,48,43,41,51,51,40,48,52,41,66,75,35,71,84,60,84,77,88,59,38,45,58,63,54,36,18,38,71,68,54,71,51,100,36,68,64,80,53,90,68,65,83,60,39,43,33,27,39,63,69,47,72,91,51,40,34,56,44,39,49,76,51,54,24,42,30,42,35,36,38,46,44,62,58,41,22,52,50,43,43,56,54,42,24,63,17,33,67,54,40,63,64,65,92,40,70,69,58,43,53,51,30,44,77,69,25,68,33,79,57,15,33,64,67,56,48,56,47,49,46,63,74,41,48,89,63,44,49,66,47,80,41,47,43,62,52,38,72,75,35,44,60,64,46,52,52,51,51,30,58,73,72,68,47,90,69,50,71,67,53,48,50,50,34,41,57,61,52,31,68,74,46,24,72,73,28,55,51,53,52,54,72,43,76,75,30,60,75,44,28,77,50,81,80,82,79,78,89,66,63,36,63,29,32,76,66,33,24,38,46,53,47,54,52,49,50,53,51,46,46,73,74,44,62,89,47,100,74,84,75,66,70,59,59,89,127,131,83,81,74,50,64,77,45,95,30,28,25,50,58,96,83,24,25,41,45,50,74,42,71,57,47,72,68,58,53,58,49,43,29,69,44,88,69,53,59,61,29,35,37,39,36,27,56,77,58,22,49,57,58,58,52,48,44,40,52,52,39,49,52,41,65,76,36,70,85,59,83,78,87,61,38,45,59,65,54,35,20,38,72,69,54,70,50,100,37,67,62,82,53,89,69,67,84,60,40,44,34,27,38,62,71,47,74,90,51,41,36,57,45,40,49,77,51,55,23,42,29,41,35,34,40,46,43,61,58,41,21,51,49,44,42,55,55,41,25,63,17,32,67,56,41,64,64,67,91,40,71,70,57,43,50,50,29,44,76,67,26,71,34,80,56,16,33,65,67,58,50,56,47,48,48,63,74,41,49,89,62,41,48,66,47,81,40,45,43,62,52,40,73,74,35,44,60,65,46,51,50,51,51,29,58,74,71,69,47,88,68,51,70,68,52,49,51,50,34,42,58,60,51,30,68,74,45,26,74,74,28,57,51,53,52,54,71,43,78,74,30,57,76,44,30,76,51,82,81,81,78,78,90,66,64,35,62,31,33,74,66,32,23,38,47,52,48,54,52,49,51,52,52,47,47,73,74,44,63,90,47,100,74,84,74,68,70,58,57,90,126

Foldseek 3Di:
DPDFQDLDPQWGDDPQWIAGPVLVDDPVLLQCQQADDDDQQEEEEEEAPPQCQLLVLLLVVLLVCQLPVVPDPPAFSCQQAPESDGPGPDDLNDDDDPPGHYYYHDAPVRHHNVQLVSQHEYEYEGEDVLVSLVLQLVQQCWFPSHHNDPASVRSLVCQCQQVGHTGHPLVRVVRCLVCVVSHNYDYHYLVVCVVPVLVVSVVVCVSSVHDGDPVSSVVSNVCSDLVNLVVDCSSFVPDPVSVVGTVDGSSDPSFAQCSVVRDDPVSVVVVVVVCCVRPVVDPDDHDRHDDD/DPDFQDLDPQWGDDPQWIAGPVLVDDPVLLQCQQADDDDQQEEEEEEAPPQQQLLVLLLVVLLVCQLPVVADPPAFSCQQAPESDGPGPDDLNDDDDPPGHYYYHDAPVRHHNVQLVSQHEYEYEGEDVLVSLVLQLVQQCWFPSHDNDPASVRSLVCQCQQVGHTGHPLVRVVRCLVCVVSHNYDYHYLVVCVVPVLVVSVVVCVSSVHDGDPVSSVVSNVCSDLVNLVPDCSRFVPPPVVVVGTVDGSSDPSFAQCSVVRDDPVSVVVVVVVCCVRPVPDPDDHDRHDDD